Protein AF-A0A2N1U7A6-F1 (afdb_monomer)

Radius of gyration: 35.82 Å; Cα contacts (8 Å, |Δi|>4): 322; chains: 1; bounding box: 100×93×96 Å

Sequence (434 aa):
MNIDETNITQDQNVDPIEEQPAEAVQSPAQEAKTARRKSPPEPDPKDIFFKWIRDNNPLYLLSVALMLAGLYLAGSELEAGQVQSIYTIAGFFAVQNIYEIVMIGMALYLLRNRIQSDHGRLLLILVLVFLGDLTGYQVHISGKDPSVGCIASAIYMTLAALKLFVVLKVLNLKLHSSRAFYIFSAFSLIWIGPKIADYMVNSVGQASIGFFDGSYSYYSLWLAAGLIHLPLIIQNWRKNTLDLHEENEYLGNATSFWRWLIVFPFIVMPIYLYFFAMRDQFRFMDSSISLPAIIASWAVCAAFFAQTIWRRACEEWIGLNIYDSVVMMLFLVATMSFTSSVSAPVVINHILLVAGLAATWQTRDNRINGIGLSGVVLWYTGAQLKYAGNAAVDYGTKLSKTAWAAILMGGSFVLLGLGFLLSLIRNGASKKEN

Solvent-accessible surface area (backbone atoms only — not comparable to full-atom values): 24673 Å² total; per-residue (Å²): 136,81,89,87,89,82,90,86,82,89,84,86,87,79,82,80,89,77,89,80,82,92,78,90,83,86,87,77,93,74,83,74,75,78,75,76,75,74,73,78,80,79,77,54,71,64,58,54,50,54,47,48,44,68,76,66,43,63,62,62,58,50,52,52,51,52,51,51,52,51,51,38,55,54,39,52,39,44,72,72,59,75,58,77,53,67,66,59,55,51,48,55,52,50,53,52,54,52,52,49,50,51,42,50,52,52,18,52,51,21,21,74,69,63,48,60,41,67,60,16,52,48,37,55,56,55,46,48,55,60,75,61,43,81,68,44,51,67,56,59,48,27,73,76,38,61,68,60,24,50,53,51,47,53,51,49,52,52,51,51,51,49,53,50,50,49,52,34,62,76,60,69,51,86,86,50,70,51,60,50,50,35,40,54,52,44,50,47,44,53,72,44,43,33,57,51,40,53,48,50,39,57,60,46,34,70,73,36,81,89,76,59,53,51,46,67,56,52,27,50,52,28,38,50,62,15,57,52,38,45,63,48,33,59,49,31,71,78,52,58,67,75,78,47,85,37,80,33,97,48,68,50,47,45,36,59,55,54,47,48,58,48,51,49,47,65,60,44,36,60,53,48,45,43,63,68,44,36,53,70,54,62,73,76,36,83,52,92,55,49,69,64,60,37,44,42,51,21,51,52,35,48,54,51,36,49,43,54,76,42,38,70,60,45,41,74,74,66,28,61,63,54,51,52,40,51,52,52,49,54,46,48,49,48,57,62,76,69,49,97,60,96,43,70,68,53,54,52,46,52,50,51,49,54,48,50,27,52,49,44,21,72,76,66,68,24,60,68,27,46,51,50,48,53,51,54,54,50,48,54,51,50,52,51,50,51,50,53,49,51,51,51,48,55,53,54,74,71,49,52,75,69,55,51,51,51,50,53,55,52,49,50,53,52,52,51,51,51,53,49,52,52,52,5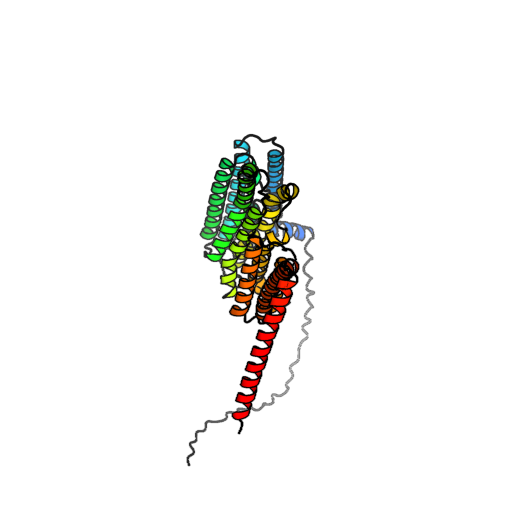3,55,56,56,57,57,66,67,73,79,116

pLDDT: mean 80.88, std 13.97, range [36.06, 96.75]

Foldseek 3Di:
DDDDDDDDDDDDDDDDDDDDDDDDDDDDDDPPDPPPPDDPPDDDPVCVVVCVCVLVVCVLVVVLVVLLVVLLVVLVCLVVVVDPDPVVLVVNVVVLLVVLVVLLVVLLVCLLVVPSNVSSVVSLLSSLVVLLVLSCSLLSQCVNPVVRSVVSLVVSLVSVVVSVVCVCVSQVNDDDPLLVQLLSQLSNLLSCVQSQLVCCCVVVVVVDPPDDQSLVSLLVSLLSLLVSLVSVLVVLLVPLPLPDFDQTSRNRGVSVVSLSSNVSSLVSRVVSCCPRRPPVSVVPGDDPADPLLSNLSNQLSSLSSVCSNCVVVCCVPQRDLRSLLVSLVVLVCSLPVRDPDPDPSSVVSLVVSLVSLVCCCVSVVNVSSVVVNVVSVVVVVVVVVVVVVVVVVVVVVPDDPVVVVVVVVVVVVVVVVVVVVVVVVVVVVVVVVD

Mean predicted aligned error: 12.86 Å

Secondary structure (DSSP, 8-state):
-------------------------------------PPPPPPPHHHHHHHHHHHH-HHHHHHHHHHHHHHHHHHHHHHTT----HHHHHHHHHHHHHHHHHHHHHHHHHHHTTSSHHHHHHHHHHHHHHHTTTT-HHHHHHHH-HHHHHHHHHHHHHHHHHHHHHHHHHTTPPP-HHHHHHHHHHHHHHHHHHHHHHHHHHHHHHHSTTT--SHHHHHHHHHHHHHHHHHHHHHHHHS-TTSS--EETTTEEHHHHHHHHHHHHHHHHHHHIIIIIIHHHHTTS--SS-HHHHHHHHHHHHHHHHHHHSHHHHHHHT-HHHHHHHHHHHHHHHHHHS--S--HHHHHHHHHHHHHHHHHHHHH--HHHHHHHHHHHHHHHHHHHHHHHHHHHHHHHHS-HHHHHHHHHHHHHHHHHHHHHHHHHHHHHHTT--

Structure (mmCIF, N/CA/C/O backbone):
data_AF-A0A2N1U7A6-F1
#
_entry.id   AF-A0A2N1U7A6-F1
#
loop_
_atom_site.group_PDB
_atom_site.id
_atom_site.type_symbol
_atom_site.label_atom_id
_atom_site.label_alt_id
_atom_site.label_comp_id
_atom_site.label_asym_id
_atom_site.label_entity_id
_atom_site.label_seq_id
_atom_site.pdbx_PDB_ins_code
_atom_site.Cartn_x
_atom_site.Cartn_y
_atom_site.Cartn_z
_atom_site.occupancy
_atom_site.B_iso_or_equiv
_atom_site.auth_seq_id
_atom_site.auth_comp_id
_atom_site.auth_asym_id
_atom_site.auth_atom_id
_atom_site.pdbx_PDB_model_num
ATOM 1 N N . MET A 1 1 ? 26.212 -61.935 36.858 1.00 36.06 1 MET A N 1
ATOM 2 C CA . MET A 1 1 ? 26.727 -61.409 38.137 1.00 36.06 1 MET A CA 1
ATOM 3 C C . MET A 1 1 ? 25.842 -60.219 38.491 1.00 36.06 1 MET A C 1
ATOM 5 O O . MET A 1 1 ? 25.852 -59.286 37.704 1.00 36.06 1 MET A O 1
ATOM 9 N N . ASN A 1 2 ? 25.033 -60.380 39.555 1.00 36.91 2 ASN A N 1
ATOM 10 C CA . ASN A 1 2 ? 24.103 -59.463 40.267 1.00 36.91 2 ASN A CA 1
ATOM 11 C C . ASN A 1 2 ? 23.143 -58.615 39.406 1.00 36.91 2 ASN A C 1
ATOM 13 O O . ASN A 1 2 ? 23.596 -57.774 38.643 1.00 36.91 2 ASN A O 1
ATOM 17 N N . ILE A 1 3 ? 21.821 -58.846 39.351 1.00 47.16 3 ILE A N 1
ATOM 18 C CA . ILE A 1 3 ? 20.768 -58.865 40.401 1.00 47.16 3 ILE A CA 1
ATOM 19 C C . ILE A 1 3 ? 20.845 -57.654 41.334 1.00 47.16 3 ILE A C 1
ATOM 21 O O . ILE A 1 3 ? 21.747 -57.599 42.159 1.00 47.16 3 ILE A O 1
ATOM 25 N N . ASP A 1 4 ? 19.859 -56.758 41.220 1.00 50.66 4 ASP A N 1
ATOM 26 C CA . ASP A 1 4 ? 19.209 -56.161 42.388 1.00 50.66 4 ASP A CA 1
ATOM 27 C C . ASP A 1 4 ? 17.722 -55.888 42.113 1.00 50.66 4 ASP A C 1
ATOM 29 O O . ASP A 1 4 ? 17.317 -55.457 41.030 1.00 50.66 4 ASP A O 1
ATOM 33 N N . GLU A 1 5 ? 16.937 -56.248 43.123 1.00 53.91 5 GLU A N 1
ATOM 34 C CA . GLU A 1 5 ? 15.482 -56.288 43.226 1.00 53.91 5 GLU A CA 1
ATOM 35 C C . GLU A 1 5 ? 14.916 -54.980 43.804 1.00 53.91 5 GLU A C 1
ATOM 37 O O . GLU A 1 5 ? 15.617 -54.256 44.504 1.00 53.91 5 GLU A O 1
ATOM 42 N N . THR A 1 6 ? 13.627 -54.717 43.547 1.00 50.12 6 THR A N 1
ATOM 43 C CA . THR A 1 6 ? 12.594 -54.091 44.425 1.00 50.12 6 THR A CA 1
ATOM 44 C C . THR A 1 6 ? 11.423 -53.687 43.507 1.00 50.12 6 THR A C 1
ATOM 46 O O . THR A 1 6 ? 11.565 -52.810 42.667 1.00 50.12 6 THR A O 1
ATOM 49 N N . ASN A 1 7 ? 10.328 -54.442 43.367 1.00 45.00 7 ASN A N 1
ATOM 50 C CA . ASN A 1 7 ? 9.257 -54.785 44.314 1.00 45.00 7 ASN A CA 1
ATOM 51 C C . ASN A 1 7 ? 8.496 -53.544 44.826 1.00 45.00 7 ASN A C 1
ATOM 53 O O . ASN A 1 7 ? 9.104 -52.747 45.528 1.00 45.00 7 ASN A O 1
ATOM 57 N N . ILE A 1 8 ? 7.208 -53.406 44.452 1.00 47.78 8 ILE A N 1
ATOM 58 C CA . ILE A 1 8 ? 6.077 -52.789 45.193 1.00 47.78 8 ILE A CA 1
ATOM 59 C C . ILE A 1 8 ? 4.780 -52.939 44.350 1.00 47.78 8 ILE A C 1
ATOM 61 O O . ILE A 1 8 ? 4.530 -52.228 43.380 1.00 47.78 8 ILE A O 1
ATOM 65 N N . THR A 1 9 ? 4.054 -54.004 44.702 1.00 43.53 9 THR A N 1
ATOM 66 C CA . THR A 1 9 ? 2.604 -54.143 44.971 1.00 43.53 9 THR A CA 1
ATOM 67 C C . THR A 1 9 ? 1.509 -53.640 44.010 1.00 43.53 9 THR A C 1
ATOM 69 O O . THR A 1 9 ? 1.245 -52.452 43.855 1.00 43.53 9 THR A O 1
ATOM 72 N N . GLN A 1 10 ? 0.771 -54.641 43.506 1.00 48.62 10 GLN A N 1
ATOM 73 C CA . GLN A 1 10 ? -0.647 -54.649 43.128 1.00 48.62 10 GLN A CA 1
ATOM 74 C C . GLN A 1 10 ? -1.567 -54.159 44.254 1.00 48.62 10 GLN A C 1
ATOM 76 O O . GLN A 1 10 ? -1.403 -54.582 45.395 1.00 48.62 10 GLN A O 1
ATOM 81 N N . ASP A 1 11 ? -2.611 -53.418 43.881 1.00 46.56 11 ASP A N 1
ATOM 82 C CA . ASP A 1 11 ? -3.851 -53.319 44.655 1.00 46.56 11 ASP A CA 1
ATOM 83 C C . ASP A 1 11 ? -5.043 -53.380 43.679 1.00 46.56 11 ASP A C 1
ATOM 85 O O . ASP A 1 11 ? -5.328 -52.440 42.935 1.00 46.56 11 ASP A O 1
ATOM 89 N N . GLN A 1 12 ? -5.677 -54.553 43.605 1.00 47.59 12 GLN A N 1
ATOM 90 C CA . GLN A 1 12 ? -6.965 -54.783 42.952 1.00 47.59 12 GLN A CA 1
ATOM 91 C C . GLN A 1 12 ? -7.984 -54.981 44.068 1.00 47.59 12 GLN A C 1
ATOM 93 O O . GLN A 1 12 ? -8.023 -56.050 44.672 1.00 47.59 12 GLN A O 1
ATOM 98 N N . ASN A 1 13 ? -8.809 -53.967 44.320 1.00 46.66 13 ASN A N 1
ATOM 99 C CA . ASN A 1 13 ? -9.947 -54.090 45.220 1.00 46.66 13 ASN A CA 1
ATOM 100 C C . ASN A 1 13 ? -11.224 -54.190 44.377 1.00 46.66 13 ASN A C 1
ATOM 102 O O . ASN A 1 13 ? -11.635 -53.234 43.719 1.00 46.66 13 ASN A O 1
ATOM 106 N N . VAL A 1 14 ? -11.777 -55.401 44.337 1.00 48.50 14 VAL A N 1
ATOM 107 C CA . VAL A 1 14 ? -13.079 -55.738 43.760 1.00 48.50 14 VAL A CA 1
ATOM 108 C C . VAL A 1 14 ? -14.025 -55.891 44.942 1.00 48.50 14 VAL A C 1
ATOM 110 O O . VAL A 1 14 ? -13.921 -56.869 45.679 1.00 48.50 14 VAL A O 1
ATOM 113 N N . ASP A 1 15 ? -14.929 -54.932 45.124 1.00 54.78 15 ASP A N 1
ATOM 114 C CA . ASP A 1 15 ? -16.003 -55.060 46.107 1.00 54.78 15 ASP A CA 1
ATOM 115 C C . ASP A 1 15 ? -17.125 -55.970 45.568 1.00 54.78 15 ASP A C 1
ATOM 117 O O . ASP A 1 15 ? -17.464 -55.903 44.378 1.00 54.78 15 ASP A O 1
ATOM 121 N N . PRO A 1 16 ? -17.714 -56.831 46.418 1.00 57.91 16 PRO A N 1
ATOM 122 C CA . PRO A 1 16 ? -18.785 -57.732 46.030 1.00 57.91 16 PRO A CA 1
ATOM 123 C C . PRO A 1 16 ? -20.139 -57.011 45.991 1.00 57.91 16 PRO A C 1
ATOM 125 O O . PRO A 1 16 ? -20.486 -56.222 46.867 1.00 57.91 16 PRO A O 1
ATOM 128 N N . ILE A 1 17 ? -20.917 -57.325 44.956 1.00 50.00 17 ILE A N 1
ATOM 129 C CA . ILE A 1 17 ? -22.308 -56.901 44.778 1.00 50.00 17 ILE A CA 1
ATOM 130 C C . ILE A 1 17 ? -23.160 -57.632 45.820 1.00 50.00 17 ILE A C 1
ATOM 132 O O . ILE A 1 17 ? -23.365 -58.840 45.720 1.00 50.00 17 ILE A O 1
ATOM 136 N N . GLU A 1 18 ? -23.637 -56.891 46.815 1.00 50.56 18 GLU A N 1
ATOM 137 C CA . GLU A 1 18 ? -24.589 -57.362 47.818 1.00 50.56 18 GLU A CA 1
ATOM 138 C C . GLU A 1 18 ? -26.024 -57.164 47.296 1.00 50.56 18 GLU A C 1
ATOM 140 O O . GLU A 1 18 ? -26.418 -56.074 46.874 1.00 50.56 18 GLU A O 1
ATOM 145 N N . GLU A 1 19 ? -26.787 -58.257 47.276 1.00 52.00 19 GLU A N 1
ATOM 146 C CA . GLU A 1 19 ? -28.199 -58.313 46.905 1.00 52.00 19 GLU A CA 1
ATOM 147 C C . GLU A 1 19 ? -29.056 -57.496 47.885 1.00 52.00 19 GLU A C 1
ATOM 149 O O . GLU A 1 19 ? -29.025 -57.726 49.093 1.00 52.00 19 GLU A O 1
ATOM 154 N N . GLN A 1 20 ? -29.885 -56.587 47.363 1.00 50.69 20 GLN A N 1
ATOM 155 C CA . GLN A 1 20 ? -30.970 -55.965 48.125 1.00 50.69 20 GLN A CA 1
ATOM 156 C C . GLN A 1 20 ? -32.332 -56.522 47.677 1.00 50.69 20 GLN A C 1
ATOM 158 O O . GLN A 1 20 ? -32.586 -56.597 46.470 1.00 50.69 20 GLN A O 1
ATOM 163 N N . PRO A 1 21 ? -33.218 -56.914 48.615 1.00 54.75 21 PRO A N 1
ATOM 164 C CA . PRO A 1 21 ? -34.458 -57.598 48.294 1.00 54.75 21 PRO A CA 1
ATOM 165 C C . PRO A 1 21 ? -35.582 -56.641 47.895 1.00 54.75 21 PRO A C 1
ATOM 167 O O . PRO A 1 21 ? -35.679 -55.501 48.347 1.00 54.75 21 PRO A O 1
ATOM 170 N N . ALA A 1 22 ? -36.465 -57.176 47.058 1.00 50.38 22 ALA A N 1
ATOM 171 C CA . ALA A 1 22 ? -37.733 -56.587 46.681 1.00 50.38 22 ALA A CA 1
ATOM 172 C C . ALA A 1 22 ? -38.661 -56.443 47.895 1.00 50.38 22 ALA A C 1
ATOM 174 O O . ALA A 1 22 ? -39.039 -57.441 48.506 1.00 50.38 22 ALA A O 1
ATOM 175 N N . GLU A 1 23 ? -39.120 -55.223 48.170 1.00 48.03 23 GLU A N 1
ATOM 176 C CA . GLU A 1 23 ? -40.332 -55.015 48.954 1.00 48.03 23 GLU A CA 1
ATOM 177 C C . GLU A 1 23 ? -41.157 -53.862 48.376 1.00 48.03 23 GLU A C 1
ATOM 179 O O . GLU A 1 23 ? -40.675 -52.768 48.080 1.00 48.03 23 GLU A O 1
ATOM 184 N N . ALA A 1 24 ? -42.420 -54.183 48.128 1.00 52.47 24 ALA A N 1
ATOM 185 C CA . ALA A 1 24 ? -43.410 -53.361 47.469 1.00 52.47 24 ALA A CA 1
ATOM 186 C C . ALA A 1 24 ? -44.017 -52.335 48.431 1.00 52.47 24 ALA A C 1
ATOM 188 O O . ALA A 1 24 ? -44.484 -52.702 49.505 1.00 52.47 24 ALA A O 1
ATOM 189 N N . VAL A 1 25 ? -44.154 -51.082 47.985 1.00 50.78 25 VAL A N 1
ATOM 190 C CA . VAL A 1 25 ? -45.150 -50.145 48.526 1.00 50.78 25 VAL A CA 1
ATOM 191 C C . VAL A 1 25 ? -45.804 -49.386 47.374 1.00 50.78 25 VAL A C 1
ATOM 193 O O . VAL A 1 25 ? -45.149 -48.750 46.552 1.00 50.78 25 VAL A O 1
ATOM 196 N N . GLN A 1 26 ? -47.125 -49.515 47.310 1.00 46.72 26 GLN A N 1
ATOM 197 C CA . GLN A 1 26 ? -48.023 -48.875 46.358 1.00 46.72 26 GLN A CA 1
ATOM 198 C C . GLN A 1 26 ? -48.341 -47.416 46.733 1.00 46.72 26 GLN A C 1
ATOM 200 O O . GLN A 1 26 ? -48.430 -47.081 47.911 1.00 46.72 26 GLN A O 1
ATOM 205 N N . SER A 1 27 ? -48.730 -46.666 45.691 1.00 45.44 27 SER A N 1
ATOM 206 C CA . SER A 1 27 ? -49.676 -45.526 45.650 1.00 45.44 27 SER A CA 1
ATOM 207 C C . SER A 1 27 ? -49.107 -44.097 45.633 1.00 45.44 27 SER A C 1
ATOM 209 O O . SER A 1 27 ? -48.109 -43.829 46.291 1.00 45.44 27 SER A O 1
ATOM 211 N N . PRO A 1 28 ? -49.814 -43.118 45.018 1.00 47.69 28 PRO A N 1
ATOM 212 C CA . PRO A 1 28 ? -50.850 -43.207 43.982 1.00 47.69 28 PRO A CA 1
ATOM 213 C C . PRO A 1 28 ? -50.559 -42.311 42.762 1.00 47.69 28 PRO A C 1
ATOM 215 O O . PRO A 1 28 ? -49.690 -41.443 42.760 1.00 47.69 28 PRO A O 1
ATOM 218 N N . ALA A 1 29 ? -51.360 -42.523 41.720 1.00 52.12 29 ALA A N 1
ATOM 219 C CA . ALA A 1 29 ? -51.500 -41.659 40.562 1.00 52.12 29 ALA A CA 1
ATOM 220 C C . ALA A 1 29 ? -51.552 -40.165 40.941 1.00 52.12 29 ALA A C 1
ATOM 222 O O . ALA A 1 29 ? -52.555 -39.676 41.459 1.00 52.12 29 ALA A O 1
ATOM 223 N N . GLN A 1 30 ? -50.486 -39.430 40.624 1.00 46.03 30 GLN A N 1
ATOM 224 C CA . GLN A 1 30 ? -50.561 -37.992 40.407 1.00 46.03 30 GLN A CA 1
ATOM 225 C C . GLN A 1 30 ? -50.579 -37.742 38.907 1.00 46.03 30 GLN A C 1
ATOM 227 O O . GLN A 1 30 ? -49.575 -37.785 38.200 1.00 46.03 30 GLN A O 1
ATOM 232 N N . GLU A 1 31 ? -51.799 -37.504 38.454 1.00 47.50 31 GLU A N 1
ATOM 233 C CA . GLU A 1 31 ? -52.199 -36.906 37.197 1.00 47.50 31 GLU A CA 1
ATOM 234 C C . GLU A 1 31 ? -51.489 -35.546 37.027 1.00 47.50 31 GLU A C 1
ATOM 236 O O . GLU A 1 31 ? -52.020 -34.474 37.322 1.00 47.50 31 GLU A O 1
ATOM 241 N N . ALA A 1 32 ? -50.231 -35.577 36.587 1.00 48.50 32 ALA A N 1
ATOM 242 C CA . ALA A 1 32 ? -49.508 -34.387 36.177 1.00 48.50 32 ALA A CA 1
ATOM 243 C C . ALA A 1 32 ? -50.100 -33.916 34.846 1.00 48.50 32 ALA A C 1
ATOM 245 O O . ALA A 1 32 ? -49.666 -34.323 33.768 1.00 48.50 32 ALA A O 1
ATOM 246 N N . LYS A 1 33 ? -51.119 -33.052 34.939 1.00 47.03 33 LYS A N 1
ATOM 247 C CA . LYS A 1 33 ? -51.564 -32.165 33.860 1.00 47.03 33 LYS A CA 1
ATOM 248 C C . LYS A 1 33 ? -50.336 -31.669 33.104 1.00 47.03 33 LYS A C 1
ATOM 250 O O . LYS A 1 33 ? -49.571 -30.851 33.615 1.00 47.03 33 LYS A O 1
ATOM 255 N N . THR A 1 34 ? -50.175 -32.146 31.876 1.00 50.28 34 THR A N 1
ATOM 256 C CA . THR A 1 34 ? -49.225 -31.633 30.899 1.00 50.28 34 THR A CA 1
ATOM 257 C C . THR A 1 34 ? -49.575 -30.168 30.675 1.00 50.28 34 THR A C 1
ATOM 259 O O . THR A 1 34 ? -50.463 -29.822 29.895 1.00 50.28 34 THR A O 1
ATOM 262 N N . ALA A 1 35 ? -48.920 -29.283 31.426 1.00 53.91 35 ALA A N 1
ATOM 263 C CA . ALA A 1 35 ? -48.951 -27.857 31.186 1.00 53.91 35 ALA A CA 1
ATOM 264 C C . ALA A 1 35 ? -48.378 -27.645 29.784 1.00 53.91 35 ALA A C 1
ATOM 266 O O . ALA A 1 35 ? -47.167 -27.657 29.571 1.00 53.91 35 ALA A O 1
ATOM 267 N N . ARG A 1 36 ? -49.283 -27.528 28.809 1.00 53.47 36 ARG A N 1
ATOM 268 C CA . ARG A 1 36 ? -49.017 -27.140 27.428 1.00 53.47 36 ARG A CA 1
ATOM 269 C C . ARG A 1 36 ? -48.228 -25.832 27.488 1.00 53.47 36 ARG A C 1
ATOM 271 O O . ARG A 1 36 ? -48.819 -24.769 27.672 1.00 53.47 36 ARG A O 1
ATOM 278 N N . ARG A 1 37 ? -46.893 -25.916 27.409 1.00 52.06 37 ARG A N 1
ATOM 279 C CA . ARG A 1 37 ? -46.007 -24.759 27.238 1.00 52.06 37 ARG A CA 1
ATOM 280 C C . ARG A 1 37 ? -46.527 -24.017 26.012 1.00 52.06 37 ARG A C 1
ATOM 282 O O . ARG A 1 37 ? -46.373 -24.500 24.894 1.00 52.06 37 ARG A O 1
ATOM 289 N N . LYS A 1 38 ? -47.210 -22.888 26.228 1.00 55.31 38 LYS A N 1
ATOM 290 C CA . LYS A 1 38 ? -47.505 -21.935 25.158 1.00 55.31 38 LYS A CA 1
ATOM 291 C C . LYS A 1 38 ? -46.157 -21.584 24.535 1.00 55.31 38 LYS A C 1
ATOM 293 O O . LYS A 1 38 ? -45.278 -21.085 25.236 1.00 55.31 38 LYS A O 1
ATOM 298 N N . SER A 1 39 ? -45.984 -21.915 23.260 1.00 61.66 39 SER A N 1
ATOM 299 C CA . SER A 1 39 ? -44.884 -21.401 22.452 1.00 61.66 39 SER A CA 1
ATOM 300 C C . SER A 1 39 ? -44.846 -19.876 22.611 1.00 61.66 39 SER A C 1
ATOM 302 O O . SER A 1 39 ? -45.920 -19.261 22.630 1.00 61.66 39 SER A O 1
ATOM 304 N N . PRO A 1 40 ? -43.662 -19.265 22.799 1.00 68.38 40 PRO A N 1
ATOM 305 C CA . PRO A 1 40 ? -43.572 -17.816 22.908 1.00 68.38 40 PRO A CA 1
ATOM 306 C C . PRO A 1 40 ? -44.222 -17.176 21.670 1.00 68.38 40 PRO A C 1
ATOM 308 O O . PRO A 1 40 ? -44.091 -17.734 20.577 1.00 68.38 40 PRO A O 1
ATOM 311 N N . PRO A 1 41 ? -44.969 -16.070 21.831 1.00 71.81 41 PRO A N 1
ATOM 312 C CA . PRO A 1 41 ? -45.581 -15.384 20.699 1.00 71.81 41 PRO A CA 1
ATOM 313 C C . PRO A 1 41 ? -44.489 -14.989 19.699 1.00 71.81 41 PRO A C 1
ATOM 315 O O . PRO A 1 41 ? -43.441 -14.480 20.105 1.00 71.81 41 PRO A O 1
ATOM 318 N N . GLU A 1 42 ? -44.714 -15.258 18.409 1.00 70.12 42 GLU A N 1
ATOM 319 C CA . GLU A 1 42 ? -43.819 -14.780 17.355 1.00 70.12 42 GLU A CA 1
ATOM 320 C C . GLU A 1 42 ? -43.719 -13.249 17.446 1.00 70.12 42 GLU A C 1
ATOM 322 O O . GLU A 1 42 ? -44.749 -12.583 17.597 1.00 70.12 42 GLU A O 1
ATOM 327 N N . PRO A 1 43 ? -42.500 -12.680 17.420 1.00 70.25 43 PRO A N 1
ATOM 328 C CA . PRO A 1 43 ? -42.320 -11.239 17.529 1.00 70.25 43 PRO A CA 1
ATOM 329 C C . PRO A 1 43 ? -43.011 -10.526 16.361 1.00 70.25 43 PRO A C 1
ATOM 331 O O . PRO A 1 43 ? -42.869 -10.939 15.210 1.00 70.25 43 PRO A O 1
ATOM 334 N N . ASP A 1 44 ? -43.746 -9.451 16.663 1.00 75.94 44 ASP A N 1
ATOM 335 C CA . ASP A 1 44 ? -44.435 -8.632 15.662 1.00 75.94 44 ASP A CA 1
ATOM 336 C C . ASP A 1 44 ? -43.412 -8.142 14.609 1.00 75.94 44 ASP A C 1
ATOM 338 O O . ASP A 1 44 ? -42.345 -7.639 14.982 1.00 75.94 44 ASP A O 1
ATOM 342 N N . PRO A 1 45 ? -43.690 -8.259 13.296 1.00 75.25 45 PRO A N 1
ATOM 343 C CA . PRO A 1 45 ? -42.811 -7.760 12.237 1.00 75.25 45 PRO A CA 1
ATOM 344 C C . PRO A 1 45 ? -42.336 -6.314 12.442 1.00 75.25 45 PRO A C 1
ATOM 346 O O . PRO A 1 45 ? -41.214 -5.967 12.059 1.00 75.25 45 PRO A O 1
ATOM 349 N N . LYS A 1 46 ? -43.157 -5.465 13.075 1.00 72.69 46 LYS A N 1
ATOM 350 C CA . LYS A 1 46 ? -42.782 -4.082 13.408 1.00 72.69 46 LYS A CA 1
ATOM 351 C C . LYS A 1 46 ? -41.683 -4.026 14.467 1.00 72.69 46 LYS A C 1
ATOM 353 O O . LYS A 1 46 ? -40.741 -3.250 14.311 1.00 72.69 46 LYS A O 1
ATOM 358 N N . ASP A 1 47 ? -41.744 -4.884 15.479 1.00 80.06 47 ASP A N 1
ATOM 359 C CA . ASP A 1 47 ? -40.713 -4.975 16.515 1.00 80.06 47 ASP A CA 1
ATOM 360 C C . ASP A 1 47 ? -39.391 -5.492 15.944 1.00 80.06 47 ASP A C 1
ATOM 362 O O . ASP A 1 47 ? -38.327 -5.032 16.356 1.00 80.06 47 ASP A O 1
ATOM 366 N N . ILE A 1 48 ? -39.435 -6.378 14.942 1.00 81.94 48 ILE A N 1
ATOM 367 C CA . ILE A 1 48 ? -38.238 -6.854 14.231 1.00 81.94 48 ILE A CA 1
ATOM 368 C C . ILE A 1 48 ? -37.577 -5.704 13.462 1.00 81.94 48 ILE A C 1
ATOM 370 O O . ILE A 1 48 ? -36.362 -5.523 13.555 1.00 81.94 48 ILE A O 1
ATOM 374 N N . PHE A 1 49 ? -38.359 -4.897 12.740 1.00 79.25 49 PHE A N 1
ATOM 375 C CA . PHE A 1 49 ? -37.835 -3.773 11.962 1.00 79.25 49 PHE A CA 1
ATOM 376 C C . PHE A 1 49 ? -37.274 -2.651 12.846 1.00 79.25 49 PHE A C 1
ATOM 378 O O . PHE A 1 49 ? -36.157 -2.189 12.614 1.00 79.25 49 PHE A O 1
ATOM 385 N N . PHE A 1 50 ? -37.996 -2.239 13.894 1.00 80.19 50 PHE A N 1
ATOM 386 C CA . PHE A 1 50 ? -37.509 -1.215 14.825 1.00 80.19 50 PHE A CA 1
ATOM 387 C C . PHE A 1 50 ? -36.290 -1.685 15.615 1.00 80.19 50 PHE A C 1
ATOM 389 O O . PHE A 1 50 ? -35.353 -0.909 15.814 1.00 80.19 50 PHE A O 1
ATOM 396 N N . LYS A 1 51 ? -36.263 -2.959 16.020 1.00 78.31 51 LYS A N 1
ATOM 397 C CA . LYS A 1 51 ? -35.080 -3.567 16.628 1.00 78.31 51 LYS A CA 1
ATOM 398 C C . LYS A 1 51 ? -33.909 -3.569 15.649 1.00 78.31 51 LYS A C 1
ATOM 400 O O . LYS A 1 51 ? -32.833 -3.123 16.019 1.00 78.31 51 LYS A O 1
ATOM 405 N N . TRP A 1 52 ? -34.124 -3.948 14.389 1.00 80.75 52 TRP A N 1
ATOM 406 C CA . TRP A 1 52 ? -33.081 -3.907 13.364 1.00 80.75 52 TRP A CA 1
ATOM 407 C C . TRP A 1 52 ? -32.540 -2.490 13.126 1.00 80.75 52 TRP A C 1
ATOM 409 O O . TRP A 1 52 ? -31.322 -2.315 13.114 1.00 80.75 52 TRP A O 1
ATOM 419 N N . ILE A 1 53 ? -33.409 -1.478 12.994 1.00 79.19 53 ILE A N 1
ATOM 420 C CA . ILE A 1 53 ? -32.994 -0.071 12.844 1.00 79.19 53 ILE A CA 1
ATOM 421 C C . ILE A 1 53 ? -32.200 0.383 14.060 1.00 79.19 53 ILE A C 1
ATOM 423 O O . ILE A 1 53 ? -31.169 1.025 13.901 1.00 79.19 53 ILE A O 1
ATOM 427 N N . ARG A 1 54 ? -32.668 0.086 15.273 1.00 74.38 54 ARG A N 1
ATOM 428 C CA . ARG A 1 54 ? -31.984 0.507 16.498 1.00 74.38 54 ARG A CA 1
ATOM 429 C C . ARG A 1 54 ? -30.627 -0.172 16.643 1.00 74.38 54 ARG A C 1
ATOM 431 O O . ARG A 1 54 ? -29.663 0.479 17.035 1.00 74.38 54 ARG A O 1
ATOM 438 N N . ASP A 1 55 ? -30.558 -1.457 16.320 1.00 76.31 55 ASP A N 1
ATOM 439 C CA . ASP A 1 55 ? -29.359 -2.261 16.514 1.00 76.31 55 ASP A CA 1
ATOM 440 C C . ASP A 1 55 ? -28.301 -1.935 15.436 1.00 76.31 55 ASP A C 1
ATOM 442 O O . ASP A 1 55 ? -27.120 -1.840 15.764 1.00 76.31 55 ASP A O 1
ATOM 446 N N . ASN A 1 56 ? -28.702 -1.642 14.189 1.00 73.38 56 ASN A N 1
ATOM 447 C CA . ASN A 1 56 ? -27.780 -1.337 13.077 1.00 73.38 56 ASN A CA 1
ATOM 448 C C . ASN A 1 56 ? -27.590 0.164 12.783 1.00 73.38 56 ASN A C 1
ATOM 450 O O . ASN A 1 56 ? -26.636 0.531 12.105 1.00 73.38 56 ASN A O 1
ATOM 454 N N . ASN A 1 57 ? -28.501 1.017 13.259 1.00 78.19 57 ASN A N 1
ATOM 455 C CA . ASN A 1 57 ? -28.557 2.472 13.085 1.00 78.19 57 ASN A CA 1
ATOM 456 C C . ASN A 1 57 ? -28.063 2.980 11.709 1.00 78.19 57 ASN A C 1
ATOM 458 O O . ASN A 1 57 ? -26.975 3.560 11.605 1.00 78.19 57 ASN A O 1
ATOM 462 N N . PRO A 1 58 ? -28.871 2.824 10.638 1.00 83.62 58 PRO A N 1
ATOM 463 C CA . PRO A 1 58 ? -28.471 3.189 9.276 1.00 83.62 58 PRO A CA 1
ATOM 464 C C . PRO A 1 58 ? -28.211 4.693 9.093 1.00 83.62 58 PRO A C 1
ATOM 466 O O . PRO A 1 58 ? -27.630 5.097 8.085 1.00 83.62 58 PRO A O 1
ATOM 469 N N . LEU A 1 59 ? -28.612 5.533 10.056 1.00 88.25 59 LEU A N 1
ATOM 470 C CA . LEU A 1 59 ? -28.454 6.984 9.985 1.00 88.25 59 LEU A CA 1
ATOM 471 C C . LEU A 1 59 ? -26.986 7.411 9.982 1.00 88.25 59 LEU A C 1
ATOM 473 O O . LEU A 1 59 ? -26.652 8.392 9.324 1.00 88.25 59 LEU A O 1
ATOM 477 N N . TYR A 1 60 ? -26.097 6.667 10.650 1.00 86.75 60 TYR A N 1
ATOM 478 C CA . TYR A 1 60 ? -24.662 6.957 10.592 1.00 86.75 60 TYR A CA 1
ATOM 479 C C . TYR A 1 60 ? -24.110 6.766 9.179 1.00 86.75 60 TYR A C 1
ATOM 481 O O . TYR A 1 60 ? -23.408 7.637 8.668 1.00 86.75 60 TYR A O 1
ATOM 489 N N . LEU A 1 61 ? -24.477 5.665 8.519 1.00 85.38 61 LEU A N 1
ATOM 490 C CA . LEU A 1 61 ? -24.064 5.404 7.142 1.00 85.38 61 LEU A CA 1
ATOM 491 C C . LEU A 1 61 ? -24.669 6.428 6.175 1.00 85.38 61 LEU A C 1
ATOM 493 O O . LEU A 1 61 ? -23.963 6.939 5.311 1.00 85.38 61 LEU A O 1
ATOM 497 N N . LEU A 1 62 ? -25.950 6.771 6.350 1.00 88.31 62 LEU A N 1
ATOM 498 C CA . LEU A 1 62 ? -26.615 7.796 5.546 1.00 88.31 62 LEU A CA 1
ATOM 499 C C . LEU A 1 62 ? -25.950 9.170 5.716 1.00 88.31 62 LEU A C 1
ATOM 501 O O . LEU A 1 62 ? -25.715 9.851 4.726 1.00 88.31 62 LEU A O 1
ATOM 505 N N . SER A 1 63 ? -25.591 9.555 6.944 1.00 91.75 63 SER A N 1
ATOM 506 C CA . SER A 1 63 ? -24.859 10.797 7.225 1.00 91.75 63 SER A CA 1
ATOM 507 C C . SER A 1 63 ? -23.524 10.845 6.480 1.00 91.75 63 SER A C 1
ATOM 509 O O . SER A 1 63 ? -23.196 11.847 5.848 1.00 91.75 63 SER A O 1
ATOM 511 N N . VAL A 1 64 ? -22.773 9.739 6.493 1.00 89.62 64 VAL A N 1
ATOM 512 C CA . VAL A 1 64 ? -21.517 9.620 5.739 1.00 89.62 64 VAL A CA 1
ATOM 513 C C . VAL A 1 64 ? -21.756 9.701 4.235 1.00 89.62 64 VAL A C 1
ATOM 515 O O . VAL A 1 64 ? -21.042 10.431 3.554 1.00 89.62 64 VAL A O 1
ATOM 518 N N . ALA A 1 65 ? -22.771 9.008 3.718 1.00 88.81 65 ALA A N 1
ATOM 519 C CA . ALA A 1 65 ? -23.117 9.041 2.300 1.00 88.81 65 ALA A CA 1
ATOM 520 C C . ALA A 1 65 ? -23.502 10.454 1.835 1.00 88.81 65 ALA A C 1
ATOM 522 O O . ALA A 1 65 ? -23.040 10.896 0.787 1.00 88.81 65 ALA A O 1
ATOM 523 N N . LEU A 1 66 ? -24.286 11.188 2.632 1.00 93.06 66 LEU A N 1
ATOM 524 C CA . LEU A 1 66 ? -24.656 12.576 2.348 1.00 93.06 66 LEU A CA 1
ATOM 525 C C . LEU A 1 66 ? -23.441 13.509 2.375 1.00 93.06 66 LEU A C 1
ATOM 527 O O . LEU A 1 66 ? -23.309 14.353 1.491 1.00 93.06 66 LEU A O 1
ATOM 531 N N . MET A 1 67 ? -22.531 13.337 3.340 1.00 91.06 67 MET A N 1
ATOM 532 C CA . MET A 1 67 ? -21.287 14.111 3.388 1.00 91.06 67 MET A CA 1
ATOM 533 C C . MET A 1 67 ? -20.405 13.835 2.161 1.00 91.06 67 MET A C 1
ATOM 535 O O . MET A 1 67 ? -19.938 14.774 1.524 1.00 91.06 67 MET A O 1
ATOM 539 N N . LEU A 1 68 ? -20.215 12.565 1.786 1.00 88.69 68 LEU A N 1
ATOM 540 C CA . LEU A 1 68 ? -19.448 12.190 0.592 1.00 88.69 68 LEU A CA 1
ATOM 541 C C . LEU A 1 68 ? -20.092 12.717 -0.694 1.00 88.69 68 LEU A C 1
ATOM 543 O O . LEU A 1 68 ? -19.382 13.225 -1.555 1.00 88.69 68 LEU A O 1
ATOM 547 N N . ALA A 1 69 ? -21.420 12.645 -0.813 1.00 86.81 69 ALA A N 1
ATOM 548 C CA . ALA A 1 69 ? -22.145 13.214 -1.946 1.00 86.81 69 ALA A CA 1
ATOM 549 C C . ALA A 1 69 ? -21.961 14.739 -2.024 1.00 86.81 69 ALA A C 1
ATOM 551 O O . ALA A 1 69 ? -21.709 15.270 -3.102 1.00 86.81 69 ALA A O 1
ATOM 552 N N . GLY A 1 70 ? -22.017 15.441 -0.887 1.00 88.31 70 GLY A N 1
ATOM 553 C CA . GLY A 1 70 ? -21.749 16.878 -0.817 1.00 88.31 70 GLY A CA 1
ATOM 554 C C . GLY A 1 70 ? -20.318 17.239 -1.229 1.00 88.31 70 GLY A C 1
ATOM 555 O O . GLY A 1 70 ? -20.125 18.157 -2.024 1.00 88.31 70 GLY A O 1
ATOM 556 N N . LEU A 1 71 ? -19.321 16.490 -0.745 1.00 86.19 71 LEU A N 1
ATOM 557 C CA . LEU A 1 71 ? -17.914 16.674 -1.124 1.00 86.19 71 LEU A CA 1
ATOM 558 C C . LEU A 1 71 ? -17.664 16.358 -2.601 1.00 86.19 71 LEU A C 1
ATOM 560 O O . LEU A 1 71 ? -16.907 17.072 -3.251 1.00 86.19 71 LEU A O 1
ATOM 564 N N . TYR A 1 72 ? -18.322 15.333 -3.145 1.00 84.94 72 TYR A N 1
ATOM 565 C CA . TYR A 1 72 ? -18.250 14.997 -4.565 1.00 84.94 72 TYR A CA 1
ATOM 566 C C . TYR A 1 72 ? -18.795 16.131 -5.442 1.00 84.94 72 TYR A C 1
ATOM 568 O O . TYR A 1 72 ? -18.110 16.559 -6.367 1.00 84.94 72 TYR A O 1
ATOM 576 N N . LEU A 1 73 ? -19.976 16.670 -5.112 1.00 85.19 73 LEU A N 1
ATOM 577 C CA . LEU A 1 73 ? -20.556 17.814 -5.826 1.00 85.19 73 LEU A CA 1
ATOM 578 C C . LEU A 1 73 ? -19.652 19.055 -5.737 1.00 85.19 73 LEU A C 1
ATOM 580 O O . LEU A 1 73 ? -19.419 19.730 -6.738 1.00 85.19 73 LEU A O 1
ATOM 584 N N . ALA A 1 74 ? -19.089 19.336 -4.558 1.00 81.75 74 ALA A N 1
ATOM 585 C CA . ALA A 1 74 ? -18.132 20.429 -4.392 1.00 81.75 74 ALA A CA 1
ATOM 586 C C . ALA A 1 74 ? -16.848 20.209 -5.217 1.00 81.75 74 ALA A C 1
ATOM 588 O O . ALA A 1 74 ? -16.317 21.158 -5.796 1.00 81.75 74 ALA A O 1
ATOM 589 N N . GLY A 1 75 ? -16.366 18.965 -5.300 1.00 78.31 75 GLY A N 1
ATOM 590 C CA . GLY A 1 75 ? -15.226 18.570 -6.126 1.00 78.31 75 GLY A CA 1
ATOM 591 C C . GLY A 1 75 ? -15.481 18.765 -7.622 1.00 78.31 75 GLY A C 1
ATOM 592 O O . GLY A 1 75 ? -14.650 19.367 -8.300 1.00 78.31 75 GLY A O 1
ATOM 593 N N . SER A 1 76 ? -16.650 18.360 -8.130 1.00 78.81 76 SER A N 1
ATOM 594 C CA . SER A 1 76 ? -16.994 18.532 -9.550 1.00 78.81 76 SER A CA 1
ATOM 595 C C . SER A 1 76 ? -17.104 20.001 -9.964 1.00 78.81 76 SER A C 1
ATOM 597 O O . SER A 1 76 ? -16.667 20.375 -11.049 1.00 78.81 76 SER A O 1
ATOM 599 N N . GLU A 1 77 ? -17.627 20.864 -9.090 1.00 80.88 77 GLU A N 1
ATOM 600 C CA . GLU A 1 77 ? -17.694 22.312 -9.346 1.00 80.88 77 GLU A CA 1
ATOM 601 C C . GLU A 1 77 ? -16.308 22.977 -9.328 1.00 80.88 77 GLU A C 1
ATOM 603 O O . GLU A 1 77 ? -16.048 23.965 -10.028 1.00 80.88 77 GLU A O 1
ATOM 608 N N . LEU A 1 78 ? -15.389 22.425 -8.529 1.00 75.81 78 LEU A N 1
ATOM 609 C CA . LEU A 1 78 ? -14.001 22.865 -8.483 1.00 75.81 78 LEU A CA 1
ATOM 610 C C . LEU A 1 78 ? -13.263 22.518 -9.784 1.00 75.81 78 LEU A C 1
ATOM 612 O O . LEU A 1 78 ? -12.536 23.371 -10.304 1.00 75.81 78 LEU A O 1
ATOM 616 N N . GLU A 1 79 ? -13.489 21.308 -10.303 1.00 72.88 79 GLU A N 1
ATOM 617 C CA . GLU A 1 79 ? -12.961 20.806 -11.578 1.00 72.88 79 GLU A CA 1
ATOM 618 C C . GLU A 1 79 ? -13.522 21.586 -12.776 1.00 72.88 79 GLU A C 1
ATOM 620 O O . GLU A 1 79 ? -12.767 21.999 -13.654 1.00 72.88 79 GLU A O 1
ATOM 625 N N . ALA A 1 80 ? -14.820 21.904 -12.763 1.00 77.00 80 ALA A N 1
ATOM 626 C CA . ALA A 1 80 ? -15.467 22.736 -13.780 1.00 77.00 80 ALA A CA 1
ATOM 627 C C . ALA A 1 80 ? -15.018 24.215 -13.758 1.00 77.00 80 ALA A C 1
ATOM 629 O O . ALA A 1 80 ? -15.461 25.014 -14.583 1.00 77.00 80 ALA A O 1
ATOM 630 N N . GLY A 1 81 ? -14.164 24.609 -12.806 1.00 72.25 81 GLY A N 1
ATOM 631 C CA . GLY A 1 81 ? -13.630 25.967 -12.698 1.00 72.25 81 GLY A CA 1
ATOM 632 C C . GLY A 1 81 ? -14.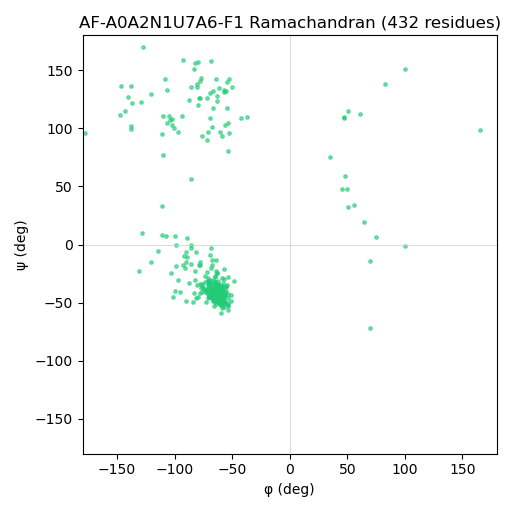616 27.004 -12.151 1.00 72.25 81 GLY A C 1
ATOM 633 O O . GLY A 1 81 ? -14.267 28.185 -12.096 1.00 72.25 81 GLY A O 1
ATOM 634 N N . GLN A 1 82 ? -15.806 26.587 -11.703 1.00 73.38 82 GLN A N 1
ATOM 635 C CA . GLN A 1 82 ? -16.859 27.486 -11.216 1.00 73.38 82 GLN A CA 1
ATOM 636 C C . GLN A 1 82 ? -16.536 28.063 -9.828 1.00 73.38 82 GLN A C 1
ATOM 638 O O . GLN A 1 82 ? -16.849 29.217 -9.536 1.00 73.38 82 GLN A O 1
ATOM 643 N N . VAL A 1 83 ? -15.838 27.301 -8.979 1.00 69.88 83 VAL A N 1
ATOM 644 C CA . VAL A 1 83 ? -15.404 27.760 -7.648 1.00 69.88 83 VAL A CA 1
ATOM 645 C C . VAL A 1 83 ? -13.959 28.245 -7.699 1.00 69.88 83 VAL A C 1
ATOM 647 O O . VAL A 1 83 ? -13.031 27.447 -7.609 1.00 69.88 83 VAL A O 1
ATOM 650 N N . GLN A 1 84 ? -13.729 29.553 -7.827 1.00 68.06 84 GLN A N 1
ATOM 651 C CA . GLN A 1 84 ? -12.365 30.115 -7.889 1.00 68.06 84 GLN A CA 1
ATOM 652 C C . GLN A 1 84 ? -11.792 30.546 -6.532 1.00 68.06 84 GLN A C 1
ATOM 654 O O . GLN A 1 84 ? -10.581 30.695 -6.393 1.00 68.06 84 GLN A O 1
ATOM 659 N N . SER A 1 85 ? -12.639 30.727 -5.517 1.00 79.31 85 SER A N 1
ATOM 660 C CA . SER A 1 85 ? -12.198 31.234 -4.217 1.00 79.31 85 SER A CA 1
ATOM 661 C C . SER A 1 85 ? -11.544 30.148 -3.363 1.00 79.31 85 SER A C 1
ATOM 663 O O . SER A 1 85 ? -12.187 29.181 -2.948 1.00 79.31 85 SER A O 1
ATOM 665 N N . ILE A 1 86 ? -10.277 30.368 -3.012 1.00 74.88 86 ILE A N 1
ATOM 666 C CA . ILE A 1 86 ? -9.517 29.544 -2.065 1.00 74.88 86 ILE A CA 1
ATOM 667 C C . ILE A 1 86 ? -10.185 29.455 -0.684 1.00 74.88 86 ILE A C 1
ATOM 669 O O . ILE A 1 86 ? -10.092 28.433 -0.007 1.00 74.88 86 ILE A O 1
ATOM 673 N N . TYR A 1 87 ? -10.919 30.499 -0.284 1.00 78.69 87 TYR A N 1
ATOM 674 C CA . TYR A 1 87 ? -11.639 30.536 0.987 1.00 78.69 87 TYR A CA 1
ATOM 675 C C . TYR A 1 87 ? -12.815 29.559 1.006 1.00 78.69 87 TYR A C 1
ATOM 677 O O . TYR A 1 87 ? -13.052 28.907 2.019 1.00 78.69 87 TYR A O 1
ATOM 685 N N . THR A 1 88 ? -13.521 29.408 -0.117 1.00 81.81 88 THR A N 1
ATOM 686 C CA . THR A 1 88 ? -14.617 28.438 -0.248 1.00 81.81 88 THR A CA 1
ATOM 687 C C . THR A 1 88 ? -14.084 27.010 -0.145 1.00 81.81 88 THR A C 1
ATOM 689 O O . THR A 1 88 ? -14.637 26.185 0.579 1.00 81.81 88 THR A O 1
ATOM 692 N N . ILE A 1 89 ? -12.949 26.750 -0.796 1.00 77.12 89 ILE A N 1
ATOM 693 C CA . ILE A 1 89 ? -12.256 25.460 -0.763 1.00 77.12 89 ILE A CA 1
ATOM 694 C C . ILE A 1 89 ? -11.815 25.100 0.663 1.00 77.12 89 ILE A C 1
ATOM 696 O O . ILE A 1 89 ? -12.069 23.989 1.141 1.00 77.12 89 ILE A O 1
ATOM 700 N N . ALA A 1 90 ? -11.179 26.052 1.352 1.00 79.50 90 ALA A N 1
ATOM 701 C CA . ALA A 1 90 ? -10.775 25.908 2.746 1.00 79.50 90 ALA A CA 1
ATOM 702 C C . ALA A 1 90 ? -11.988 25.725 3.677 1.00 79.50 90 ALA A C 1
ATOM 704 O O . ALA A 1 90 ? -11.906 24.970 4.644 1.00 79.50 90 ALA A O 1
ATOM 705 N N . GLY A 1 91 ? -13.122 26.358 3.362 1.00 84.38 91 GLY A N 1
ATOM 706 C CA . GLY A 1 91 ? -14.388 26.195 4.075 1.00 84.38 91 GLY A CA 1
ATOM 707 C C . GLY A 1 91 ? -14.907 24.757 4.038 1.00 84.38 91 GLY A C 1
ATOM 708 O O . GLY A 1 91 ? -15.160 24.181 5.095 1.00 84.38 91 GLY A O 1
ATOM 709 N N . PHE A 1 92 ? -14.994 24.137 2.857 1.00 84.31 92 PHE A N 1
ATOM 710 C CA . PHE A 1 92 ? -15.394 22.726 2.742 1.00 84.31 92 PHE A CA 1
ATOM 711 C C . PHE A 1 92 ? -14.427 21.790 3.470 1.00 84.31 92 PHE A C 1
ATOM 713 O O . PHE A 1 92 ? -14.858 20.895 4.199 1.00 84.31 92 PHE A O 1
ATOM 720 N N . PHE A 1 93 ? -13.121 22.043 3.350 1.00 83.56 93 PHE A N 1
ATOM 721 C CA . PHE A 1 93 ? -12.102 21.289 4.076 1.00 83.56 93 PHE A CA 1
ATOM 722 C C . PHE A 1 93 ? -12.268 21.400 5.601 1.00 83.56 93 PHE A C 1
ATOM 724 O O . PHE A 1 93 ? -12.158 20.403 6.320 1.00 83.56 93 PHE A O 1
ATOM 731 N N . ALA A 1 94 ? -12.561 22.599 6.107 1.00 86.19 94 ALA A N 1
ATOM 732 C CA . ALA A 1 94 ? -12.823 22.824 7.523 1.00 86.19 94 ALA A CA 1
ATOM 733 C C . ALA A 1 94 ? -14.091 22.089 7.983 1.00 86.19 94 ALA A C 1
ATOM 735 O O . ALA A 1 94 ? -14.053 21.406 9.005 1.00 86.19 94 ALA A O 1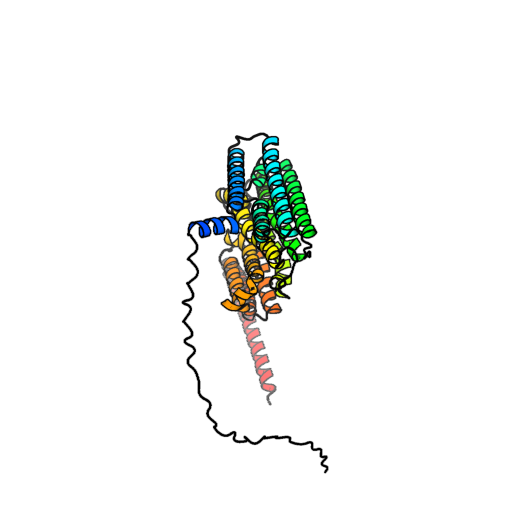
ATOM 736 N N . VAL A 1 95 ? -15.183 22.159 7.212 1.00 90.38 95 VAL A N 1
ATOM 737 C CA . VAL A 1 95 ? -16.441 21.452 7.510 1.00 90.38 95 VAL A CA 1
ATOM 738 C C . VAL A 1 95 ? -16.226 19.940 7.569 1.00 90.38 95 VAL A C 1
ATOM 740 O O . VAL A 1 95 ? -16.659 19.309 8.534 1.00 90.38 95 VAL A O 1
ATOM 743 N N . GLN A 1 96 ? -15.503 19.364 6.605 1.00 90.44 96 GLN A N 1
ATOM 744 C CA . GLN A 1 96 ? -15.158 17.941 6.617 1.00 90.44 96 GLN A CA 1
ATOM 745 C C . GLN A 1 96 ? -14.373 17.567 7.883 1.00 90.44 96 GLN A C 1
ATOM 747 O O . GLN A 1 96 ? -14.716 16.603 8.566 1.00 90.44 96 GLN A O 1
ATOM 752 N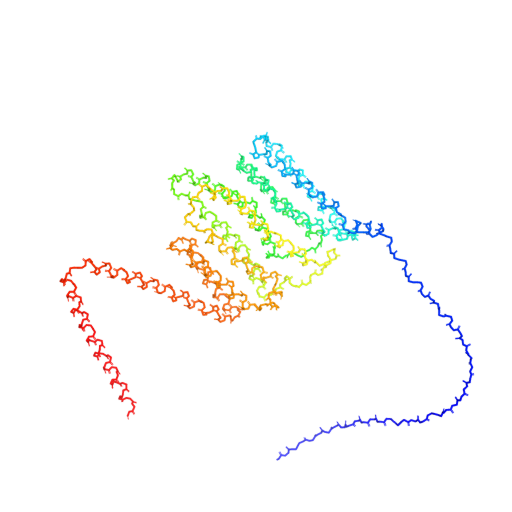 N . ASN A 1 97 ? -13.348 18.344 8.247 1.00 91.00 97 ASN A N 1
ATOM 753 C CA . ASN A 1 97 ? -12.552 18.055 9.441 1.00 91.00 97 ASN A CA 1
ATOM 754 C C . ASN A 1 97 ? -13.360 18.201 10.739 1.00 91.00 97 ASN A C 1
ATOM 756 O O . ASN A 1 97 ? -13.186 17.390 11.647 1.00 91.00 97 ASN A O 1
ATOM 760 N N . ILE A 1 98 ? -14.254 19.190 10.830 1.00 92.56 98 ILE A N 1
ATOM 761 C CA . ILE A 1 98 ? -15.176 19.337 11.965 1.00 92.56 98 ILE A CA 1
ATOM 762 C C . ILE A 1 98 ? -16.085 18.109 12.057 1.00 92.56 98 ILE A C 1
ATOM 764 O O . ILE A 1 98 ? -16.227 17.539 13.138 1.00 92.56 98 ILE A O 1
ATOM 768 N N . TYR A 1 99 ? -16.648 17.663 10.933 1.00 94.06 99 TYR A N 1
ATOM 769 C CA . TYR A 1 99 ? -17.482 16.465 10.874 1.00 94.06 99 TYR A CA 1
ATOM 770 C C . TYR A 1 99 ? -16.726 15.215 11.348 1.00 94.06 99 TYR A C 1
ATOM 772 O O . TYR A 1 99 ? -17.220 14.482 12.205 1.00 94.06 99 TYR A O 1
ATOM 780 N N . GLU A 1 100 ? -15.494 15.007 10.875 1.00 93.62 100 GLU A N 1
ATOM 781 C CA . GLU A 1 100 ? -14.631 13.912 11.332 1.00 93.62 100 GLU A CA 1
ATOM 782 C C . GLU A 1 100 ? -14.346 13.987 12.844 1.00 93.62 100 GLU A C 1
ATOM 784 O O . GLU A 1 100 ? -14.427 12.972 13.535 1.00 93.62 100 GLU A O 1
ATOM 789 N N . ILE A 1 101 ? -14.052 15.178 13.382 1.00 94.75 101 ILE A N 1
ATOM 790 C CA . ILE A 1 101 ? -13.808 15.381 14.821 1.00 94.75 101 ILE A CA 1
ATOM 791 C C . ILE A 1 101 ? -15.058 15.048 15.639 1.00 94.75 101 ILE A C 1
ATOM 793 O O . ILE A 1 101 ? -14.948 14.372 16.662 1.00 94.75 101 ILE A O 1
ATOM 797 N N . VAL A 1 102 ? -16.239 15.481 15.193 1.00 95.19 102 VAL A N 1
ATOM 798 C CA . VAL A 1 102 ? -17.514 15.175 15.857 1.00 95.19 102 VAL A CA 1
ATOM 799 C C . VAL A 1 102 ? -17.778 13.668 15.840 1.00 95.19 102 VAL A C 1
ATOM 801 O O . VAL A 1 102 ? -18.105 13.102 16.883 1.00 95.19 102 VAL A O 1
ATOM 804 N N . MET A 1 103 ? -17.563 12.989 14.707 1.00 94.88 103 MET A N 1
ATOM 805 C CA . MET A 1 103 ? -17.689 11.528 14.622 1.00 94.88 103 MET A CA 1
ATOM 806 C C . MET A 1 103 ? -16.724 10.798 15.558 1.00 94.88 103 MET A C 1
ATOM 808 O O . MET A 1 103 ? -17.149 9.889 16.269 1.00 94.88 103 MET A O 1
ATOM 812 N N . ILE A 1 104 ? -15.450 11.205 15.605 1.00 96.25 104 ILE A N 1
ATOM 813 C CA . ILE A 1 104 ? -14.467 10.634 16.537 1.00 96.25 104 ILE A CA 1
ATOM 814 C C . ILE A 1 104 ? -14.900 10.892 17.981 1.00 96.25 104 ILE A C 1
ATOM 816 O O . ILE A 1 104 ? -14.877 9.973 18.795 1.00 96.25 104 ILE A O 1
ATOM 820 N N . GLY A 1 105 ? -15.328 12.112 18.307 1.00 96.00 105 GLY A N 1
ATOM 821 C CA . GLY A 1 105 ? -15.807 12.470 19.641 1.00 96.00 105 GLY A CA 1
ATOM 822 C C . GLY A 1 105 ? -16.973 11.590 20.090 1.00 96.00 105 GLY A C 1
ATOM 823 O O . GLY A 1 105 ? -16.928 11.028 21.184 1.00 96.00 105 GLY A O 1
ATOM 824 N N . MET A 1 106 ? -17.972 11.397 19.223 1.00 95.19 106 MET A N 1
ATOM 825 C CA . MET A 1 106 ? -19.097 10.492 19.477 1.00 95.19 106 MET A CA 1
ATOM 826 C C . MET A 1 106 ? -18.639 9.039 19.623 1.00 95.19 106 MET A C 1
ATOM 828 O O . MET A 1 106 ? -19.040 8.369 20.572 1.00 95.19 106 MET A O 1
ATOM 832 N N . ALA A 1 107 ? -17.765 8.556 18.737 1.00 95.06 107 ALA A N 1
ATOM 833 C CA . ALA A 1 107 ? -17.244 7.195 18.797 1.00 95.06 107 ALA A CA 1
ATOM 834 C C . ALA A 1 107 ? -16.522 6.922 20.122 1.00 95.06 107 ALA A C 1
ATOM 836 O O . ALA A 1 107 ? -16.787 5.925 20.792 1.00 95.06 107 ALA A O 1
ATOM 837 N N . LEU A 1 108 ? -15.643 7.841 20.530 1.00 96.62 108 LEU A N 1
ATOM 838 C CA . LEU A 1 108 ? -14.903 7.752 21.783 1.00 96.62 108 LEU A CA 1
ATOM 839 C C . LEU A 1 108 ? -15.825 7.857 22.997 1.00 96.62 108 LEU A C 1
ATOM 841 O O . LEU A 1 108 ? -15.621 7.127 23.963 1.00 96.62 108 LEU A O 1
ATOM 845 N N . TYR A 1 109 ? -16.846 8.715 22.952 1.00 95.81 109 TYR A N 1
ATOM 846 C CA . TYR A 1 109 ? -17.843 8.822 24.016 1.00 95.81 109 TYR A CA 1
ATOM 847 C C . TYR A 1 109 ? -18.616 7.507 24.205 1.00 95.81 109 TYR A C 1
ATOM 849 O O . TYR A 1 109 ? -18.715 7.015 25.329 1.00 95.81 109 TYR A O 1
ATOM 857 N N . LEU A 1 110 ? -19.112 6.910 23.116 1.00 93.69 110 LEU A N 1
ATOM 858 C CA . LEU A 1 110 ? -19.845 5.640 23.143 1.00 93.69 110 LEU A CA 1
ATOM 859 C C . LEU A 1 110 ? -18.969 4.491 23.661 1.00 93.69 110 LEU A C 1
ATOM 861 O O . LEU A 1 110 ? -19.372 3.762 24.566 1.00 93.69 110 LEU A O 1
ATOM 865 N N . LEU A 1 111 ? -17.740 4.373 23.149 1.00 94.94 111 LEU A N 1
ATOM 866 C CA . LEU A 1 111 ? -16.804 3.320 23.551 1.00 94.94 111 LEU A CA 1
ATOM 867 C C . LEU A 1 111 ? -16.350 3.464 25.005 1.00 94.94 111 LEU A C 1
ATOM 869 O O . LEU A 1 111 ? -16.340 2.481 25.745 1.00 94.94 111 LEU A O 1
ATOM 873 N N . ARG A 1 112 ? -16.005 4.682 25.438 1.00 94.25 112 ARG A N 1
ATOM 874 C CA . ARG A 1 112 ? -15.498 4.931 26.793 1.00 94.25 112 ARG A CA 1
ATOM 875 C C . ARG A 1 112 ? -16.567 4.723 27.859 1.00 94.25 112 ARG A C 1
ATOM 877 O O . ARG A 1 112 ? -16.272 4.154 28.904 1.00 94.25 112 ARG A O 1
ATOM 884 N N . ASN A 1 113 ? -17.800 5.143 27.581 1.00 92.69 113 ASN A N 1
ATOM 885 C CA . ASN A 1 113 ? -18.927 4.958 28.497 1.00 92.69 113 ASN A CA 1
ATOM 886 C C . ASN A 1 113 ? -19.616 3.594 28.332 1.00 92.69 113 ASN A C 1
ATOM 888 O O . ASN A 1 113 ? -20.569 3.309 29.052 1.00 92.69 113 ASN A O 1
ATOM 892 N N . ARG A 1 114 ? -19.146 2.755 27.396 1.00 89.00 114 ARG A N 1
ATOM 893 C CA . ARG A 1 114 ? -19.712 1.436 27.065 1.00 89.00 114 ARG A CA 1
ATOM 894 C C . ARG A 1 114 ? -21.201 1.498 26.692 1.00 89.00 114 ARG A C 1
ATOM 896 O O . ARG A 1 114 ? -21.968 0.576 26.961 1.00 89.00 114 ARG A O 1
ATOM 903 N N . ILE A 1 115 ? -21.600 2.594 26.049 1.00 87.06 115 ILE A N 1
ATOM 904 C CA . ILE A 1 115 ? -22.947 2.808 25.522 1.00 87.06 115 ILE A CA 1
ATOM 905 C C . ILE A 1 115 ? -22.916 2.361 24.063 1.00 87.06 115 ILE A C 1
ATOM 907 O O . ILE A 1 115 ? -22.272 3.011 23.249 1.00 87.06 115 ILE A O 1
ATOM 911 N N . GLN A 1 116 ? -23.581 1.250 23.732 1.00 85.44 116 GLN A N 1
ATOM 912 C CA . GLN A 1 116 ? -23.664 0.731 22.355 1.00 85.44 116 GLN A CA 1
ATOM 913 C C . GLN A 1 116 ? -22.296 0.681 21.643 1.00 85.44 116 GLN A C 1
ATOM 915 O O . GLN A 1 116 ? -22.092 1.296 20.596 1.00 85.44 116 GLN A O 1
ATOM 920 N N . SER A 1 117 ? -21.339 -0.063 22.209 1.00 88.00 117 SER A N 1
ATOM 921 C CA . SER A 1 117 ? -19.954 -0.120 21.712 1.00 88.00 117 SER A CA 1
ATOM 922 C C . SER A 1 117 ? -19.834 -0.468 20.223 1.00 88.00 117 SER A C 1
ATOM 924 O O . SER A 1 117 ? -18.889 -0.029 19.570 1.00 88.00 117 SER A O 1
ATOM 926 N N . ASP A 1 118 ? -20.794 -1.203 19.658 1.00 87.50 118 ASP A N 1
ATOM 927 C CA . ASP A 1 118 ? -20.824 -1.526 18.229 1.00 87.50 118 ASP A CA 1
ATOM 928 C C . ASP A 1 118 ? -21.021 -0.291 17.342 1.00 87.50 118 ASP A C 1
ATOM 930 O O . ASP A 1 118 ? -20.358 -0.170 16.312 1.00 87.50 118 ASP A O 1
ATOM 934 N N . HIS A 1 119 ? -21.836 0.680 17.767 1.00 88.94 119 HIS A N 1
ATOM 935 C CA . HIS A 1 119 ? -22.003 1.951 17.050 1.00 88.94 119 HIS A CA 1
ATOM 936 C C . HIS A 1 119 ? -20.734 2.798 17.137 1.00 88.94 119 HIS A C 1
ATOM 938 O O . HIS A 1 119 ? -20.322 3.404 16.151 1.00 88.94 119 HIS A O 1
ATOM 944 N N . GLY A 1 120 ? -20.057 2.778 18.289 1.00 90.75 120 GLY A N 1
ATOM 945 C CA . GLY A 1 120 ? -18.752 3.416 18.447 1.00 90.75 120 GLY A CA 1
ATOM 946 C C . GLY A 1 120 ? -17.685 2.819 17.519 1.00 90.75 120 GLY A C 1
ATOM 947 O O . GLY A 1 120 ? -16.958 3.559 16.857 1.00 90.75 120 GLY A O 1
ATOM 948 N N . ARG A 1 121 ? -17.626 1.484 17.399 1.00 92.06 121 ARG A N 1
ATOM 949 C CA . ARG A 1 121 ? -16.737 0.788 16.447 1.00 92.06 121 ARG A CA 1
ATOM 950 C C . ARG A 1 121 ? -17.077 1.139 14.997 1.00 92.06 121 ARG A C 1
ATOM 952 O O . ARG A 1 121 ? -16.168 1.427 14.222 1.00 92.06 121 ARG A O 1
ATOM 959 N N . LEU A 1 122 ? -18.365 1.148 14.645 1.00 90.81 122 LEU A N 1
ATOM 960 C CA . LEU A 1 122 ? -18.837 1.529 13.312 1.00 90.81 122 LEU A CA 1
ATOM 961 C C . LEU A 1 122 ? -18.408 2.957 12.959 1.00 90.81 122 LEU A C 1
ATOM 963 O O . LEU A 1 122 ? -17.861 3.173 11.882 1.00 90.81 122 LEU A O 1
ATOM 967 N N . LEU A 1 123 ? -18.589 3.916 13.870 1.00 93.00 123 LEU A N 1
ATOM 968 C CA . LEU A 1 123 ? -18.167 5.302 13.661 1.00 93.00 123 LEU A CA 1
ATOM 969 C C . LEU A 1 123 ? -16.656 5.422 13.424 1.00 93.00 123 LEU A C 1
ATOM 971 O O . LEU A 1 123 ? -16.246 6.165 12.536 1.00 93.00 123 LEU A O 1
ATOM 975 N N . LEU A 1 124 ? -15.822 4.670 14.154 1.00 93.56 124 LEU A N 1
ATOM 976 C CA . LEU A 1 124 ? -14.376 4.651 13.896 1.00 93.56 124 LEU A CA 1
ATOM 977 C C . LEU A 1 124 ? -14.043 4.113 12.497 1.00 93.56 124 LEU A C 1
ATOM 979 O O . LEU A 1 124 ? -13.154 4.654 11.846 1.00 93.56 124 LEU A O 1
ATOM 983 N N . ILE A 1 125 ? -14.755 3.087 12.021 1.00 91.94 125 ILE A N 1
ATOM 984 C CA . ILE A 1 125 ? -14.587 2.563 10.655 1.00 91.94 125 ILE A CA 1
ATOM 985 C C . ILE A 1 125 ? -15.022 3.612 9.625 1.00 91.94 125 ILE A C 1
ATOM 987 O O . ILE A 1 125 ? -14.316 3.849 8.650 1.00 91.94 125 ILE A O 1
ATOM 991 N N . LEU A 1 126 ? -16.153 4.279 9.856 1.00 91.75 126 LEU A N 1
ATOM 992 C CA . LEU A 1 126 ? -16.670 5.330 8.981 1.00 91.75 126 LEU A CA 1
ATOM 993 C C . LEU A 1 126 ? -15.716 6.527 8.872 1.00 91.75 126 LEU A C 1
ATOM 995 O O . LEU A 1 126 ? -15.563 7.091 7.794 1.00 91.75 126 LEU A O 1
ATOM 999 N N . VAL A 1 127 ? -15.025 6.885 9.956 1.00 93.12 127 VAL A N 1
ATOM 1000 C CA . VAL A 1 127 ? -13.978 7.918 9.939 1.00 93.12 127 VAL A CA 1
ATOM 1001 C C . VAL A 1 127 ? -12.839 7.548 8.978 1.00 93.12 127 VAL A C 1
ATOM 1003 O O . VAL A 1 127 ? -12.329 8.434 8.293 1.00 93.12 127 VAL A O 1
ATOM 1006 N N . LEU A 1 128 ? -12.471 6.263 8.851 1.00 91.75 128 LEU A N 1
ATOM 1007 C CA . LEU A 1 128 ? -11.422 5.829 7.913 1.00 91.75 128 LEU A CA 1
ATOM 1008 C C . LEU A 1 128 ? -11.751 6.193 6.467 1.00 91.75 128 LEU A C 1
ATOM 1010 O O . LEU A 1 128 ? -10.852 6.583 5.726 1.00 91.75 128 LEU A O 1
ATOM 1014 N N . VAL A 1 129 ? -13.033 6.133 6.092 1.00 90.94 129 VAL A N 1
ATOM 1015 C CA . VAL A 1 129 ? -13.510 6.492 4.748 1.00 90.94 129 VAL A CA 1
ATOM 1016 C C . VAL A 1 129 ? -13.078 7.909 4.368 1.00 90.94 129 VAL A C 1
ATOM 1018 O O . VAL A 1 129 ? -12.633 8.130 3.243 1.00 90.94 129 VAL A O 1
ATOM 1021 N N . PHE A 1 130 ? -13.130 8.845 5.318 1.00 89.75 130 PHE A N 1
ATOM 1022 C CA . PHE A 1 130 ? -12.699 10.224 5.094 1.00 89.75 130 PHE A CA 1
ATOM 1023 C C . PHE A 1 130 ? -11.180 10.379 5.094 1.00 89.75 130 PHE A C 1
ATOM 1025 O O . PHE A 1 130 ? -10.663 11.106 4.251 1.00 89.75 130 PHE A O 1
ATOM 1032 N N . LEU A 1 131 ? -10.453 9.643 5.947 1.00 89.75 131 LEU A N 1
ATOM 1033 C CA . LEU A 1 131 ? -8.983 9.636 5.906 1.00 89.75 131 LEU A CA 1
ATOM 1034 C C . LEU A 1 131 ? -8.456 9.183 4.536 1.00 89.75 131 LEU A C 1
ATOM 1036 O O . LEU A 1 131 ? -7.417 9.663 4.091 1.00 89.75 131 LEU A O 1
ATOM 1040 N N . GLY A 1 132 ? -9.163 8.270 3.865 1.00 87.38 132 GLY A N 1
ATOM 1041 C CA . GLY A 1 132 ? -8.813 7.806 2.523 1.00 87.38 132 GLY A CA 1
ATOM 1042 C C . GLY A 1 132 ? -8.992 8.838 1.406 1.00 87.38 132 GLY A C 1
ATOM 1043 O O . GLY A 1 132 ? -8.575 8.547 0.293 1.00 87.38 132 GLY A O 1
ATOM 1044 N N . ASP A 1 133 ? -9.610 9.995 1.681 1.00 86.88 133 ASP A N 1
ATOM 1045 C CA . ASP A 1 133 ? -9.957 11.036 0.699 1.00 86.88 133 ASP A CA 1
ATOM 1046 C C . ASP A 1 133 ? -10.596 10.468 -0.582 1.00 86.88 133 ASP A C 1
ATOM 1048 O O . ASP A 1 133 ? -10.197 10.805 -1.686 1.00 86.88 133 ASP A O 1
ATOM 1052 N N . LEU A 1 134 ? -11.593 9.581 -0.475 1.00 81.69 134 LEU A N 1
ATOM 1053 C CA . LEU A 1 134 ? -12.146 8.878 -1.649 1.00 81.69 134 LEU A CA 1
ATOM 1054 C C . LEU A 1 134 ? -12.685 9.798 -2.760 1.00 81.69 134 LEU A C 1
ATOM 1056 O O . LEU A 1 134 ? -12.802 9.368 -3.905 1.00 81.69 134 LEU A O 1
ATOM 1060 N N . THR A 1 135 ? -13.017 11.046 -2.435 1.00 80.62 135 THR A N 1
ATOM 1061 C CA . THR A 1 135 ? -13.490 12.050 -3.393 1.00 80.62 135 THR A CA 1
ATOM 1062 C C . THR A 1 135 ? -12.361 12.740 -4.160 1.00 80.62 135 THR A C 1
ATOM 1064 O O . THR A 1 135 ? -12.653 13.540 -5.039 1.00 80.62 135 THR A O 1
ATOM 1067 N N . GLY A 1 136 ? -11.089 12.483 -3.827 1.00 78.62 136 GLY A N 1
ATOM 1068 C CA . GLY A 1 136 ? -9.936 13.132 -4.463 1.00 78.62 136 GLY A CA 1
ATOM 1069 C C . GLY A 1 136 ? -9.871 14.634 -4.219 1.00 78.62 136 GLY A C 1
ATOM 1070 O O . GLY A 1 136 ? -9.216 15.367 -4.963 1.00 78.62 136 GLY A O 1
ATOM 1071 N N . TYR A 1 137 ? -10.562 15.121 -3.188 1.00 78.62 137 TYR A N 1
ATOM 1072 C CA . TYR A 1 137 ? -10.761 16.551 -2.995 1.00 78.62 137 TYR A CA 1
ATOM 1073 C C . TYR A 1 137 ? -9.416 17.256 -2.773 1.00 78.62 137 TYR A C 1
ATOM 1075 O O . TYR A 1 137 ? -9.187 18.341 -3.305 1.00 78.62 137 TYR A O 1
ATOM 1083 N N . GLN A 1 138 ? -8.468 16.606 -2.085 1.00 78.56 138 GLN A N 1
ATOM 1084 C CA . GLN A 1 138 ? -7.121 17.146 -1.875 1.00 78.56 138 GLN A CA 1
ATOM 1085 C C . GLN A 1 138 ? -6.309 17.307 -3.160 1.00 78.56 138 GLN A C 1
ATOM 1087 O O . GLN A 1 138 ? -5.472 18.212 -3.240 1.00 78.56 138 GLN A O 1
ATOM 1092 N N . VAL A 1 139 ? -6.521 16.430 -4.140 1.00 78.50 139 VAL A N 1
ATOM 1093 C CA . VAL A 1 139 ? -5.835 16.487 -5.435 1.00 78.50 139 VAL A CA 1
ATOM 1094 C C . VAL A 1 139 ? -6.348 17.681 -6.227 1.00 78.50 139 VAL A C 1
ATOM 1096 O O . VAL A 1 139 ? -5.547 18.479 -6.709 1.00 78.50 139 VAL A O 1
ATOM 1099 N N . HIS A 1 140 ? -7.663 17.902 -6.243 1.00 78.06 140 HIS A N 1
ATOM 1100 C CA . HIS A 1 140 ? -8.254 19.052 -6.929 1.00 78.06 140 HIS A CA 1
ATOM 1101 C C . HIS A 1 140 ? -7.810 20.404 -6.343 1.00 78.06 140 HIS A C 1
ATOM 1103 O O . HIS A 1 140 ? -7.605 21.359 -7.092 1.00 78.06 140 HIS A O 1
ATOM 1109 N N . ILE A 1 141 ? -7.587 20.495 -5.023 1.00 76.06 141 ILE A N 1
ATOM 1110 C CA . ILE A 1 141 ? -7.000 21.698 -4.397 1.00 76.06 141 ILE A CA 1
ATOM 1111 C C . ILE A 1 141 ? -5.589 21.949 -4.931 1.00 76.06 141 ILE A C 1
ATOM 1113 O O . ILE A 1 141 ? -5.248 23.072 -5.304 1.00 76.06 141 ILE A O 1
ATOM 1117 N N . SER A 1 142 ? -4.773 20.896 -4.975 1.00 74.69 142 SER A N 1
ATOM 1118 C CA . SER A 1 142 ? -3.397 20.961 -5.468 1.00 74.69 142 SER A CA 1
ATOM 1119 C C . SER A 1 142 ? -3.294 21.309 -6.947 1.00 74.69 142 SER A C 1
ATOM 1121 O O . SER A 1 142 ? -2.340 21.983 -7.325 1.00 74.69 142 SER A O 1
ATOM 1123 N N . GLY A 1 143 ? -4.269 20.898 -7.759 1.00 74.06 143 GLY A N 1
ATOM 1124 C CA . GLY A 1 143 ? -4.326 21.254 -9.175 1.00 74.06 143 GLY A CA 1
ATOM 1125 C C . GLY A 1 143 ? -4.490 22.758 -9.426 1.00 74.06 143 GLY A C 1
ATOM 1126 O O . GLY A 1 143 ? -4.077 23.237 -10.477 1.00 74.06 143 GLY A O 1
ATOM 1127 N N . LYS A 1 144 ? -5.050 23.522 -8.472 1.00 75.56 144 LYS A N 1
ATOM 1128 C CA . LYS A 1 144 ? -5.204 24.983 -8.606 1.00 75.56 144 LYS A CA 1
ATOM 1129 C C . LYS A 1 144 ? -3.959 25.768 -8.218 1.00 75.56 144 LYS A C 1
ATOM 1131 O O . LYS A 1 144 ? -3.553 26.662 -8.951 1.00 75.56 144 LYS A O 1
ATOM 1136 N N . ASP A 1 145 ? -3.392 25.465 -7.055 1.00 78.00 145 ASP A N 1
ATOM 1137 C CA . ASP A 1 145 ? -2.159 26.082 -6.567 1.00 78.00 145 ASP A CA 1
ATOM 1138 C C . ASP A 1 145 ? -1.326 25.016 -5.830 1.00 78.00 145 ASP A C 1
ATOM 1140 O O . ASP A 1 145 ? -1.749 24.519 -4.774 1.00 78.00 145 ASP A O 1
ATOM 1144 N N . PRO A 1 146 ? -0.134 24.664 -6.348 1.00 79.56 146 PRO A N 1
ATOM 1145 C CA . PRO A 1 146 ? 0.718 23.645 -5.743 1.00 79.56 146 PRO A CA 1
ATOM 1146 C C . PRO A 1 146 ? 1.138 23.964 -4.303 1.00 79.56 146 PRO A C 1
ATOM 1148 O O . PRO A 1 146 ? 1.220 23.059 -3.468 1.00 79.56 146 PRO A O 1
ATOM 1151 N N . SER A 1 147 ? 1.385 25.240 -3.988 1.00 82.75 147 SER A N 1
ATOM 1152 C CA . SER A 1 147 ? 1.848 25.677 -2.665 1.00 82.75 147 SER A CA 1
ATOM 1153 C C . SER A 1 147 ? 0.731 25.548 -1.638 1.00 82.75 147 SER A C 1
ATOM 1155 O O . SER A 1 147 ? 0.925 24.980 -0.562 1.00 82.75 147 SER A O 1
ATOM 1157 N N . VAL A 1 148 ? -0.467 26.008 -2.002 1.00 81.69 148 VAL A N 1
ATOM 1158 C CA . VAL A 1 148 ? -1.673 25.881 -1.173 1.00 81.69 148 VAL A CA 1
ATOM 1159 C C . VAL A 1 148 ? -2.004 24.414 -0.949 1.00 81.69 148 VAL A C 1
ATOM 1161 O O . VAL A 1 148 ? -2.256 24.002 0.182 1.00 81.69 148 VAL A O 1
ATOM 1164 N N . GLY A 1 149 ? -1.962 23.608 -2.009 1.00 81.06 149 GLY A N 1
ATOM 1165 C CA . GLY A 1 149 ? -2.217 22.179 -1.924 1.00 81.06 149 GLY A CA 1
ATOM 1166 C C . GLY A 1 149 ? -1.212 21.432 -1.042 1.00 81.06 149 GLY A C 1
ATOM 1167 O O . GLY A 1 149 ? -1.600 20.507 -0.327 1.00 81.06 149 GLY A O 1
ATOM 1168 N N . CYS A 1 150 ? 0.058 21.847 -1.044 1.00 83.88 150 CYS A N 1
ATOM 1169 C CA . CYS A 1 150 ? 1.089 21.303 -0.158 1.00 83.88 150 CYS A CA 1
ATOM 1170 C C . CYS A 1 150 ? 0.812 21.651 1.314 1.00 83.88 150 CYS A C 1
ATOM 1172 O O . CYS A 1 150 ? 0.801 20.764 2.171 1.00 83.88 150 CYS A O 1
ATOM 1174 N N . ILE A 1 151 ? 0.496 22.919 1.603 1.00 86.62 151 ILE A N 1
ATOM 1175 C CA . ILE A 1 151 ? 0.134 23.375 2.955 1.00 86.62 151 ILE A CA 1
ATOM 1176 C C . ILE A 1 151 ? -1.123 22.648 3.454 1.00 86.62 151 ILE A C 1
ATOM 1178 O O . ILE A 1 151 ? -1.137 22.144 4.578 1.00 86.62 151 ILE A O 1
ATOM 1182 N N . ALA A 1 152 ? -2.157 22.535 2.615 1.00 84.62 152 ALA A N 1
ATOM 1183 C CA . ALA A 1 152 ? -3.395 21.835 2.949 1.00 84.62 152 ALA A CA 1
ATOM 1184 C C . ALA A 1 152 ? -3.141 20.355 3.283 1.00 84.62 152 ALA A C 1
ATOM 1186 O O . ALA A 1 152 ? -3.635 19.867 4.301 1.00 84.62 152 ALA A O 1
ATOM 1187 N N . SER A 1 153 ? -2.299 19.667 2.501 1.00 87.12 153 SER A N 1
ATOM 1188 C CA . SER A 1 153 ? -1.870 18.296 2.804 1.00 87.12 153 SER A CA 1
ATOM 1189 C C . SER A 1 153 ? -1.130 18.189 4.129 1.00 87.12 153 SER A C 1
ATOM 1191 O O . SER A 1 153 ? -1.436 17.296 4.914 1.00 87.12 153 SER A O 1
ATOM 1193 N N . ALA A 1 154 ? -0.184 19.089 4.407 1.00 89.69 154 ALA A N 1
ATOM 1194 C CA . ALA A 1 154 ? 0.571 19.072 5.658 1.00 89.69 154 ALA A CA 1
ATOM 1195 C C . ALA A 1 154 ? -0.349 19.260 6.877 1.00 89.69 154 ALA A C 1
ATOM 1197 O O . ALA A 1 154 ? -0.227 18.541 7.876 1.00 89.69 154 ALA A O 1
ATOM 1198 N N . ILE A 1 155 ? -1.320 20.175 6.776 1.00 89.56 155 ILE A N 1
ATOM 1199 C CA . ILE A 1 155 ? -2.350 20.376 7.802 1.00 89.56 155 ILE A CA 1
ATOM 1200 C C . ILE A 1 155 ? -3.200 19.110 7.948 1.00 89.56 155 ILE A C 1
ATOM 1202 O O . ILE A 1 155 ? -3.396 18.644 9.070 1.00 89.56 155 ILE A O 1
ATOM 1206 N N . TYR A 1 156 ? -3.664 18.516 6.845 1.00 88.12 156 TYR A N 1
ATOM 1207 C CA . TYR A 1 156 ? -4.504 17.317 6.892 1.00 88.12 156 TYR A CA 1
ATOM 1208 C C . TYR A 1 156 ? -3.779 16.124 7.517 1.00 88.12 156 TYR A C 1
ATOM 1210 O O . TYR A 1 156 ? -4.323 15.469 8.402 1.00 88.12 156 TYR A O 1
ATOM 1218 N N . MET A 1 157 ? -2.521 15.899 7.138 1.00 91.12 157 MET A N 1
ATOM 1219 C CA . MET A 1 157 ? -1.660 14.870 7.722 1.00 91.12 157 MET A CA 1
ATOM 1220 C C . MET A 1 157 ? -1.479 15.062 9.223 1.00 91.12 157 MET A C 1
ATOM 1222 O O . MET A 1 157 ? -1.614 14.112 9.993 1.00 91.12 157 MET A O 1
ATOM 1226 N N . THR A 1 158 ? -1.215 16.300 9.645 1.00 93.44 158 THR A N 1
ATOM 1227 C CA . THR A 1 158 ? -1.056 16.639 11.062 1.00 93.44 158 THR A CA 1
ATOM 1228 C C . THR A 1 158 ? -2.351 16.387 11.830 1.00 93.44 158 THR A C 1
ATOM 1230 O O . THR A 1 158 ? -2.332 15.768 12.895 1.00 93.44 158 THR A O 1
ATOM 1233 N N . LEU A 1 159 ? -3.495 16.799 11.275 1.00 92.69 159 LEU A N 1
ATOM 1234 C CA . LEU A 1 159 ? -4.808 16.560 11.870 1.00 92.69 159 LEU A CA 1
ATOM 1235 C C . LEU A 1 159 ? -5.149 15.069 11.924 1.00 92.69 159 LEU A C 1
ATOM 1237 O O . LEU A 1 159 ? -5.660 14.610 12.940 1.00 92.69 159 LEU A O 1
ATOM 1241 N N . ALA A 1 160 ? -4.853 14.294 10.882 1.00 92.44 160 ALA A N 1
ATOM 1242 C CA . ALA A 1 160 ? -5.071 12.851 10.870 1.00 92.44 160 ALA A CA 1
ATOM 1243 C C . ALA A 1 160 ? -4.192 12.132 11.908 1.00 92.44 160 ALA A C 1
ATOM 1245 O O . ALA A 1 160 ? -4.687 11.283 12.652 1.00 92.44 160 ALA A O 1
ATOM 1246 N N . ALA A 1 161 ? -2.919 12.524 12.027 1.00 94.06 161 ALA A N 1
ATOM 1247 C CA . ALA A 1 161 ? -2.016 12.014 13.055 1.00 94.06 161 ALA A CA 1
ATOM 1248 C C . ALA A 1 161 ? -2.522 12.338 14.467 1.00 94.06 161 ALA A C 1
ATOM 1250 O O . ALA A 1 161 ? -2.545 11.460 15.330 1.00 94.06 161 ALA A O 1
ATOM 1251 N N . LEU A 1 162 ? -2.986 13.572 14.690 1.00 95.62 162 LEU A N 1
ATOM 1252 C CA . LEU A 1 162 ? -3.560 14.000 15.962 1.00 95.62 162 LEU A CA 1
ATOM 1253 C C . LEU A 1 162 ? -4.843 13.225 16.295 1.00 95.62 162 LEU A C 1
ATOM 1255 O O . LEU A 1 162 ? -4.985 12.742 17.415 1.00 95.62 162 LEU A O 1
ATOM 1259 N N . LYS A 1 163 ? -5.752 13.057 15.327 1.00 94.69 163 LYS A N 1
ATOM 1260 C CA . LYS A 1 163 ? -6.984 12.263 15.468 1.00 94.69 163 LYS A CA 1
ATOM 1261 C C . LYS A 1 163 ? -6.666 10.824 15.873 1.00 94.69 163 LYS A C 1
ATOM 1263 O O . LYS A 1 163 ? -7.211 10.334 16.861 1.00 94.69 163 LYS A O 1
ATOM 1268 N N . LEU A 1 164 ? -5.741 10.171 15.164 1.00 94.06 164 LEU A N 1
ATOM 1269 C CA . LEU A 1 164 ? -5.310 8.815 15.496 1.00 94.06 164 LEU A CA 1
ATOM 1270 C C . LEU A 1 164 ? -4.675 8.764 16.891 1.00 94.06 164 LEU A C 1
ATOM 1272 O O . LEU A 1 164 ? -5.029 7.900 17.687 1.00 94.06 164 LEU A O 1
ATOM 1276 N N . PHE A 1 165 ? -3.798 9.711 17.225 1.00 95.56 165 PHE A N 1
ATOM 1277 C CA . PHE A 1 165 ? -3.184 9.798 18.550 1.00 95.56 165 PHE A CA 1
ATOM 1278 C C . PHE A 1 165 ? -4.226 9.933 19.668 1.00 95.56 165 PHE A C 1
ATOM 1280 O O . PHE A 1 165 ? -4.126 9.244 20.684 1.00 95.56 165 PHE A O 1
ATOM 1287 N N . VAL A 1 166 ? -5.251 10.769 19.478 1.00 96.75 166 VAL A N 1
ATOM 1288 C CA . VAL A 1 166 ? -6.361 10.917 20.430 1.00 96.75 166 VAL A CA 1
ATOM 1289 C C . VAL A 1 166 ? -7.107 9.595 20.597 1.00 96.75 166 VAL A C 1
ATOM 1291 O O . VAL A 1 166 ? -7.339 9.186 21.733 1.00 96.75 166 VAL A O 1
ATOM 1294 N N . VAL A 1 167 ? -7.421 8.886 19.508 1.00 96.31 167 VAL A N 1
ATOM 1295 C CA . VAL A 1 167 ? -8.076 7.567 19.575 1.00 96.31 167 VAL A CA 1
ATOM 1296 C C . VAL A 1 167 ? -7.217 6.561 20.343 1.00 96.31 167 VAL A C 1
ATOM 1298 O O . VAL A 1 167 ? -7.714 5.910 21.262 1.00 96.31 167 VAL A O 1
ATOM 1301 N N . LEU A 1 168 ? -5.921 6.474 20.029 1.00 95.62 168 LEU A N 1
ATOM 1302 C CA . LEU A 1 168 ? -4.992 5.569 20.709 1.00 95.62 168 LEU A CA 1
ATOM 1303 C C . LEU A 1 168 ? -4.890 5.880 22.207 1.00 95.62 168 LEU A C 1
ATOM 1305 O O . LEU A 1 168 ? -4.944 4.969 23.030 1.00 95.62 168 LEU A O 1
ATOM 1309 N N . LYS A 1 169 ? -4.787 7.163 22.568 1.00 96.62 169 LYS A N 1
ATOM 1310 C CA . LYS A 1 169 ? -4.656 7.604 23.959 1.00 96.62 169 LYS A CA 1
ATOM 1311 C C . LYS A 1 169 ? -5.942 7.395 24.757 1.00 96.62 169 LYS A C 1
ATOM 1313 O O . LYS A 1 169 ? -5.880 6.907 25.880 1.00 96.62 169 LYS A O 1
ATOM 1318 N N . VAL A 1 170 ? -7.099 7.759 24.201 1.00 96.56 170 VAL A N 1
ATOM 1319 C CA . VAL A 1 170 ? -8.392 7.671 24.902 1.00 96.56 170 VAL A CA 1
ATOM 1320 C C . VAL A 1 170 ? -8.830 6.221 25.093 1.00 96.56 170 VAL A C 1
ATOM 1322 O O . VAL A 1 170 ? -9.357 5.892 26.150 1.00 96.56 170 VAL A O 1
ATOM 1325 N N . LEU A 1 171 ? -8.577 5.352 24.111 1.00 95.25 171 LEU A N 1
ATOM 1326 C CA . LEU A 1 171 ? -8.914 3.927 24.191 1.00 95.25 171 LEU A CA 1
ATOM 1327 C C . LEU A 1 171 ? -7.790 3.071 24.803 1.00 95.25 171 LEU A C 1
ATOM 1329 O O . LEU A 1 171 ? -7.907 1.847 24.835 1.00 95.25 171 LEU A O 1
ATOM 1333 N N . ASN A 1 172 ? -6.709 3.697 25.285 1.00 95.06 172 ASN A N 1
ATOM 1334 C CA . ASN A 1 172 ? -5.540 3.037 25.874 1.00 95.06 172 ASN A CA 1
ATOM 1335 C C . ASN A 1 172 ? -4.982 1.896 24.996 1.00 95.06 172 ASN A C 1
ATOM 1337 O O . ASN A 1 172 ? -4.771 0.768 25.447 1.00 95.06 172 ASN A O 1
ATOM 1341 N N . LEU A 1 173 ? -4.804 2.176 23.704 1.00 94.25 173 LEU A N 1
ATOM 1342 C CA . LEU A 1 173 ? -4.315 1.205 22.729 1.00 94.25 173 LEU A CA 1
ATOM 1343 C C . LEU A 1 173 ? -2.790 1.180 22.713 1.00 94.25 173 LEU A C 1
ATOM 1345 O O . LEU A 1 173 ? -2.134 2.223 22.664 1.00 94.25 173 LEU A O 1
ATOM 1349 N N . LYS A 1 174 ? -2.215 -0.025 22.695 1.00 92.88 174 LYS A N 1
ATOM 1350 C CA . LYS A 1 174 ? -0.767 -0.197 22.572 1.00 92.88 174 LYS A CA 1
ATOM 1351 C C . LYS A 1 174 ? -0.318 0.200 21.173 1.00 92.88 174 LYS A C 1
ATOM 1353 O O . LYS A 1 174 ? -0.878 -0.255 20.176 1.00 92.88 174 LYS A O 1
ATOM 1358 N N . LEU A 1 175 ? 0.709 1.040 21.103 1.00 92.25 175 LEU A N 1
ATOM 1359 C CA . LEU A 1 175 ? 1.311 1.441 19.839 1.00 92.25 175 LEU A CA 1
ATOM 1360 C C . LEU A 1 175 ? 2.231 0.328 19.329 1.00 92.25 175 LEU A C 1
ATOM 1362 O O . LEU A 1 175 ? 3.155 -0.098 20.019 1.00 92.25 175 LEU A O 1
ATOM 1366 N N . HIS A 1 176 ? 2.005 -0.102 18.092 1.00 91.19 176 HIS A N 1
ATOM 1367 C CA . HIS A 1 176 ? 2.852 -1.073 17.403 1.00 91.19 176 HIS A CA 1
ATOM 1368 C C . HIS A 1 176 ? 3.603 -0.359 16.278 1.00 91.19 176 HIS A C 1
ATOM 1370 O O . HIS A 1 176 ? 2.984 0.042 15.293 1.00 91.19 176 HIS A O 1
ATOM 1376 N N . SER A 1 177 ? 4.922 -0.191 16.405 1.00 90.75 177 SER A N 1
ATOM 1377 C CA . SER A 1 177 ? 5.713 0.686 15.523 1.00 90.75 177 SER A CA 1
ATOM 1378 C C . SER A 1 177 ? 5.618 0.334 14.038 1.00 90.75 177 SER A C 1
ATOM 1380 O O . SER A 1 177 ? 5.517 1.224 13.205 1.00 90.75 177 SER A O 1
ATOM 1382 N N . SER A 1 178 ? 5.605 -0.951 13.692 1.00 91.06 178 SER A N 1
ATOM 1383 C CA . SER A 1 178 ? 5.471 -1.434 12.310 1.00 91.06 178 SER A CA 1
ATOM 1384 C C . SER A 1 178 ? 4.090 -1.168 11.709 1.00 91.06 178 SER A C 1
ATOM 1386 O O . SER A 1 178 ? 3.990 -0.769 10.551 1.00 91.06 178 SER A O 1
ATOM 1388 N N . ARG A 1 179 ? 3.026 -1.359 12.502 1.00 93.62 179 ARG A N 1
ATOM 1389 C CA . ARG A 1 179 ? 1.644 -1.057 12.108 1.00 93.62 179 ARG A CA 1
ATOM 1390 C C . ARG A 1 179 ? 1.508 0.444 11.894 1.00 93.62 179 ARG A C 1
ATOM 1392 O O . ARG A 1 179 ? 1.047 0.866 10.843 1.00 93.62 179 ARG A O 1
ATOM 1399 N N . ALA A 1 180 ? 1.981 1.235 12.858 1.00 93.12 180 ALA A N 1
ATOM 1400 C CA . ALA A 1 180 ? 1.982 2.688 12.781 1.00 93.12 180 ALA A CA 1
ATOM 1401 C C . ALA A 1 180 ? 2.757 3.184 11.554 1.00 93.12 180 ALA A C 1
ATOM 1403 O O . ALA A 1 180 ? 2.207 3.966 10.789 1.00 93.12 180 ALA A O 1
ATOM 1404 N N . PHE A 1 181 ? 3.977 2.685 11.324 1.00 94.06 181 PHE A N 1
ATOM 1405 C CA . PHE A 1 181 ? 4.770 3.015 10.137 1.00 94.06 181 PHE A CA 1
ATOM 1406 C C . PHE A 1 181 ? 3.978 2.764 8.854 1.00 94.06 181 PHE A C 1
ATOM 1408 O O . PHE A 1 181 ? 3.818 3.682 8.058 1.00 94.06 181 PHE A O 1
ATOM 1415 N N . TYR A 1 182 ? 3.420 1.559 8.690 1.00 95.56 182 TYR A N 1
ATOM 1416 C CA . TYR A 1 182 ? 2.623 1.227 7.513 1.00 95.56 182 TYR A CA 1
ATOM 1417 C C . TYR A 1 182 ? 1.450 2.197 7.322 1.00 95.56 182 TYR A C 1
ATOM 1419 O O . TYR A 1 182 ? 1.288 2.757 6.244 1.00 95.56 182 TYR A O 1
ATOM 1427 N N . ILE A 1 183 ? 0.666 2.429 8.378 1.00 95.06 183 ILE A N 1
ATOM 1428 C CA . ILE A 1 183 ? -0.514 3.300 8.346 1.00 95.06 183 ILE A CA 1
ATOM 1429 C C . ILE A 1 183 ? -0.118 4.723 7.945 1.00 95.06 183 ILE A C 1
ATOM 1431 O O . ILE A 1 183 ? -0.675 5.274 6.997 1.00 95.06 183 ILE A O 1
ATOM 1435 N N . PHE A 1 184 ? 0.868 5.307 8.630 1.00 94.25 184 PHE A N 1
ATOM 1436 C CA . PHE A 1 184 ? 1.324 6.663 8.346 1.00 94.25 184 PHE A CA 1
ATOM 1437 C C . PHE A 1 184 ? 1.884 6.781 6.933 1.00 94.25 184 PHE A C 1
ATOM 1439 O O . PHE A 1 184 ? 1.515 7.710 6.218 1.00 94.25 184 PHE A O 1
ATOM 1446 N N . SER A 1 185 ? 2.730 5.848 6.501 1.00 95.19 185 SER A N 1
ATOM 1447 C CA . SER A 1 185 ? 3.318 5.880 5.164 1.00 95.19 185 SER A CA 1
ATOM 1448 C C . SER A 1 185 ? 2.278 5.665 4.063 1.00 95.19 185 SER A C 1
ATOM 1450 O O . SER A 1 185 ? 2.317 6.378 3.065 1.00 95.19 185 SER A O 1
ATOM 1452 N N . ALA A 1 186 ? 1.325 4.747 4.244 1.00 95.06 186 ALA A N 1
ATOM 1453 C CA . ALA A 1 186 ? 0.286 4.476 3.254 1.00 95.06 186 ALA A CA 1
ATOM 1454 C C . ALA A 1 186 ? -0.668 5.668 3.091 1.00 95.06 186 ALA A C 1
ATOM 1456 O O . ALA A 1 186 ? -0.904 6.106 1.968 1.00 95.06 186 ALA A O 1
ATOM 1457 N N . PHE A 1 187 ? -1.146 6.262 4.191 1.00 93.56 187 PHE A N 1
ATOM 1458 C CA . PHE A 1 187 ? -1.958 7.482 4.116 1.00 93.56 187 PHE A CA 1
ATOM 1459 C C . PHE A 1 187 ? -1.165 8.681 3.580 1.00 93.56 187 PHE A C 1
ATOM 1461 O O . PHE A 1 187 ? -1.685 9.439 2.766 1.00 93.56 187 PHE A O 1
ATOM 1468 N N . SER A 1 188 ? 0.114 8.820 3.946 1.00 92.44 188 SER A N 1
ATOM 1469 C CA . SER A 1 188 ? 0.984 9.851 3.358 1.00 92.44 188 SER A CA 1
ATOM 1470 C C . SER A 1 188 ? 1.086 9.691 1.844 1.00 92.44 188 SER A C 1
ATOM 1472 O O . SER A 1 188 ? 1.004 10.680 1.121 1.00 92.44 188 SER A O 1
ATOM 1474 N N . LEU A 1 189 ? 1.228 8.456 1.351 1.00 92.62 189 LEU A N 1
ATOM 1475 C CA . LEU A 1 189 ? 1.301 8.190 -0.081 1.00 92.62 189 LEU A CA 1
ATOM 1476 C C . LEU A 1 189 ? -0.040 8.427 -0.786 1.00 92.62 189 LEU A C 1
ATOM 1478 O O . LEU A 1 189 ? -0.028 8.922 -1.907 1.00 92.62 189 LEU A O 1
ATOM 1482 N N . ILE A 1 190 ? -1.174 8.148 -0.134 1.00 91.19 190 ILE A N 1
ATOM 1483 C CA . ILE A 1 190 ? -2.501 8.535 -0.638 1.00 91.19 190 ILE A CA 1
ATOM 1484 C C . ILE A 1 190 ? -2.541 10.053 -0.849 1.00 91.19 190 ILE A C 1
ATOM 1486 O O . ILE A 1 190 ? -2.790 10.505 -1.957 1.00 91.19 190 ILE A O 1
ATOM 1490 N N . TRP A 1 191 ? -2.210 10.858 0.161 1.00 88.88 191 TRP A N 1
ATOM 1491 C CA . TRP A 1 191 ? -2.373 12.314 0.058 1.00 88.88 191 TRP A CA 1
ATOM 1492 C C . TRP A 1 191 ? -1.307 13.023 -0.782 1.00 88.88 191 TRP A C 1
ATOM 1494 O O . TRP A 1 191 ? -1.601 14.040 -1.407 1.00 88.88 191 TRP A O 1
ATOM 1504 N N . ILE A 1 192 ? -0.065 12.536 -0.771 1.00 88.88 192 ILE A N 1
ATOM 1505 C CA . ILE A 1 192 ? 1.071 13.190 -1.437 1.00 88.88 192 ILE A CA 1
ATOM 1506 C C . ILE A 1 192 ? 1.334 12.582 -2.824 1.00 88.88 192 ILE A C 1
ATOM 1508 O O . ILE A 1 192 ? 1.795 13.286 -3.720 1.00 88.88 192 ILE A O 1
ATOM 1512 N N . GLY A 1 193 ? 1.037 11.296 -3.027 1.00 88.31 193 GLY A N 1
ATOM 1513 C CA . GLY A 1 193 ? 1.407 10.539 -4.226 1.00 88.31 193 GLY A CA 1
ATOM 1514 C C . GLY A 1 193 ? 0.960 11.190 -5.536 1.00 88.31 193 GLY A C 1
ATOM 1515 O O . GLY A 1 193 ? 1.826 11.488 -6.361 1.00 88.31 193 GLY A O 1
ATOM 1516 N N . PRO A 1 194 ? -0.340 11.485 -5.732 1.00 83.81 194 PRO A N 1
ATOM 1517 C CA . PRO A 1 194 ? -0.800 12.146 -6.954 1.00 83.81 194 PRO A CA 1
ATOM 1518 C C . PRO A 1 194 ? -0.193 13.536 -7.151 1.00 83.81 194 PRO A C 1
ATOM 1520 O O . PRO A 1 194 ? 0.160 13.897 -8.262 1.00 83.81 194 PRO A O 1
ATOM 1523 N N . LYS A 1 195 ? 0.046 14.282 -6.066 1.00 83.56 195 LYS A N 1
ATOM 1524 C CA . LYS A 1 195 ? 0.662 15.618 -6.125 1.00 83.56 195 LYS A CA 1
ATOM 1525 C C . LYS A 1 195 ? 2.103 15.549 -6.621 1.00 83.56 195 LYS A C 1
ATOM 1527 O O . LYS A 1 195 ? 2.524 16.388 -7.412 1.00 83.56 195 LYS A O 1
ATOM 1532 N N . ILE A 1 196 ? 2.859 14.546 -6.165 1.00 82.88 196 ILE A N 1
ATOM 1533 C CA . ILE A 1 196 ? 4.205 14.272 -6.679 1.00 82.88 196 ILE A CA 1
ATOM 1534 C C . ILE A 1 196 ? 4.131 13.866 -8.150 1.00 82.88 196 ILE A C 1
ATOM 1536 O O . ILE A 1 196 ? 4.955 14.344 -8.925 1.00 82.88 196 ILE A O 1
ATOM 1540 N N . ALA A 1 197 ? 3.167 13.025 -8.541 1.00 80.56 197 ALA A N 1
ATOM 1541 C CA . ALA A 1 197 ? 2.988 12.634 -9.939 1.00 80.56 197 ALA A CA 1
ATOM 1542 C C . ALA A 1 197 ? 2.748 13.857 -10.834 1.00 80.56 197 ALA A C 1
ATOM 1544 O O . ALA A 1 197 ? 3.493 14.071 -11.789 1.00 80.56 197 ALA A O 1
ATOM 1545 N N . ASP A 1 198 ? 1.780 14.698 -10.468 1.00 77.25 198 ASP A N 1
ATOM 1546 C CA . ASP A 1 198 ? 1.432 15.915 -11.202 1.00 77.25 198 ASP A CA 1
ATOM 1547 C C . ASP A 1 198 ? 2.594 16.901 -11.242 1.00 77.25 198 ASP A C 1
ATOM 1549 O O . ASP A 1 198 ? 2.908 17.448 -12.298 1.00 77.25 198 ASP A O 1
ATOM 1553 N N . TYR A 1 199 ? 3.271 17.116 -10.110 1.00 78.00 199 TYR A N 1
ATOM 1554 C CA . TYR A 1 199 ? 4.443 17.981 -10.063 1.00 78.00 199 TYR A CA 1
ATOM 1555 C C . TYR A 1 199 ? 5.550 17.454 -10.972 1.00 78.00 199 TYR A C 1
ATOM 1557 O O . TYR A 1 199 ? 6.095 18.223 -11.759 1.00 78.00 199 TYR A O 1
ATOM 1565 N N . MET A 1 200 ? 5.880 16.162 -10.898 1.00 75.50 200 MET A N 1
ATOM 1566 C CA . MET A 1 200 ? 6.925 15.562 -11.728 1.00 75.50 200 MET A CA 1
ATOM 1567 C C . MET A 1 200 ? 6.578 15.657 -13.209 1.00 75.50 200 MET A C 1
ATOM 1569 O O . MET A 1 200 ? 7.435 16.042 -13.997 1.00 75.50 200 MET A O 1
ATOM 1573 N N . VAL A 1 201 ? 5.335 15.382 -13.598 1.00 72.06 201 VAL A N 1
ATOM 1574 C CA . VAL A 1 201 ? 4.954 15.449 -15.012 1.00 72.06 201 VAL A CA 1
ATOM 1575 C C . VAL A 1 201 ? 4.930 16.879 -15.522 1.00 72.06 201 VAL A C 1
ATOM 1577 O O . VAL A 1 201 ? 5.496 17.148 -16.579 1.00 72.06 201 VAL A O 1
ATOM 1580 N N . ASN A 1 202 ? 4.368 17.818 -14.766 1.00 71.62 202 ASN A N 1
ATOM 1581 C CA . ASN A 1 202 ? 4.295 19.206 -15.209 1.00 71.62 202 ASN A CA 1
ATOM 1582 C C . ASN A 1 202 ? 5.668 19.895 -15.199 1.00 71.62 202 ASN A C 1
ATOM 1584 O O . ASN A 1 202 ? 6.001 20.598 -16.149 1.00 71.62 202 ASN A O 1
ATOM 1588 N N . SER A 1 203 ? 6.488 19.684 -14.164 1.00 66.50 203 SER A N 1
ATOM 1589 C CA . SER A 1 203 ? 7.804 20.335 -14.051 1.00 66.50 203 SER A CA 1
ATOM 1590 C C . SER A 1 203 ? 8.862 19.717 -14.968 1.00 66.50 203 SER A C 1
ATOM 1592 O O . SER A 1 203 ? 9.634 20.450 -15.585 1.00 66.50 203 SER A O 1
ATOM 1594 N N . VAL A 1 204 ? 8.895 18.386 -15.096 1.00 59.88 204 VAL A N 1
ATOM 1595 C CA . VAL A 1 204 ? 9.881 17.692 -15.936 1.00 59.88 204 VAL A CA 1
ATOM 1596 C C . VAL A 1 204 ? 9.420 17.665 -17.391 1.00 59.88 204 VAL A C 1
ATOM 1598 O O . VAL A 1 204 ? 10.214 17.968 -18.277 1.00 59.88 204 VAL A O 1
ATOM 1601 N N . GLY A 1 205 ? 8.133 17.411 -17.651 1.00 57.28 205 GLY A N 1
ATOM 1602 C CA . GLY A 1 205 ? 7.567 17.375 -19.003 1.00 57.28 205 GLY A CA 1
ATOM 1603 C C . GLY A 1 205 ? 7.658 18.708 -19.751 1.00 57.28 205 GLY A C 1
ATOM 1604 O O . GLY A 1 205 ? 7.922 18.707 -20.951 1.00 57.28 205 GLY A O 1
ATOM 1605 N N . GLN A 1 206 ? 7.533 19.848 -19.058 1.00 52.66 206 GLN A N 1
ATOM 1606 C CA . GLN A 1 206 ? 7.753 21.167 -19.672 1.00 52.66 206 GLN A CA 1
ATOM 1607 C C . GLN A 1 206 ? 9.231 21.447 -19.984 1.00 52.66 206 GLN A C 1
ATOM 1609 O O . GLN A 1 206 ? 9.529 22.141 -20.955 1.00 52.66 206 GLN A O 1
ATOM 1614 N N . ALA A 1 207 ? 10.162 20.910 -19.187 1.00 53.25 207 ALA A N 1
ATOM 1615 C CA . ALA A 1 207 ? 11.598 21.116 -19.375 1.00 53.25 207 ALA A CA 1
ATOM 1616 C C . ALA A 1 207 ? 12.208 20.176 -20.432 1.00 53.25 207 ALA A C 1
ATOM 1618 O O . ALA A 1 207 ? 13.164 20.545 -21.114 1.00 53.25 207 ALA A O 1
ATOM 1619 N N . SER A 1 208 ? 11.659 18.970 -20.594 1.00 54.06 208 SER A N 1
ATOM 1620 C CA . SER A 1 208 ? 12.122 17.975 -21.562 1.00 54.06 208 SER A CA 1
ATOM 1621 C C . SER A 1 208 ? 11.106 17.799 -22.689 1.00 54.06 208 SER A C 1
ATOM 1623 O O . SER A 1 208 ? 10.363 16.814 -22.729 1.00 54.06 208 SER A O 1
ATOM 1625 N N . ILE A 1 209 ? 11.078 18.755 -23.617 1.00 48.97 209 ILE A N 1
ATOM 1626 C CA . ILE A 1 209 ? 10.255 18.683 -24.830 1.00 48.97 209 ILE A CA 1
ATOM 1627 C C . ILE A 1 209 ? 10.617 17.389 -25.589 1.00 48.97 209 ILE A C 1
ATOM 1629 O O . ILE A 1 209 ? 11.668 17.303 -26.221 1.00 48.97 209 ILE A O 1
ATOM 1633 N N . GLY A 1 210 ? 9.758 16.368 -25.488 1.00 52.47 210 GLY A N 1
ATOM 1634 C CA . GLY A 1 210 ? 9.809 15.136 -26.286 1.00 52.47 210 GLY A CA 1
ATOM 1635 C C . GLY A 1 210 ? 10.420 13.876 -25.650 1.00 52.47 210 GLY A C 1
ATOM 1636 O O . GLY A 1 210 ? 10.414 12.849 -26.321 1.00 52.47 210 GLY A O 1
ATOM 1637 N N . PHE A 1 211 ? 10.922 13.899 -24.404 1.00 53.12 211 PHE A N 1
ATOM 1638 C CA . PHE A 1 211 ? 11.590 12.722 -23.794 1.00 53.12 211 PHE A CA 1
ATOM 1639 C C . PHE A 1 211 ? 10.971 12.181 -22.498 1.00 53.12 211 PHE A C 1
ATOM 1641 O O . PHE A 1 211 ? 11.307 11.067 -22.097 1.00 53.12 211 PHE A O 1
ATOM 1648 N N . PHE A 1 212 ? 10.097 12.934 -21.829 1.00 65.75 212 PHE A N 1
ATOM 1649 C CA . PHE A 1 212 ? 9.529 12.510 -20.551 1.00 65.75 212 PHE A CA 1
ATOM 1650 C C . PHE A 1 212 ? 8.086 12.044 -20.715 1.00 65.75 212 PHE A C 1
ATOM 1652 O O . PHE A 1 212 ? 7.191 12.843 -20.974 1.00 65.75 212 PHE A O 1
ATOM 1659 N N . ASP A 1 213 ? 7.876 10.740 -20.543 1.00 69.31 213 ASP A N 1
ATOM 1660 C CA . ASP A 1 213 ? 6.577 10.082 -20.676 1.00 69.31 213 ASP A CA 1
ATOM 1661 C C . ASP A 1 213 ? 5.881 9.811 -19.317 1.00 69.31 213 ASP A C 1
ATOM 1663 O O . ASP A 1 213 ? 4.870 9.113 -19.261 1.00 69.31 213 ASP A O 1
ATOM 1667 N N . GLY A 1 214 ? 6.430 10.313 -18.201 1.00 75.88 214 GLY A N 1
ATOM 1668 C CA . GLY A 1 214 ? 5.879 10.139 -16.847 1.00 75.88 214 GLY A CA 1
ATOM 1669 C C . GLY A 1 214 ? 5.961 8.716 -16.274 1.00 75.88 214 GLY A C 1
ATOM 1670 O O . GLY A 1 214 ? 5.834 8.528 -15.061 1.00 75.88 214 GLY A O 1
ATOM 1671 N N . SER A 1 215 ? 6.244 7.704 -17.098 1.00 79.81 215 SER A N 1
ATOM 1672 C CA . SER A 1 215 ? 6.218 6.282 -16.724 1.00 79.81 215 SER A CA 1
ATOM 1673 C C . SER A 1 215 ? 7.143 5.940 -15.548 1.00 79.81 215 SER A C 1
ATOM 1675 O O . SER A 1 215 ? 6.777 5.150 -14.676 1.00 79.81 215 SER A O 1
ATOM 1677 N N . TYR A 1 216 ? 8.310 6.585 -15.462 1.00 81.50 216 TYR A N 1
ATOM 1678 C CA . TYR A 1 216 ? 9.273 6.408 -14.369 1.00 81.50 216 TYR A CA 1
ATOM 1679 C C . TYR A 1 216 ? 8.784 6.988 -13.036 1.00 81.50 216 TYR A C 1
ATOM 1681 O O . TYR A 1 216 ? 9.019 6.390 -11.981 1.00 81.50 216 TYR A O 1
ATOM 1689 N N . SER A 1 217 ? 8.082 8.122 -13.063 1.00 83.50 217 SER A N 1
ATOM 1690 C CA . SER A 1 217 ? 7.465 8.716 -11.870 1.00 83.50 217 SER A CA 1
ATOM 1691 C C . SER A 1 217 ? 6.351 7.823 -11.346 1.00 83.50 217 SER A C 1
ATOM 1693 O O . SER A 1 217 ? 6.302 7.533 -10.150 1.00 83.50 217 SER A O 1
ATOM 1695 N N . TYR A 1 218 ? 5.527 7.287 -12.249 1.00 85.94 218 TYR A N 1
ATOM 1696 C CA . TYR A 1 218 ? 4.512 6.306 -11.889 1.00 85.94 218 TYR A CA 1
ATOM 1697 C C . TYR A 1 218 ? 5.121 5.046 -11.300 1.00 85.94 218 TYR A C 1
ATOM 1699 O O . TYR A 1 218 ? 4.746 4.656 -10.197 1.00 85.94 218 TYR A O 1
ATOM 1707 N N . TYR A 1 219 ? 6.113 4.454 -11.965 1.00 87.69 219 TYR A N 1
ATOM 1708 C CA . TYR A 1 219 ? 6.820 3.298 -11.424 1.00 87.69 219 TYR A CA 1
ATOM 1709 C C . TYR A 1 219 ? 7.373 3.564 -10.021 1.00 87.69 219 TYR A C 1
ATOM 1711 O O . TYR A 1 219 ? 7.224 2.727 -9.138 1.00 87.69 219 TYR A O 1
ATOM 1719 N N . SER A 1 220 ? 7.953 4.742 -9.789 1.00 89.00 220 SER A N 1
ATOM 1720 C CA . SER A 1 220 ? 8.507 5.112 -8.483 1.00 89.00 220 SER A CA 1
ATOM 1721 C C . SER A 1 220 ? 7.435 5.190 -7.391 1.00 89.00 220 SER A C 1
ATOM 1723 O O . SER A 1 220 ? 7.676 4.731 -6.276 1.00 89.00 220 SER A O 1
ATOM 1725 N N . LEU A 1 221 ? 6.238 5.701 -7.702 1.00 91.19 221 LEU A N 1
ATOM 1726 C CA . LEU A 1 221 ? 5.111 5.727 -6.761 1.00 91.19 221 LEU A CA 1
ATOM 1727 C C . LEU A 1 221 ? 4.606 4.319 -6.428 1.00 91.19 221 LEU A C 1
ATOM 1729 O O . LEU A 1 221 ? 4.378 4.016 -5.257 1.00 91.19 221 LEU A O 1
ATOM 1733 N N . TRP A 1 222 ? 4.482 3.438 -7.423 1.00 92.44 222 TRP A N 1
ATOM 1734 C CA . TRP A 1 222 ? 4.074 2.046 -7.196 1.00 92.44 222 TRP A CA 1
ATOM 1735 C C . TRP A 1 222 ? 5.152 1.235 -6.479 1.00 92.44 222 TRP A C 1
ATOM 1737 O O . TRP A 1 222 ? 4.845 0.451 -5.582 1.00 92.44 222 TRP A O 1
ATOM 1747 N N . LEU A 1 223 ? 6.424 1.482 -6.785 1.00 93.19 223 LEU A N 1
ATOM 1748 C CA . LEU A 1 223 ? 7.537 0.913 -6.042 1.00 93.19 223 LEU A CA 1
ATOM 1749 C C . LEU A 1 223 ? 7.495 1.369 -4.579 1.00 93.19 223 LEU A C 1
ATOM 1751 O O . LEU A 1 223 ? 7.572 0.527 -3.688 1.00 93.19 223 LEU A O 1
ATOM 1755 N N . ALA A 1 224 ? 7.304 2.665 -4.314 1.00 93.88 224 ALA A N 1
ATOM 1756 C CA . ALA A 1 224 ? 7.157 3.186 -2.956 1.00 93.88 224 ALA A CA 1
ATOM 1757 C C . ALA A 1 224 ? 5.968 2.536 -2.228 1.00 93.88 224 ALA A C 1
ATOM 1759 O O . ALA A 1 224 ? 6.128 2.067 -1.100 1.00 93.88 224 ALA A O 1
ATOM 1760 N N . ALA A 1 225 ? 4.813 2.416 -2.893 1.00 94.44 225 ALA A N 1
ATOM 1761 C CA . ALA A 1 225 ? 3.642 1.714 -2.369 1.00 94.44 225 ALA A CA 1
ATOM 1762 C C . ALA A 1 225 ? 3.957 0.253 -2.000 1.00 94.44 225 ALA A C 1
ATOM 1764 O O . ALA A 1 225 ? 3.523 -0.234 -0.958 1.00 94.44 225 ALA A O 1
ATOM 1765 N N . GLY A 1 226 ? 4.738 -0.448 -2.827 1.00 93.94 226 GLY A N 1
ATOM 1766 C CA . GLY A 1 226 ? 5.213 -1.804 -2.547 1.00 93.94 226 GLY A CA 1
ATOM 1767 C C . GLY A 1 226 ? 6.160 -1.866 -1.345 1.00 93.94 226 GLY A C 1
ATOM 1768 O O . GLY A 1 226 ? 5.962 -2.681 -0.442 1.00 93.94 226 GLY A O 1
ATOM 1769 N N . LEU A 1 227 ? 7.155 -0.976 -1.293 1.00 93.12 227 LEU A N 1
ATOM 1770 C CA . LEU A 1 227 ? 8.172 -0.936 -0.236 1.00 93.12 227 LEU A CA 1
ATOM 1771 C C . LEU A 1 227 ? 7.581 -0.633 1.148 1.00 93.12 227 LEU A C 1
ATOM 1773 O O . LEU A 1 227 ? 8.047 -1.193 2.141 1.00 93.12 227 LEU A O 1
ATOM 1777 N N . ILE A 1 228 ? 6.526 0.185 1.221 1.00 95.56 22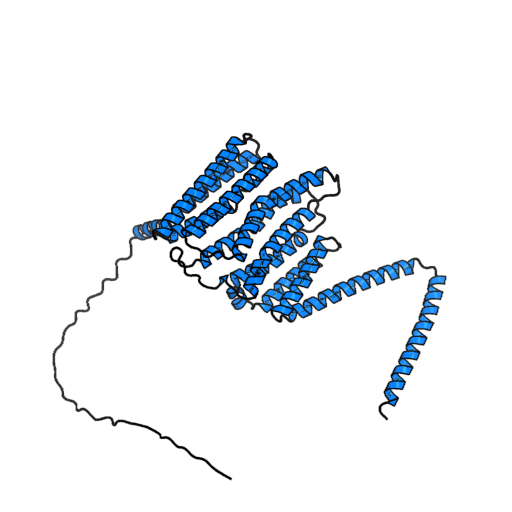8 ILE A N 1
ATOM 1778 C CA . ILE A 1 228 ? 5.814 0.498 2.473 1.00 95.56 228 ILE A CA 1
ATOM 1779 C C . ILE A 1 228 ? 5.248 -0.769 3.143 1.00 95.56 228 ILE A C 1
ATOM 1781 O O . ILE A 1 228 ? 5.168 -0.829 4.371 1.00 95.56 228 ILE A O 1
ATOM 1785 N N . HIS A 1 229 ? 4.920 -1.815 2.376 1.00 94.06 229 HIS A N 1
ATOM 1786 C CA . HIS A 1 229 ? 4.449 -3.091 2.923 1.00 94.06 229 HIS A CA 1
ATOM 1787 C C . HIS A 1 229 ? 5.549 -3.897 3.636 1.00 94.06 229 HIS A C 1
ATOM 1789 O O . HIS A 1 229 ? 5.245 -4.671 4.549 1.00 94.06 229 HIS A O 1
ATOM 1795 N N . LEU A 1 230 ? 6.820 -3.744 3.238 1.00 90.62 230 LEU A N 1
ATOM 1796 C CA . LEU A 1 230 ? 7.902 -4.657 3.629 1.00 90.62 230 LEU A CA 1
ATOM 1797 C C . LEU A 1 230 ? 8.106 -4.785 5.145 1.00 90.62 230 LEU A C 1
ATOM 1799 O O . LEU A 1 230 ? 8.207 -5.921 5.611 1.00 90.62 230 LEU A O 1
ATOM 1803 N N . PRO A 1 231 ? 8.127 -3.705 5.954 1.00 91.12 231 PRO A N 1
ATOM 1804 C CA . PRO A 1 231 ? 8.333 -3.846 7.395 1.00 91.12 231 PRO A CA 1
ATOM 1805 C C . PRO A 1 231 ? 7.254 -4.697 8.074 1.00 91.12 231 PRO A C 1
ATOM 1807 O O . PRO A 1 231 ? 7.566 -5.507 8.951 1.00 91.12 231 PRO A O 1
ATOM 1810 N N . LEU A 1 232 ? 5.993 -4.558 7.644 1.00 91.81 232 LEU A N 1
ATOM 1811 C CA . LEU A 1 232 ? 4.884 -5.344 8.184 1.00 91.81 232 LEU A CA 1
ATOM 1812 C C . LEU A 1 232 ? 4.944 -6.802 7.706 1.00 91.81 232 LEU A C 1
ATOM 1814 O O . LEU A 1 232 ? 4.698 -7.712 8.503 1.00 91.81 232 LEU A O 1
ATOM 1818 N N . ILE A 1 233 ? 5.322 -7.028 6.442 1.00 90.81 233 ILE A N 1
ATOM 1819 C CA . ILE A 1 233 ? 5.538 -8.371 5.885 1.00 90.81 233 ILE A CA 1
ATOM 1820 C C . ILE A 1 233 ? 6.618 -9.107 6.687 1.00 90.81 233 ILE A C 1
ATOM 1822 O O . ILE A 1 233 ? 6.369 -10.188 7.219 1.00 90.81 233 ILE A O 1
ATOM 1826 N N . ILE A 1 234 ? 7.799 -8.496 6.827 1.00 87.81 234 ILE A N 1
ATOM 1827 C CA . ILE A 1 234 ? 8.969 -9.096 7.482 1.00 87.81 234 ILE A CA 1
ATOM 1828 C C . ILE A 1 234 ? 8.661 -9.449 8.940 1.00 87.81 234 ILE A C 1
ATOM 1830 O O . ILE A 1 234 ? 9.014 -10.537 9.405 1.00 87.81 234 ILE A O 1
ATOM 1834 N N . GLN A 1 235 ? 7.982 -8.558 9.666 1.00 87.88 235 GLN A N 1
ATOM 1835 C CA . GLN A 1 235 ? 7.605 -8.826 11.051 1.00 87.88 235 GLN A CA 1
ATOM 1836 C C . GLN A 1 235 ? 6.644 -10.021 11.156 1.00 87.88 235 GLN A C 1
ATOM 1838 O O . GLN A 1 235 ? 6.877 -10.924 11.965 1.00 87.88 235 GLN A O 1
ATOM 1843 N N . ASN A 1 236 ? 5.583 -10.047 10.342 1.00 88.31 236 ASN A N 1
ATOM 1844 C CA . ASN A 1 236 ? 4.544 -11.076 10.439 1.00 88.31 236 ASN A CA 1
ATOM 1845 C C . ASN A 1 236 ? 4.939 -12.415 9.801 1.00 88.31 236 ASN A C 1
ATOM 1847 O O . ASN A 1 236 ? 4.347 -13.442 10.138 1.00 88.31 236 ASN A O 1
ATOM 1851 N N . TRP A 1 237 ? 5.965 -12.444 8.945 1.00 84.50 237 TRP A N 1
ATOM 1852 C CA . TRP A 1 237 ? 6.590 -13.691 8.501 1.00 84.50 237 TRP A CA 1
ATOM 1853 C C . TRP A 1 237 ? 7.206 -14.458 9.671 1.00 84.50 237 TRP A C 1
ATOM 1855 O O . TRP A 1 237 ? 6.949 -15.655 9.798 1.00 84.50 237 TRP A O 1
ATOM 1865 N N . ARG A 1 238 ? 7.934 -13.768 10.563 1.00 78.06 238 ARG A N 1
ATOM 1866 C CA . ARG A 1 238 ? 8.578 -14.387 11.736 1.00 78.06 238 ARG A CA 1
ATOM 1867 C C . ARG A 1 238 ? 7.575 -14.783 12.818 1.00 78.06 238 ARG A C 1
ATOM 1869 O O . ARG A 1 238 ? 7.615 -15.901 13.315 1.00 78.06 238 ARG A O 1
ATOM 1876 N N . LYS A 1 239 ? 6.681 -13.866 13.194 1.00 81.62 239 LYS A N 1
ATOM 1877 C CA . LYS A 1 239 ? 5.628 -14.107 14.189 1.00 81.62 239 LYS A CA 1
ATOM 1878 C C . LYS A 1 239 ? 4.410 -13.281 13.812 1.00 81.62 239 LYS A C 1
ATOM 1880 O O . LYS A 1 239 ? 4.466 -12.056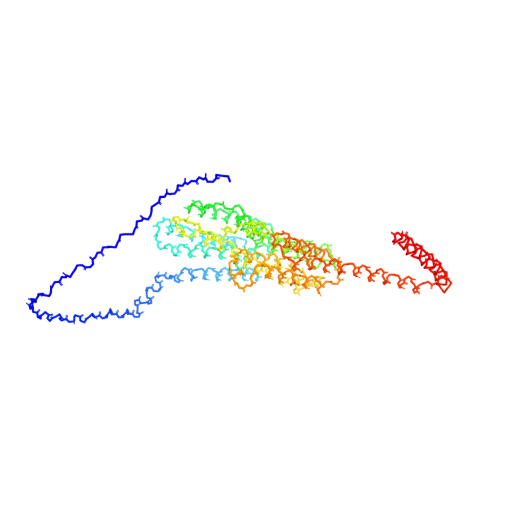 13.898 1.00 81.62 239 LYS A O 1
ATOM 1885 N N . ASN A 1 240 ? 3.320 -13.935 13.404 1.00 81.62 240 ASN A N 1
ATOM 1886 C CA . ASN A 1 240 ? 2.119 -13.211 13.002 1.00 81.62 240 ASN A CA 1
ATOM 1887 C C . ASN A 1 240 ? 1.434 -12.591 14.226 1.00 81.62 240 ASN A C 1
ATOM 1889 O O . ASN A 1 240 ? 0.680 -13.245 14.943 1.00 81.62 240 ASN A O 1
ATOM 1893 N N . THR A 1 241 ? 1.714 -11.314 14.479 1.00 83.25 241 THR A N 1
ATOM 1894 C CA . THR A 1 241 ? 1.116 -10.588 15.608 1.00 83.25 241 THR A CA 1
ATOM 1895 C C . THR A 1 241 ? -0.316 -10.154 15.321 1.00 83.25 241 THR A C 1
ATOM 1897 O O . THR A 1 241 ? -1.025 -9.779 16.250 1.00 83.25 241 THR A O 1
ATOM 1900 N N . LEU A 1 242 ? -0.741 -10.186 14.052 1.00 85.38 242 LEU A N 1
ATOM 1901 C CA . LEU A 1 242 ? -2.086 -9.791 13.647 1.00 85.38 242 LEU A CA 1
ATOM 1902 C C . LEU A 1 242 ? -3.124 -10.874 13.939 1.00 85.38 242 LEU A C 1
ATOM 1904 O O . LEU A 1 242 ? -4.303 -10.545 13.958 1.00 85.38 242 LEU A O 1
ATOM 1908 N N . ASP A 1 243 ? -2.730 -12.128 14.173 1.00 82.38 243 ASP A N 1
ATOM 1909 C CA . ASP A 1 243 ? -3.642 -13.223 14.555 1.00 82.38 243 ASP A CA 1
ATOM 1910 C C . ASP A 1 243 ? -3.905 -13.303 16.061 1.00 82.38 243 ASP A C 1
ATOM 1912 O O . ASP A 1 243 ? -4.872 -13.926 16.493 1.00 82.38 243 ASP A O 1
ATOM 1916 N N . LEU A 1 244 ? -3.072 -12.649 16.870 1.00 86.56 244 LEU A N 1
ATOM 1917 C CA . LEU A 1 244 ? -3.208 -12.682 18.318 1.00 86.56 244 LEU A CA 1
ATOM 1918 C C . LEU A 1 244 ? -4.324 -11.733 18.756 1.00 86.56 244 LEU A C 1
ATOM 1920 O O . LEU A 1 244 ? -4.315 -10.548 18.415 1.00 86.56 244 LEU A O 1
ATOM 1924 N N . HIS A 1 245 ? -5.282 -12.257 19.517 1.00 90.12 245 HIS A N 1
ATOM 1925 C CA . HIS A 1 245 ? -6.329 -11.453 20.132 1.00 90.12 245 HIS A CA 1
ATOM 1926 C C . HIS A 1 245 ? -5.714 -10.531 21.192 1.00 90.12 245 HIS A C 1
ATOM 1928 O O . HIS A 1 245 ? -5.126 -10.997 22.166 1.00 90.12 245 HIS A O 1
ATOM 1934 N N . GLU A 1 246 ? -5.830 -9.222 20.979 1.00 92.31 246 GLU A N 1
ATOM 1935 C CA . GLU A 1 246 ? -5.408 -8.202 21.932 1.00 92.31 246 GLU A CA 1
ATOM 1936 C C . GLU A 1 246 ? -6.651 -7.663 22.641 1.00 92.31 246 GLU A C 1
ATOM 1938 O O . GLU A 1 246 ? -7.427 -6.894 22.063 1.00 92.31 246 GLU A O 1
ATOM 1943 N N . GLU A 1 247 ? -6.848 -8.109 23.881 1.00 93.00 247 GLU A N 1
ATOM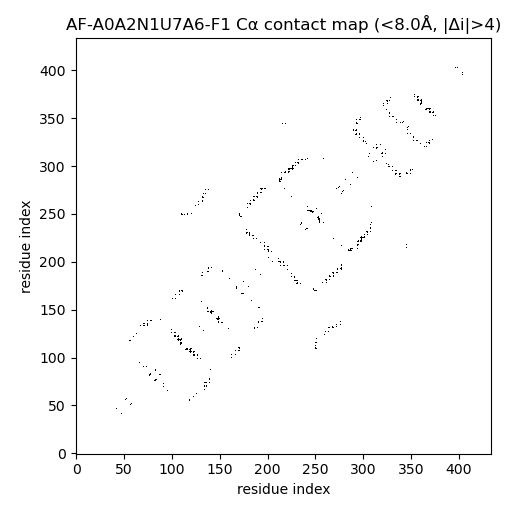 1944 C CA . GLU A 1 247 ? -7.966 -7.675 24.710 1.00 93.00 247 GLU A CA 1
ATOM 1945 C C . GLU A 1 247 ? -7.817 -6.190 25.066 1.00 93.00 247 GLU A C 1
ATOM 1947 O O . GLU A 1 247 ? -6.749 -5.723 25.473 1.00 93.00 247 GLU A O 1
ATOM 1952 N N . ASN A 1 248 ? -8.895 -5.431 24.889 1.00 95.06 248 ASN A N 1
ATOM 1953 C CA . ASN A 1 248 ? -8.957 -4.022 25.250 1.00 95.06 248 ASN A CA 1
ATOM 1954 C C . ASN A 1 248 ? -10.292 -3.709 25.915 1.00 95.06 248 ASN A C 1
ATOM 1956 O O . ASN A 1 248 ? -11.348 -4.098 25.423 1.00 95.06 248 ASN A O 1
ATOM 1960 N N . GLU A 1 249 ? -10.229 -2.938 26.995 1.00 92.31 249 GLU A N 1
ATOM 1961 C CA . GLU A 1 249 ? -11.377 -2.614 27.839 1.00 92.31 249 GLU A CA 1
ATOM 1962 C C . GLU A 1 249 ? -12.558 -1.993 27.070 1.00 92.31 249 GLU A C 1
ATOM 1964 O O . GLU A 1 249 ? -13.717 -2.276 27.371 1.00 92.31 249 GLU A O 1
ATOM 1969 N N . TYR A 1 250 ? -12.274 -1.160 26.067 1.00 92.44 250 TYR A N 1
ATOM 1970 C CA . TYR A 1 250 ? -13.287 -0.390 25.344 1.00 92.44 250 TYR A CA 1
ATOM 1971 C C . TYR A 1 250 ? -13.670 -1.040 24.013 1.00 92.44 250 TYR A C 1
ATOM 1973 O O . TYR A 1 250 ? -14.840 -1.069 23.630 1.00 92.44 250 TYR A O 1
ATOM 1981 N N . LEU A 1 251 ? -12.683 -1.576 23.290 1.00 90.75 251 LEU A N 1
ATOM 1982 C CA . LEU A 1 251 ? -12.886 -2.181 21.974 1.00 90.75 251 LEU A CA 1
ATOM 1983 C C . LEU A 1 251 ? -13.202 -3.674 22.029 1.00 90.75 251 LEU A C 1
ATOM 1985 O O . LEU A 1 251 ? -13.661 -4.213 21.022 1.00 90.75 251 LEU A O 1
ATOM 1989 N N . GLY A 1 252 ? -12.984 -4.360 23.148 1.00 91.25 252 GLY A N 1
ATOM 1990 C CA . GLY A 1 252 ? -12.998 -5.821 23.234 1.00 91.25 252 GLY A CA 1
ATOM 1991 C C . GLY A 1 252 ? -11.792 -6.424 22.511 1.00 91.25 252 GLY A C 1
ATOM 1992 O O . GLY A 1 252 ? -10.853 -6.871 23.152 1.00 91.25 252 GLY A O 1
ATOM 1993 N N . ASN A 1 253 ? -11.785 -6.375 21.174 1.00 92.50 253 ASN A N 1
ATOM 1994 C CA . ASN A 1 253 ? -10.691 -6.863 20.332 1.00 92.50 253 ASN A CA 1
ATOM 1995 C C . ASN A 1 253 ? -9.958 -5.703 19.632 1.00 92.50 253 ASN A C 1
ATOM 1997 O O . ASN A 1 253 ? -10.355 -5.278 18.541 1.00 92.50 253 ASN A O 1
ATOM 2001 N N . ALA A 1 254 ? -8.859 -5.220 20.216 1.00 93.44 254 ALA A N 1
ATOM 2002 C CA . ALA A 1 254 ? -8.037 -4.166 19.611 1.00 93.44 254 ALA A CA 1
ATOM 2003 C C . ALA A 1 254 ? -7.369 -4.612 18.301 1.00 93.44 254 ALA A C 1
ATOM 2005 O O . ALA A 1 254 ? -7.128 -3.789 17.415 1.00 93.44 254 ALA A O 1
ATOM 2006 N N . THR A 1 255 ? -7.119 -5.911 18.128 1.00 92.25 255 THR A N 1
ATOM 2007 C CA . THR A 1 255 ? -6.544 -6.453 16.891 1.00 92.25 255 THR A CA 1
ATOM 2008 C C . THR A 1 255 ? -7.458 -6.214 15.692 1.00 92.25 255 THR A C 1
ATOM 2010 O O . THR A 1 255 ? -6.964 -5.925 14.605 1.00 92.25 255 THR A O 1
ATOM 2013 N N . SER A 1 256 ? -8.783 -6.258 15.877 1.00 91.50 256 SER A N 1
ATOM 2014 C CA . SER A 1 256 ? -9.747 -5.947 14.810 1.00 91.50 256 SER A CA 1
ATOM 2015 C C . SER A 1 256 ? -9.616 -4.498 14.331 1.00 91.50 256 SER A C 1
ATOM 2017 O O . SER A 1 256 ? -9.546 -4.242 13.130 1.00 91.50 256 SER A O 1
ATOM 2019 N N . PHE A 1 257 ? -9.484 -3.553 15.266 1.00 93.19 257 PHE A N 1
ATOM 2020 C CA . PHE A 1 257 ? -9.261 -2.142 14.946 1.00 93.19 257 PHE A CA 1
ATOM 2021 C C . PHE A 1 257 ? -7.957 -1.933 14.166 1.00 93.19 257 PHE A C 1
ATOM 2023 O O . PHE A 1 257 ? -7.967 -1.309 13.106 1.00 93.19 257 PHE A O 1
ATOM 2030 N N . TRP A 1 258 ? -6.847 -2.521 14.631 1.00 94.12 258 TRP A N 1
ATOM 2031 C CA . TRP A 1 258 ? -5.570 -2.456 13.914 1.00 94.12 258 TRP A CA 1
ATOM 2032 C C . TRP A 1 258 ? -5.649 -3.079 12.519 1.00 94.12 258 TRP A C 1
ATOM 2034 O O . TRP A 1 258 ? -5.109 -2.509 11.576 1.00 94.12 258 TRP A O 1
ATOM 2044 N N . ARG A 1 259 ? -6.333 -4.220 12.366 1.00 93.12 259 ARG A N 1
ATOM 2045 C CA . ARG A 1 259 ? -6.539 -4.860 11.060 1.00 93.12 259 ARG A CA 1
ATOM 2046 C C . ARG A 1 259 ? -7.284 -3.937 10.104 1.00 93.12 259 ARG A C 1
ATOM 2048 O O . ARG A 1 259 ? -6.820 -3.770 8.986 1.00 93.12 259 ARG A O 1
ATOM 2055 N N . TRP A 1 260 ? -8.372 -3.297 10.531 1.00 93.00 260 TRP A N 1
ATOM 2056 C CA . TRP A 1 260 ? -9.102 -2.347 9.684 1.00 93.00 260 TRP A CA 1
ATOM 2057 C C . TRP A 1 260 ? -8.259 -1.133 9.299 1.00 93.00 260 TRP A C 1
ATOM 2059 O O . TRP A 1 260 ? -8.248 -0.747 8.133 1.00 93.00 260 TRP A O 1
ATOM 2069 N N . LEU A 1 261 ? -7.490 -0.589 10.242 1.00 94.50 261 LEU A N 1
ATOM 2070 C CA . LEU A 1 261 ? -6.603 0.548 9.998 1.00 94.50 261 LEU A CA 1
ATOM 2071 C C . LEU A 1 261 ? -5.472 0.219 9.001 1.00 94.50 261 LEU A C 1
ATOM 2073 O O . LEU A 1 261 ? -4.943 1.120 8.361 1.00 94.50 261 LEU A O 1
ATOM 2077 N N . ILE A 1 262 ? -5.125 -1.063 8.852 1.00 95.50 262 ILE A N 1
ATOM 2078 C CA . ILE A 1 262 ? -4.138 -1.580 7.892 1.00 95.50 262 ILE A CA 1
ATOM 2079 C C . ILE A 1 262 ? -4.804 -1.953 6.552 1.00 95.50 262 ILE A C 1
ATOM 2081 O O . ILE A 1 262 ? -4.340 -1.558 5.488 1.00 95.50 262 ILE A O 1
ATOM 2085 N N . VAL A 1 263 ? -5.906 -2.704 6.581 1.00 95.25 263 VAL A N 1
ATOM 2086 C CA . VAL A 1 263 ? -6.617 -3.181 5.381 1.00 95.25 263 VAL A CA 1
ATOM 2087 C C . VAL A 1 263 ? -7.215 -2.022 4.590 1.00 95.25 263 VAL A C 1
ATOM 2089 O O . VAL A 1 263 ? -7.211 -2.048 3.363 1.00 95.25 263 VAL A O 1
ATOM 2092 N N . PHE A 1 264 ? -7.719 -0.997 5.273 1.00 95.00 264 PHE A N 1
ATOM 2093 C CA . PHE A 1 264 ? -8.351 0.134 4.611 1.00 95.00 264 PHE A CA 1
ATOM 2094 C C . PHE A 1 264 ? -7.398 0.869 3.646 1.00 95.00 264 PHE A C 1
ATOM 2096 O O . PHE A 1 264 ? -7.694 0.893 2.450 1.00 95.00 264 PHE A O 1
ATOM 2103 N N . PRO A 1 265 ? -6.237 1.407 4.078 1.00 94.81 265 PRO A N 1
ATOM 2104 C CA . PRO A 1 265 ? -5.313 2.052 3.150 1.00 94.81 265 PRO A CA 1
ATOM 2105 C C . PRO A 1 265 ? -4.724 1.070 2.126 1.00 94.81 265 PRO A C 1
ATOM 2107 O O . PRO A 1 265 ? -4.451 1.486 1.006 1.00 94.81 265 PRO A O 1
ATOM 2110 N N . PHE A 1 266 ? -4.602 -0.226 2.440 1.00 95.31 266 PHE A N 1
ATOM 2111 C CA . PHE A 1 266 ? -4.200 -1.245 1.461 1.00 95.31 266 PHE A CA 1
ATOM 2112 C C . PHE A 1 266 ? -5.150 -1.327 0.258 1.00 95.31 266 PHE A C 1
ATOM 2114 O O . PHE A 1 266 ? -4.695 -1.487 -0.873 1.00 95.31 266 PHE A O 1
ATOM 2121 N N . ILE A 1 267 ? -6.459 -1.192 0.495 1.00 93.81 267 ILE A N 1
ATOM 2122 C CA . ILE A 1 267 ? -7.486 -1.190 -0.555 1.00 93.81 267 ILE A CA 1
ATOM 2123 C C . ILE A 1 267 ? -7.558 0.175 -1.242 1.00 93.81 267 ILE A C 1
ATOM 2125 O O . ILE A 1 267 ? -7.617 0.251 -2.467 1.00 93.81 267 ILE A O 1
ATOM 2129 N N . VAL A 1 268 ? -7.556 1.259 -0.465 1.00 92.69 268 VAL A N 1
ATOM 2130 C CA . VAL A 1 268 ? -7.783 2.609 -0.995 1.00 92.69 268 VAL A CA 1
ATOM 2131 C C . VAL A 1 268 ? -6.593 3.123 -1.795 1.00 92.69 268 VAL A C 1
ATOM 2133 O O . VAL A 1 268 ? -6.791 3.701 -2.857 1.00 92.69 268 VAL A O 1
ATOM 2136 N N . MET A 1 269 ? -5.364 2.885 -1.342 1.00 93.06 269 MET A N 1
ATOM 2137 C CA . MET A 1 269 ? -4.151 3.382 -1.994 1.00 93.06 269 MET A CA 1
ATOM 2138 C C . MET A 1 269 ? -4.043 3.022 -3.487 1.00 93.06 269 MET A C 1
ATOM 2140 O O . MET A 1 269 ? -3.847 3.943 -4.278 1.00 93.06 269 MET A O 1
ATOM 2144 N N . PRO A 1 270 ? -4.178 1.755 -3.929 1.00 91.62 270 PRO A N 1
ATOM 2145 C CA . PRO A 1 270 ? -4.088 1.430 -5.353 1.00 91.62 270 PRO A CA 1
ATOM 2146 C C . PRO A 1 270 ? -5.228 2.037 -6.177 1.00 91.62 270 PRO A C 1
ATOM 2148 O O . PRO A 1 270 ? -4.989 2.479 -7.298 1.00 91.62 270 PRO A O 1
ATOM 2151 N N . ILE A 1 271 ? -6.446 2.102 -5.623 1.00 90.12 271 ILE A N 1
ATOM 2152 C CA . ILE A 1 271 ? -7.589 2.770 -6.263 1.00 90.12 271 ILE A CA 1
ATOM 2153 C C . ILE A 1 271 ? -7.246 4.247 -6.468 1.00 90.12 271 ILE A C 1
ATOM 2155 O O . ILE A 1 271 ? -7.357 4.770 -7.574 1.00 90.12 271 ILE A O 1
ATOM 2159 N N . TYR A 1 272 ? -6.758 4.898 -5.416 1.00 88.06 272 TYR A N 1
ATOM 2160 C CA . TYR A 1 272 ? -6.444 6.316 -5.421 1.00 88.06 272 TYR A CA 1
ATOM 2161 C C . TYR A 1 272 ? -5.303 6.657 -6.387 1.00 88.06 272 TYR A C 1
ATOM 2163 O O . TYR A 1 272 ? -5.452 7.537 -7.231 1.00 88.06 272 TYR A O 1
ATOM 2171 N N . LEU A 1 273 ? -4.190 5.915 -6.336 1.00 87.56 273 LEU A N 1
ATOM 2172 C CA . LEU A 1 273 ? -3.068 6.088 -7.266 1.00 87.56 273 LEU A CA 1
ATOM 2173 C C . LEU A 1 273 ? -3.496 5.852 -8.719 1.00 87.56 273 LEU A C 1
ATOM 2175 O O . LEU A 1 273 ? -3.074 6.583 -9.612 1.00 87.56 273 LEU A O 1
ATOM 2179 N N . TYR A 1 274 ? -4.349 4.861 -8.975 1.00 87.06 274 TYR A N 1
ATOM 2180 C CA . TYR A 1 274 ? -4.838 4.603 -10.325 1.00 87.06 274 TYR A CA 1
ATOM 2181 C C . TYR A 1 274 ? -5.718 5.747 -10.847 1.00 87.06 274 TYR A C 1
ATOM 2183 O O . TYR A 1 274 ? -5.444 6.286 -11.919 1.00 87.06 274 TYR A O 1
ATOM 2191 N N . PHE A 1 275 ? -6.749 6.140 -10.093 1.00 84.62 275 PHE A N 1
ATOM 2192 C CA . PHE A 1 275 ? -7.721 7.134 -10.552 1.00 84.62 275 PHE A CA 1
ATOM 2193 C C . PHE A 1 275 ? -7.168 8.557 -10.581 1.00 84.62 275 PHE A C 1
ATOM 2195 O O . PHE A 1 275 ? -7.446 9.266 -11.543 1.00 84.62 275 PHE A O 1
ATOM 2202 N N . PHE A 1 276 ? -6.391 8.954 -9.572 1.00 80.75 276 PHE A N 1
ATOM 2203 C CA . PHE A 1 276 ? -5.979 10.349 -9.400 1.00 80.75 276 PHE A CA 1
ATOM 2204 C C . PHE A 1 276 ? -4.539 10.631 -9.816 1.00 80.75 276 PHE A C 1
ATOM 2206 O O . PHE A 1 276 ? -4.243 11.769 -10.148 1.00 80.75 276 PHE A O 1
ATOM 2213 N N . ALA A 1 277 ? -3.640 9.639 -9.821 1.00 76.50 277 ALA A N 1
ATOM 2214 C CA . ALA A 1 277 ? -2.280 9.860 -10.321 1.00 76.50 277 ALA A CA 1
ATOM 2215 C C . ALA A 1 277 ? -2.133 9.445 -11.793 1.00 76.50 277 ALA A C 1
ATOM 2217 O O . ALA A 1 277 ? -1.462 10.132 -12.556 1.00 76.50 277 ALA A O 1
ATOM 2218 N N . MET A 1 278 ? -2.732 8.320 -12.201 1.00 76.38 278 MET A N 1
ATOM 2219 C CA . MET A 1 278 ? -2.440 7.694 -13.499 1.00 76.38 278 MET A CA 1
ATOM 2220 C C . MET A 1 278 ? -3.474 7.942 -14.602 1.00 76.38 278 MET A C 1
ATOM 2222 O O . MET A 1 278 ? -3.076 8.160 -15.746 1.00 76.38 278 MET A O 1
ATOM 2226 N N . ARG A 1 279 ? -4.778 7.821 -14.305 1.00 70.44 279 ARG A N 1
ATOM 2227 C CA . ARG A 1 279 ? -5.828 7.631 -15.328 1.00 70.44 279 ARG A CA 1
ATOM 2228 C C . ARG A 1 279 ? -5.800 8.684 -16.427 1.00 70.44 279 ARG A C 1
ATOM 2230 O O . ARG A 1 279 ? -5.915 8.340 -17.603 1.00 70.44 279 ARG A O 1
ATOM 2237 N N . ASP A 1 280 ? -5.674 9.944 -16.041 1.00 61.16 280 ASP A N 1
ATOM 2238 C CA . ASP A 1 280 ? -5.772 11.033 -17.001 1.00 61.16 280 ASP A CA 1
ATOM 2239 C C . ASP A 1 280 ? -4.472 11.170 -17.799 1.00 61.16 280 ASP A C 1
ATOM 2241 O O . ASP A 1 280 ? -4.528 11.379 -19.001 1.00 61.16 280 ASP A O 1
ATOM 2245 N N . GLN A 1 281 ? -3.306 10.898 -17.217 1.00 62.19 281 GLN A N 1
ATOM 2246 C CA . GLN A 1 281 ? -2.035 11.038 -17.933 1.00 62.19 281 GLN A CA 1
ATOM 2247 C C . GLN A 1 281 ? -1.700 9.858 -18.854 1.00 62.19 281 GLN A C 1
ATOM 2249 O O . GLN A 1 281 ? -1.203 10.071 -19.957 1.00 62.19 281 GLN A O 1
ATOM 2254 N N . PHE A 1 282 ? -2.068 8.625 -18.485 1.00 62.38 282 PHE A N 1
ATOM 2255 C CA . PHE A 1 282 ? -1.954 7.463 -19.384 1.00 62.38 282 PHE A CA 1
ATOM 2256 C C . PHE A 1 282 ? -2.830 7.579 -20.632 1.00 62.38 282 PHE A C 1
ATOM 2258 O O . PHE A 1 282 ? -2.540 6.954 -21.647 1.00 62.38 282 PHE A O 1
ATOM 2265 N N . ARG A 1 283 ? -3.911 8.366 -20.573 1.00 57.62 283 ARG A N 1
ATOM 2266 C CA . ARG A 1 283 ? -4.744 8.650 -21.749 1.00 57.62 283 ARG A CA 1
ATOM 2267 C C . ARG A 1 283 ? -4.066 9.579 -22.752 1.00 57.62 283 ARG A C 1
ATOM 2269 O O . ARG A 1 283 ? -4.454 9.557 -23.915 1.00 57.62 283 ARG A O 1
ATOM 2276 N N . PHE A 1 284 ? -3.099 10.385 -22.316 1.00 54.19 284 PHE A N 1
ATOM 2277 C CA . PHE A 1 284 ? -2.488 11.430 -23.140 1.00 54.19 284 PHE A CA 1
ATOM 2278 C C . PHE A 1 284 ? -1.006 11.185 -23.455 1.00 54.19 284 PHE A C 1
ATOM 2280 O O . PHE A 1 284 ? -0.430 11.943 -24.232 1.00 54.19 284 PHE A O 1
ATOM 2287 N N . MET A 1 285 ? -0.386 10.147 -22.885 1.00 59.16 285 MET A N 1
ATOM 2288 C CA . MET A 1 285 ? 1.046 9.871 -23.021 1.00 59.16 285 MET A CA 1
ATOM 2289 C C . MET A 1 285 ? 1.290 8.419 -23.451 1.00 59.16 285 MET A C 1
ATOM 2291 O O . MET A 1 285 ? 0.894 7.487 -22.753 1.00 59.16 285 MET A O 1
ATOM 2295 N N . ASP A 1 286 ? 1.977 8.223 -24.582 1.00 64.31 286 ASP A N 1
ATOM 2296 C CA . ASP A 1 286 ? 2.466 6.905 -25.001 1.00 64.31 286 ASP A CA 1
ATOM 2297 C C . ASP A 1 286 ? 3.559 6.443 -24.026 1.00 64.31 286 ASP A C 1
ATOM 2299 O O . ASP A 1 286 ? 4.703 6.898 -24.079 1.00 64.31 286 ASP A O 1
ATOM 2303 N N . SER A 1 287 ? 3.210 5.553 -23.094 1.00 67.62 287 SER A N 1
ATOM 2304 C CA . SER A 1 287 ? 4.155 5.069 -22.088 1.00 67.62 287 SER A CA 1
ATOM 2305 C C . SER A 1 287 ? 5.202 4.138 -22.710 1.00 67.62 287 SER A C 1
ATOM 2307 O O . SER A 1 287 ? 4.863 3.094 -23.270 1.00 67.62 287 SER A O 1
ATOM 2309 N N . SER A 1 288 ? 6.482 4.433 -22.505 1.00 73.50 288 SER A N 1
ATOM 2310 C CA . SER A 1 288 ? 7.621 3.569 -22.847 1.00 73.50 288 SER A CA 1
ATOM 2311 C C . SER A 1 288 ? 7.693 2.291 -22.004 1.00 73.50 288 SER A C 1
ATOM 2313 O O . SER A 1 288 ? 8.431 1.361 -22.342 1.00 73.50 288 SER A O 1
ATOM 2315 N N . ILE A 1 289 ? 6.923 2.223 -20.914 1.00 76.88 289 ILE A N 1
ATOM 2316 C CA . ILE A 1 289 ? 6.852 1.083 -20.000 1.00 76.88 289 ILE A CA 1
ATOM 2317 C C . ILE A 1 289 ? 5.418 0.569 -19.949 1.00 76.88 289 ILE A C 1
ATOM 2319 O O . ILE A 1 289 ? 4.485 1.324 -19.699 1.00 76.88 289 ILE A O 1
ATOM 2323 N N . SER A 1 290 ? 5.247 -0.738 -20.129 1.00 80.50 290 SER A N 1
ATOM 2324 C CA . SER A 1 290 ? 3.936 -1.374 -20.047 1.00 80.50 290 SER A CA 1
ATOM 2325 C C . SER A 1 290 ? 3.338 -1.263 -18.636 1.00 80.50 290 SER A C 1
ATOM 2327 O O . SER A 1 290 ? 4.039 -1.405 -17.631 1.00 80.50 290 SER A O 1
ATOM 2329 N N . LEU A 1 291 ? 2.017 -1.066 -18.548 1.00 81.88 291 LEU A N 1
ATOM 2330 C CA . LEU A 1 291 ? 1.304 -0.993 -17.267 1.00 81.88 291 LEU A CA 1
ATOM 2331 C C . LEU A 1 291 ? 1.605 -2.187 -16.333 1.00 81.88 291 LEU A C 1
ATOM 2333 O O . LEU A 1 291 ? 1.867 -1.939 -15.155 1.00 81.88 291 LEU A O 1
ATOM 2337 N N . PRO A 1 292 ? 1.653 -3.454 -16.808 1.00 84.06 292 PRO A N 1
ATOM 2338 C CA . PRO A 1 292 ? 2.052 -4.580 -15.968 1.00 84.06 292 PRO A CA 1
ATOM 2339 C C . PRO A 1 292 ? 3.430 -4.393 -15.332 1.00 84.06 292 PRO A C 1
ATOM 2341 O O . PRO A 1 292 ? 3.573 -4.634 -14.138 1.00 84.06 292 PRO A O 1
ATOM 2344 N N . ALA A 1 293 ? 4.428 -3.915 -16.082 1.00 82.62 293 ALA A N 1
ATOM 2345 C CA . ALA A 1 293 ? 5.768 -3.679 -15.548 1.00 82.62 293 ALA A CA 1
ATOM 2346 C C . ALA A 1 293 ? 5.793 -2.544 -14.510 1.00 82.62 293 ALA A C 1
ATOM 2348 O O . ALA A 1 293 ? 6.580 -2.607 -13.561 1.00 82.62 293 ALA A O 1
ATOM 2349 N N . ILE A 1 294 ? 4.907 -1.550 -14.651 1.00 85.81 294 ILE A N 1
ATOM 2350 C CA . ILE A 1 294 ? 4.782 -0.433 -13.708 1.00 85.81 294 ILE A CA 1
ATOM 2351 C C . ILE A 1 294 ? 4.251 -0.900 -12.352 1.00 85.81 294 ILE A C 1
ATOM 2353 O O . ILE A 1 294 ? 4.802 -0.538 -11.315 1.00 85.81 294 ILE A O 1
ATOM 2357 N N . ILE A 1 295 ? 3.202 -1.725 -12.354 1.00 89.44 295 ILE A N 1
ATOM 2358 C CA . ILE A 1 295 ? 2.528 -2.158 -11.121 1.00 89.44 295 ILE A CA 1
ATOM 2359 C C . ILE A 1 295 ? 3.121 -3.435 -10.512 1.00 89.44 295 ILE A C 1
ATOM 2361 O O . ILE A 1 295 ? 2.764 -3.787 -9.389 1.00 89.44 295 ILE A O 1
ATOM 2365 N N . ALA A 1 296 ? 4.003 -4.147 -11.225 1.00 89.50 296 ALA A N 1
ATOM 2366 C CA . ALA A 1 296 ? 4.479 -5.473 -10.822 1.00 89.50 296 ALA A CA 1
ATOM 2367 C C . ALA A 1 296 ? 5.130 -5.485 -9.427 1.00 89.50 296 ALA A C 1
ATOM 2369 O O . ALA A 1 296 ? 4.848 -6.381 -8.631 1.00 89.50 296 ALA A O 1
ATOM 2370 N N . SER A 1 297 ? 5.964 -4.485 -9.116 1.00 89.81 297 SER A N 1
ATOM 2371 C CA . SER A 1 297 ? 6.639 -4.350 -7.815 1.00 89.81 297 SER A CA 1
ATOM 2372 C C . SER A 1 297 ? 5.645 -4.184 -6.663 1.00 89.81 297 SER A C 1
ATOM 2374 O O . SER A 1 297 ? 5.772 -4.831 -5.624 1.00 89.81 297 SER A O 1
ATOM 2376 N N . TRP A 1 298 ? 4.606 -3.372 -6.857 1.00 93.69 298 TRP A N 1
ATOM 2377 C CA . TRP A 1 298 ? 3.521 -3.263 -5.892 1.00 93.69 298 TRP A CA 1
ATOM 2378 C C . TRP A 1 298 ? 2.731 -4.564 -5.788 1.00 93.69 298 TRP A C 1
ATOM 2380 O O . TRP A 1 298 ? 2.486 -5.015 -4.676 1.00 93.69 298 TRP A O 1
ATOM 2390 N N . ALA A 1 299 ? 2.362 -5.182 -6.913 1.00 92.62 299 ALA A N 1
ATOM 2391 C CA . ALA A 1 299 ? 1.513 -6.370 -6.939 1.00 92.62 299 ALA A CA 1
ATOM 2392 C C . ALA A 1 299 ? 2.138 -7.546 -6.172 1.00 92.62 299 ALA A C 1
ATOM 2394 O O . ALA A 1 299 ? 1.453 -8.196 -5.381 1.00 92.62 299 ALA A O 1
ATOM 2395 N N . VAL A 1 300 ? 3.445 -7.785 -6.337 1.00 93.31 300 VAL A N 1
ATOM 2396 C CA . VAL A 1 300 ? 4.148 -8.839 -5.586 1.00 93.31 300 VAL A CA 1
ATOM 2397 C C . VAL A 1 300 ? 4.187 -8.528 -4.087 1.00 93.31 300 VAL A C 1
ATOM 2399 O O . VAL A 1 300 ? 3.857 -9.386 -3.267 1.00 93.31 300 VAL A O 1
ATOM 2402 N N . CYS A 1 301 ? 4.500 -7.286 -3.704 1.00 94.06 301 CYS A N 1
ATOM 2403 C CA . CYS A 1 301 ? 4.483 -6.869 -2.303 1.00 94.06 301 CYS A CA 1
ATOM 2404 C C . CYS A 1 301 ? 3.071 -6.951 -1.708 1.00 94.06 301 CYS A C 1
ATOM 2406 O O . CYS A 1 301 ? 2.910 -7.417 -0.584 1.00 94.06 301 CYS A O 1
ATOM 2408 N N . ALA A 1 302 ? 2.049 -6.554 -2.462 1.00 94.50 302 ALA A N 1
ATOM 2409 C CA . ALA A 1 302 ? 0.649 -6.603 -2.069 1.00 94.50 302 ALA A CA 1
ATOM 2410 C C . ALA A 1 302 ? 0.166 -8.043 -1.858 1.00 94.50 302 ALA A C 1
ATOM 2412 O O . ALA A 1 302 ? -0.541 -8.309 -0.889 1.00 94.50 302 ALA A O 1
ATOM 2413 N N . ALA A 1 303 ? 0.595 -8.990 -2.697 1.00 94.12 303 ALA A N 1
ATOM 2414 C CA . ALA A 1 303 ? 0.264 -10.403 -2.535 1.00 94.12 303 ALA A CA 1
ATOM 2415 C C . ALA A 1 303 ? 0.847 -10.991 -1.239 1.00 94.12 303 ALA A C 1
ATOM 2417 O O . ALA A 1 303 ? 0.148 -11.704 -0.513 1.00 94.12 303 ALA A O 1
ATOM 2418 N N . PHE A 1 304 ? 2.099 -10.666 -0.900 1.00 92.81 304 PHE A N 1
ATOM 2419 C CA . PHE A 1 304 ? 2.699 -11.083 0.373 1.00 92.81 304 PHE A CA 1
ATOM 2420 C C . PHE A 1 304 ? 2.111 -10.341 1.572 1.00 92.81 304 PHE A C 1
ATOM 2422 O O . PHE A 1 304 ? 1.941 -10.922 2.642 1.00 92.81 304 PHE A O 1
ATOM 2429 N N . PHE A 1 305 ? 1.756 -9.072 1.402 1.00 94.06 305 PHE A N 1
ATOM 2430 C CA . PHE A 1 305 ? 1.064 -8.301 2.422 1.00 94.06 305 PHE A CA 1
ATOM 2431 C C . PHE A 1 305 ? -0.315 -8.895 2.732 1.00 94.06 305 PHE A C 1
ATOM 2433 O O . PHE A 1 305 ? -0.617 -9.155 3.896 1.00 94.06 305 PHE A O 1
ATOM 2440 N N . ALA A 1 306 ? -1.108 -9.218 1.708 1.00 92.75 306 ALA A N 1
ATOM 2441 C CA . ALA A 1 306 ? -2.386 -9.905 1.859 1.00 92.75 306 ALA A CA 1
ATOM 2442 C C . ALA A 1 306 ? -2.206 -11.257 2.564 1.00 92.75 306 ALA A C 1
ATOM 2444 O O . ALA A 1 306 ? -2.898 -11.543 3.542 1.00 92.75 306 ALA A O 1
ATOM 2445 N N . GLN A 1 307 ? -1.197 -12.038 2.167 1.00 91.81 307 GLN A N 1
ATOM 2446 C CA . GLN A 1 307 ? -0.841 -13.271 2.868 1.00 91.81 307 GLN A CA 1
ATOM 2447 C C . GLN A 1 307 ? -0.553 -13.031 4.359 1.00 91.81 307 GLN A C 1
ATOM 2449 O O . GLN A 1 307 ? -0.899 -13.870 5.180 1.00 91.81 307 GLN A O 1
ATOM 2454 N N . THR A 1 308 ? 0.052 -11.903 4.751 1.00 90.38 308 THR A N 1
ATOM 2455 C CA . THR A 1 308 ? 0.287 -11.616 6.179 1.00 90.38 308 THR A CA 1
ATOM 2456 C C . THR A 1 308 ? -0.987 -11.292 6.958 1.00 90.38 308 THR A C 1
ATOM 2458 O O . THR A 1 308 ? -1.080 -11.641 8.134 1.00 90.38 308 THR A O 1
ATOM 2461 N N . ILE A 1 309 ? -1.982 -10.677 6.315 1.00 91.50 309 ILE A N 1
ATOM 2462 C CA . ILE A 1 309 ? -3.265 -10.326 6.942 1.00 91.50 309 ILE A CA 1
ATOM 2463 C C . ILE A 1 309 ? -4.172 -11.555 7.060 1.00 91.50 309 ILE A C 1
ATOM 2465 O O . ILE A 1 309 ? -4.807 -11.755 8.096 1.00 91.50 309 ILE A O 1
ATOM 2469 N N . TRP A 1 310 ? -4.210 -12.387 6.018 1.00 91.50 310 TRP A N 1
ATOM 2470 C CA . TRP A 1 310 ? -5.081 -13.561 5.912 1.00 91.50 310 TRP A CA 1
ATOM 2471 C C . TRP A 1 310 ? -4.301 -14.877 5.977 1.00 91.50 310 TRP A C 1
ATOM 2473 O O . TRP A 1 310 ? -4.691 -15.870 5.367 1.00 91.50 310 TRP A O 1
ATOM 2483 N N . ARG A 1 311 ? -3.203 -14.901 6.743 1.00 89.00 311 ARG A N 1
ATOM 2484 C CA . ARG A 1 311 ? -2.245 -16.018 6.779 1.00 89.00 311 ARG A CA 1
ATOM 2485 C C . ARG A 1 311 ? -2.908 -17.368 7.003 1.00 89.00 311 ARG A C 1
ATOM 2487 O O . ARG A 1 311 ? -2.649 -18.291 6.241 1.00 89.00 311 ARG A O 1
ATOM 2494 N N . ARG A 1 312 ? -3.785 -17.457 8.006 1.00 87.50 312 ARG A N 1
ATOM 2495 C CA . ARG A 1 312 ? -4.507 -18.689 8.340 1.00 87.50 312 ARG A CA 1
ATOM 2496 C C . ARG A 1 312 ? -5.380 -19.185 7.186 1.00 87.50 312 ARG A C 1
ATOM 2498 O O . ARG A 1 312 ? -5.337 -20.363 6.867 1.00 87.50 312 ARG A O 1
ATOM 2505 N N . ALA A 1 313 ? -6.105 -18.285 6.521 1.00 87.38 313 ALA A N 1
ATOM 2506 C CA . ALA A 1 313 ? -6.914 -18.648 5.361 1.00 87.38 313 ALA A CA 1
ATOM 2507 C C . ALA A 1 313 ? -6.034 -19.134 4.195 1.00 87.38 313 ALA A C 1
ATOM 2509 O O . ALA A 1 313 ? -6.342 -20.145 3.575 1.00 87.38 313 ALA A O 1
ATOM 2510 N N . CYS A 1 314 ? -4.904 -18.466 3.930 1.00 87.50 314 CYS A N 1
ATOM 2511 C CA . CYS A 1 314 ? -3.951 -18.903 2.903 1.00 87.50 314 CYS A CA 1
ATOM 2512 C C . CYS A 1 314 ? -3.337 -20.277 3.218 1.00 87.50 314 CYS A C 1
ATOM 2514 O O . CYS A 1 314 ? -3.169 -21.103 2.320 1.00 87.50 314 CYS A O 1
ATOM 2516 N N . GLU A 1 315 ? -2.988 -20.513 4.483 1.00 88.69 315 GLU A N 1
ATOM 2517 C CA . GLU A 1 315 ? -2.426 -21.776 4.958 1.00 88.69 315 GLU A CA 1
ATOM 2518 C C . GLU A 1 315 ? -3.431 -22.924 4.836 1.00 88.69 315 GLU A C 1
ATOM 2520 O O . GLU A 1 315 ? -3.078 -23.967 4.296 1.00 88.69 315 GLU A O 1
ATOM 2525 N N . GLU A 1 316 ? -4.683 -22.705 5.247 1.00 91.38 316 GLU A N 1
ATOM 2526 C CA . GLU A 1 316 ? -5.758 -23.698 5.160 1.00 91.38 316 GLU A CA 1
ATOM 2527 C C . GLU A 1 316 ? -6.164 -24.008 3.707 1.00 91.38 316 GLU A C 1
ATOM 2529 O O . GLU A 1 316 ? -6.482 -25.152 3.395 1.00 91.38 316 GLU A O 1
ATOM 2534 N N . TRP A 1 317 ? -6.158 -23.017 2.807 1.00 89.12 317 TRP A N 1
ATOM 2535 C CA . TRP A 1 317 ? -6.654 -23.197 1.435 1.00 89.12 317 TRP A CA 1
ATOM 2536 C C . TRP A 1 317 ? -5.647 -23.840 0.481 1.00 89.12 317 TRP A C 1
ATOM 2538 O O . TRP A 1 317 ? -6.019 -24.685 -0.329 1.00 89.12 317 TRP A O 1
ATOM 2548 N N . ILE A 1 318 ? -4.396 -23.379 0.505 1.00 88.31 318 ILE A N 1
ATOM 2549 C CA . ILE A 1 318 ? -3.390 -23.719 -0.518 1.00 88.31 318 ILE A CA 1
ATOM 2550 C C . ILE A 1 318 ? -2.075 -24.183 0.119 1.00 88.31 318 ILE A C 1
ATOM 2552 O O . ILE A 1 318 ? -1.305 -24.903 -0.512 1.00 88.31 318 ILE A O 1
ATOM 2556 N N . GLY A 1 319 ? -1.807 -23.799 1.367 1.00 89.94 319 GLY A N 1
ATOM 2557 C CA . GLY A 1 319 ? -0.506 -23.979 1.999 1.00 89.94 319 GLY A CA 1
ATOM 2558 C C . GLY A 1 319 ? 0.471 -22.863 1.617 1.00 89.94 319 GLY A C 1
ATOM 2559 O O . GLY A 1 319 ? 0.563 -22.425 0.467 1.00 89.94 319 GLY A O 1
ATOM 2560 N N . LEU A 1 320 ? 1.233 -22.389 2.605 1.00 87.31 320 LEU A N 1
ATOM 2561 C CA . LEU A 1 320 ? 2.055 -21.180 2.470 1.00 87.31 320 LEU A CA 1
ATOM 2562 C C . LEU A 1 320 ? 3.141 -21.299 1.389 1.00 87.31 320 LEU A C 1
ATOM 2564 O O . LEU A 1 320 ? 3.332 -20.358 0.625 1.00 87.31 320 LEU A O 1
ATOM 2568 N N . ASN A 1 321 ? 3.799 -22.455 1.272 1.00 90.06 321 ASN A N 1
ATOM 2569 C CA . ASN A 1 321 ? 4.850 -22.659 0.270 1.00 90.06 321 ASN A CA 1
ATOM 2570 C C . ASN A 1 321 ? 4.297 -22.657 -1.162 1.00 90.06 321 ASN A C 1
ATOM 2572 O O . ASN A 1 321 ? 4.908 -22.072 -2.054 1.00 90.06 321 ASN A O 1
ATOM 2576 N N . ILE A 1 322 ? 3.127 -23.262 -1.387 1.00 90.88 322 ILE A N 1
ATOM 2577 C CA . ILE A 1 322 ? 2.493 -23.265 -2.712 1.00 90.88 322 ILE A CA 1
ATOM 2578 C C . ILE A 1 322 ? 2.059 -21.843 -3.073 1.00 90.88 322 ILE A C 1
ATOM 2580 O O . ILE A 1 322 ? 2.336 -21.388 -4.181 1.00 90.88 322 ILE A O 1
ATOM 2584 N N . TYR A 1 323 ? 1.459 -21.114 -2.127 1.00 92.25 323 TYR A N 1
ATOM 2585 C CA . TYR A 1 323 ? 1.087 -19.714 -2.326 1.00 92.25 323 TYR A CA 1
ATOM 2586 C C . TYR A 1 323 ? 2.293 -18.855 -2.734 1.00 92.25 323 TYR A C 1
ATOM 2588 O O . TYR A 1 323 ? 2.233 -18.150 -3.740 1.00 92.25 323 TYR A O 1
ATOM 2596 N N . ASP A 1 324 ? 3.407 -18.952 -2.000 1.00 91.81 324 ASP A N 1
ATOM 2597 C CA . ASP A 1 324 ? 4.619 -18.181 -2.300 1.00 91.81 324 ASP A CA 1
ATOM 2598 C C . ASP A 1 324 ? 5.153 -18.494 -3.698 1.00 91.81 324 ASP A C 1
ATOM 2600 O O . ASP A 1 324 ? 5.560 -17.590 -4.424 1.00 91.81 324 ASP A O 1
ATOM 2604 N N . SER A 1 325 ? 5.141 -19.767 -4.096 1.00 92.25 325 SER A N 1
ATOM 2605 C CA . SER A 1 325 ? 5.586 -20.174 -5.427 1.00 92.25 325 SER A CA 1
ATOM 2606 C C . SER A 1 325 ? 4.679 -19.667 -6.533 1.00 92.25 325 SER A C 1
ATOM 2608 O O . SER A 1 325 ? 5.183 -19.195 -7.549 1.00 92.25 325 SER A O 1
ATOM 2610 N N . VAL A 1 326 ? 3.360 -19.689 -6.336 1.00 92.44 326 VAL A N 1
ATOM 2611 C CA . VAL A 1 326 ? 2.405 -19.121 -7.297 1.00 92.44 326 VAL A CA 1
ATOM 2612 C C . VAL A 1 326 ? 2.633 -17.618 -7.456 1.00 92.44 326 VAL A C 1
ATOM 2614 O O . VAL A 1 326 ? 2.752 -17.141 -8.583 1.00 92.44 326 VAL A O 1
ATOM 2617 N N . VAL A 1 327 ? 2.766 -16.875 -6.353 1.00 92.88 327 VAL A N 1
ATOM 2618 C CA . VAL A 1 327 ? 3.027 -15.426 -6.388 1.00 92.88 327 VAL A CA 1
ATOM 2619 C C . VAL A 1 327 ? 4.336 -15.118 -7.115 1.00 92.88 327 VAL A C 1
ATOM 2621 O O . VAL A 1 327 ? 4.354 -14.272 -8.010 1.00 92.88 327 VAL A O 1
ATOM 2624 N N . MET A 1 328 ? 5.422 -15.823 -6.784 1.00 92.88 328 MET A N 1
ATOM 2625 C CA . MET A 1 328 ? 6.719 -15.596 -7.427 1.00 92.88 328 MET A CA 1
ATOM 2626 C C . MET A 1 328 ? 6.725 -16.007 -8.904 1.00 92.88 328 MET A C 1
ATOM 2628 O O . MET A 1 328 ? 7.372 -15.342 -9.710 1.00 92.88 328 MET A O 1
ATOM 2632 N N . MET A 1 329 ? 5.984 -17.051 -9.285 1.00 88.88 329 MET A N 1
ATOM 2633 C CA . MET A 1 329 ? 5.840 -17.470 -10.681 1.00 88.88 329 MET A CA 1
ATOM 2634 C C . MET A 1 329 ? 5.041 -16.449 -11.498 1.00 88.88 329 MET A C 1
ATOM 2636 O O . MET A 1 329 ? 5.439 -16.098 -12.606 1.00 88.88 329 MET A O 1
ATOM 2640 N N . LEU A 1 330 ? 3.946 -15.917 -10.945 1.00 89.44 330 LEU A N 1
ATOM 2641 C CA . LEU A 1 330 ? 3.190 -14.835 -11.581 1.00 89.44 330 LEU A CA 1
ATOM 2642 C C . LEU A 1 330 ? 4.048 -13.576 -11.733 1.00 89.44 330 LEU A C 1
ATOM 2644 O O . LEU A 1 330 ? 4.021 -12.945 -12.790 1.00 89.44 330 LEU A O 1
ATOM 2648 N N . PHE A 1 331 ? 4.851 -13.243 -10.718 1.00 89.94 331 PHE A N 1
ATOM 2649 C CA . PHE A 1 331 ? 5.781 -12.122 -10.797 1.00 89.94 331 PHE A CA 1
ATOM 2650 C C . PHE A 1 331 ? 6.850 -12.355 -11.870 1.00 89.94 331 PHE A C 1
ATOM 2652 O O . PHE A 1 331 ? 7.047 -11.479 -12.703 1.00 89.94 331 PHE A O 1
ATOM 2659 N N . LEU A 1 332 ? 7.448 -13.551 -11.939 1.00 86.19 332 LEU A N 1
ATOM 2660 C CA . LEU A 1 332 ? 8.382 -13.945 -13.000 1.00 86.19 332 LEU A CA 1
ATOM 2661 C C . LEU A 1 332 ? 7.770 -13.747 -14.394 1.00 86.19 332 LEU A C 1
ATOM 2663 O O . LEU A 1 332 ? 8.387 -13.108 -15.247 1.00 86.19 332 LEU A O 1
ATOM 2667 N N . VAL A 1 333 ? 6.557 -14.265 -14.622 1.00 83.69 333 VAL A N 1
ATOM 2668 C CA . VAL A 1 333 ? 5.847 -14.135 -15.905 1.00 83.69 333 VAL A CA 1
ATOM 2669 C C . VAL A 1 333 ? 5.596 -12.665 -16.232 1.00 83.69 333 VAL A C 1
ATOM 2671 O O . VAL A 1 333 ? 5.863 -12.250 -17.360 1.00 83.69 333 VAL A O 1
ATOM 2674 N N . ALA A 1 334 ? 5.150 -11.865 -15.261 1.00 81.44 334 ALA A N 1
ATOM 2675 C CA . ALA A 1 334 ? 4.919 -10.436 -15.448 1.00 81.44 334 ALA A CA 1
ATOM 2676 C C . ALA A 1 334 ? 6.217 -9.669 -15.761 1.00 81.44 334 ALA A C 1
ATOM 2678 O O . ALA A 1 334 ? 6.227 -8.781 -16.611 1.00 81.44 334 ALA A O 1
ATOM 2679 N N . THR A 1 335 ? 7.336 -10.021 -15.126 1.00 78.69 335 THR A N 1
ATOM 2680 C CA . THR A 1 335 ? 8.618 -9.356 -15.381 1.00 78.69 335 THR A CA 1
ATOM 2681 C C . THR A 1 335 ? 9.241 -9.773 -16.709 1.00 78.69 335 THR A C 1
ATOM 2683 O O . THR A 1 335 ? 9.772 -8.920 -17.413 1.00 78.69 335 THR A O 1
ATOM 2686 N N . MET A 1 336 ? 9.134 -11.050 -17.089 1.00 75.44 336 MET A N 1
ATOM 2687 C CA . MET A 1 336 ? 9.811 -11.604 -18.269 1.00 75.44 336 MET A CA 1
ATOM 2688 C C . MET A 1 336 ? 9.002 -11.457 -19.565 1.00 75.44 336 MET A C 1
ATOM 2690 O O . MET A 1 336 ? 9.589 -11.287 -20.629 1.00 75.44 336 MET A O 1
ATOM 2694 N N . SER A 1 337 ? 7.666 -11.512 -19.510 1.00 70.31 337 SER A N 1
ATOM 2695 C CA . SER A 1 337 ? 6.825 -11.523 -20.726 1.00 70.31 337 SER A CA 1
ATOM 2696 C C . SER A 1 337 ? 6.581 -10.133 -21.310 1.00 70.31 337 SER A C 1
ATOM 2698 O O . SER A 1 337 ? 6.272 -10.008 -22.491 1.00 70.31 337 SER A O 1
ATOM 2700 N N . PHE A 1 338 ? 6.701 -9.086 -20.492 1.00 60.88 338 PHE A N 1
ATOM 2701 C CA . PHE A 1 338 ? 6.278 -7.732 -20.863 1.00 60.88 338 PHE A CA 1
ATOM 2702 C C . PHE A 1 338 ? 7.433 -6.750 -21.064 1.00 60.88 338 PHE A C 1
ATOM 2704 O O . PHE A 1 338 ? 7.189 -5.551 -21.207 1.00 60.88 338 PHE A O 1
ATOM 2711 N N . THR A 1 339 ? 8.684 -7.226 -21.048 1.00 55.81 339 THR A N 1
ATOM 2712 C CA . THR A 1 339 ? 9.859 -6.349 -21.071 1.00 55.81 339 THR A CA 1
ATOM 2713 C C . THR A 1 339 ? 10.937 -6.899 -22.012 1.00 55.81 339 THR A C 1
ATOM 2715 O O . THR A 1 339 ? 11.685 -7.817 -21.699 1.00 55.81 339 THR A O 1
ATOM 2718 N N . SER A 1 340 ? 11.003 -6.352 -23.228 1.00 54.81 340 SER A N 1
ATOM 2719 C CA . SER A 1 340 ? 12.109 -6.603 -24.168 1.00 54.81 340 SER A CA 1
ATOM 2720 C C . SER A 1 340 ? 13.255 -5.596 -24.002 1.00 54.81 340 SER A C 1
ATOM 2722 O O . SER A 1 340 ? 14.304 -5.747 -24.627 1.00 54.81 340 SER A O 1
ATOM 2724 N N . SER A 1 341 ? 13.062 -4.571 -23.163 1.00 63.88 341 SER A N 1
ATOM 2725 C CA . SER A 1 341 ? 13.987 -3.460 -22.945 1.00 63.88 341 SER A CA 1
ATOM 2726 C C . SER A 1 341 ? 14.672 -3.532 -21.576 1.00 63.88 341 SER A C 1
ATOM 2728 O O . SER A 1 341 ? 14.071 -3.887 -20.563 1.00 63.88 341 SER A O 1
ATOM 2730 N N . VAL A 1 342 ? 15.952 -3.152 -21.535 1.00 68.81 342 VAL A N 1
ATOM 2731 C CA . VAL A 1 342 ? 16.761 -3.058 -20.305 1.00 68.81 342 VAL A CA 1
ATOM 2732 C C . VAL A 1 342 ? 16.554 -1.681 -19.658 1.00 68.81 342 VAL A C 1
ATOM 2734 O O . VAL A 1 342 ? 17.495 -0.909 -19.492 1.00 68.81 342 VAL A O 1
ATOM 2737 N N . SER A 1 343 ? 15.305 -1.317 -19.358 1.00 74.88 343 SER A N 1
ATOM 2738 C CA . SER A 1 343 ? 15.018 -0.070 -18.636 1.00 74.88 343 SER A CA 1
ATOM 2739 C C . SER A 1 343 ? 15.192 -0.255 -17.124 1.00 74.88 343 SER A C 1
ATOM 2741 O O . SER A 1 343 ? 15.104 -1.370 -16.601 1.00 74.88 343 SER A O 1
ATOM 2743 N N . ALA A 1 344 ? 15.455 0.831 -16.390 1.00 79.44 344 ALA A N 1
ATOM 2744 C CA . ALA A 1 344 ? 15.719 0.743 -14.950 1.00 79.44 344 ALA A CA 1
ATOM 2745 C C . ALA A 1 344 ? 14.572 0.075 -14.149 1.00 79.44 344 ALA A C 1
ATOM 2747 O O . ALA A 1 344 ? 14.873 -0.785 -13.321 1.00 79.44 344 ALA A O 1
ATOM 2748 N N . PRO A 1 345 ? 13.276 0.350 -14.417 1.00 82.19 345 PRO A N 1
ATOM 274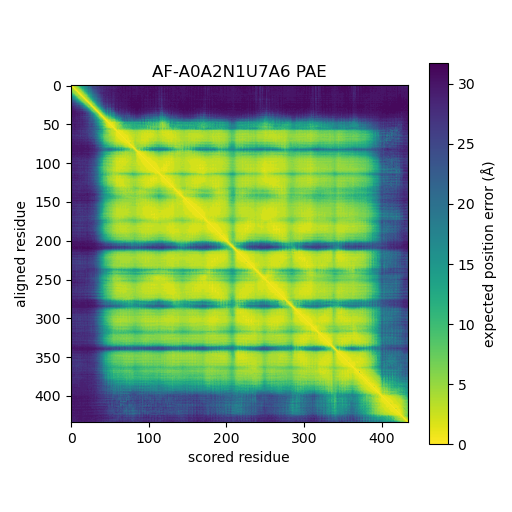9 C CA . PRO A 1 345 ? 12.158 -0.336 -13.758 1.00 82.19 345 PRO A CA 1
ATOM 2750 C C . PRO A 1 345 ? 12.146 -1.848 -13.970 1.00 82.19 345 PRO A C 1
ATOM 2752 O O . PRO A 1 345 ? 11.852 -2.619 -13.057 1.00 82.19 345 PRO A O 1
ATOM 2755 N N . VAL A 1 346 ? 12.537 -2.286 -15.166 1.00 81.62 346 VAL A N 1
ATOM 2756 C CA . VAL A 1 346 ? 12.661 -3.704 -15.498 1.00 81.62 346 VAL A CA 1
ATOM 2757 C C . VAL A 1 346 ? 13.771 -4.330 -14.667 1.00 81.62 346 VAL A C 1
ATOM 2759 O O . VAL A 1 346 ? 13.546 -5.356 -14.027 1.00 81.62 346 VAL A O 1
ATOM 2762 N N . VAL A 1 347 ? 14.943 -3.695 -14.607 1.00 83.38 347 VAL A N 1
ATOM 2763 C CA . VAL A 1 347 ? 16.073 -4.171 -13.795 1.00 83.38 347 VAL A CA 1
ATOM 2764 C C . VAL A 1 347 ? 15.695 -4.249 -12.313 1.00 83.38 347 VAL A C 1
ATOM 2766 O O . VAL A 1 347 ? 15.955 -5.268 -11.675 1.00 83.38 347 VAL A O 1
ATOM 2769 N N . ILE A 1 348 ? 15.026 -3.227 -11.771 1.00 86.69 348 ILE A N 1
ATOM 2770 C CA . ILE A 1 348 ? 14.570 -3.221 -10.373 1.00 86.69 348 ILE A CA 1
ATOM 2771 C C . ILE A 1 348 ? 13.592 -4.376 -10.118 1.00 86.69 348 ILE A C 1
ATOM 2773 O O . ILE A 1 348 ? 13.751 -5.098 -9.135 1.00 86.69 348 ILE A O 1
ATOM 2777 N N . ASN A 1 349 ? 12.631 -4.618 -11.015 1.00 89.38 349 ASN A N 1
ATOM 2778 C CA . ASN A 1 349 ? 11.704 -5.742 -10.877 1.00 89.38 349 ASN A CA 1
ATOM 2779 C C . ASN A 1 349 ? 12.422 -7.104 -10.894 1.00 89.38 349 ASN A C 1
ATOM 2781 O O . ASN A 1 349 ? 12.072 -7.988 -10.114 1.00 89.38 349 ASN A O 1
ATOM 2785 N N . HIS A 1 350 ? 13.457 -7.271 -11.720 1.00 86.81 350 HIS A N 1
ATOM 2786 C CA . HIS A 1 350 ? 14.269 -8.491 -11.726 1.00 86.81 350 HIS A CA 1
ATOM 2787 C C . HIS A 1 350 ? 15.074 -8.666 -10.430 1.00 86.81 350 HIS A C 1
ATOM 2789 O O . HIS A 1 350 ? 15.165 -9.777 -9.907 1.00 86.81 350 HIS A O 1
ATOM 2795 N N . ILE A 1 351 ? 15.614 -7.580 -9.867 1.00 87.81 351 ILE A N 1
ATOM 2796 C CA . ILE A 1 351 ? 16.281 -7.611 -8.556 1.00 87.81 351 ILE A CA 1
ATOM 2797 C C . ILE A 1 351 ? 15.286 -8.037 -7.471 1.00 87.81 351 ILE A C 1
ATOM 2799 O O . ILE A 1 351 ? 15.595 -8.921 -6.673 1.00 87.81 351 ILE A O 1
ATOM 2803 N N . LEU A 1 352 ? 14.079 -7.462 -7.467 1.00 89.56 352 LEU A N 1
ATOM 2804 C CA . LEU A 1 352 ? 13.013 -7.843 -6.536 1.00 89.56 352 LEU A CA 1
ATOM 2805 C C . LEU A 1 352 ? 12.606 -9.311 -6.700 1.00 89.56 352 LEU A C 1
ATOM 2807 O O . LEU A 1 352 ? 12.353 -9.986 -5.706 1.00 89.56 352 LEU A O 1
ATOM 2811 N N . LEU A 1 353 ? 12.574 -9.822 -7.933 1.00 90.69 353 LEU A N 1
ATOM 2812 C CA . LEU A 1 353 ? 12.242 -11.214 -8.229 1.00 90.69 353 LEU A CA 1
ATOM 2813 C C . LEU A 1 353 ? 13.282 -12.157 -7.620 1.00 90.69 353 LEU A C 1
ATOM 2815 O O . LEU A 1 353 ? 12.928 -13.079 -6.885 1.00 90.69 353 LEU A O 1
ATOM 2819 N N . VAL A 1 354 ? 14.564 -11.899 -7.884 1.00 90.62 354 VAL A N 1
ATOM 2820 C CA . VAL A 1 354 ? 15.681 -12.679 -7.333 1.00 90.62 354 VAL A CA 1
ATOM 2821 C C . VAL A 1 354 ? 15.680 -12.607 -5.806 1.00 90.62 354 VAL A C 1
ATOM 2823 O O . VAL A 1 354 ? 15.789 -13.640 -5.145 1.00 90.62 354 VAL A O 1
ATOM 2826 N N . ALA A 1 355 ? 15.489 -11.413 -5.238 1.00 90.00 355 ALA A N 1
ATOM 2827 C CA . ALA A 1 355 ? 15.414 -11.218 -3.794 1.00 90.00 355 ALA A CA 1
ATOM 2828 C C . ALA A 1 355 ? 14.231 -11.975 -3.167 1.00 90.00 355 ALA A C 1
ATOM 2830 O O . ALA A 1 355 ? 14.405 -12.630 -2.143 1.00 90.00 355 ALA A O 1
ATOM 2831 N N . GLY A 1 356 ? 13.048 -11.940 -3.788 1.00 89.62 356 GLY A N 1
ATOM 2832 C CA . GLY A 1 356 ? 11.859 -12.654 -3.321 1.00 89.62 356 GLY A CA 1
ATOM 2833 C C . GLY A 1 356 ? 12.016 -14.176 -3.381 1.00 89.62 356 GLY A C 1
ATOM 2834 O O . GLY A 1 356 ? 11.692 -14.868 -2.412 1.00 89.62 356 GLY A O 1
ATOM 2835 N N . LEU A 1 357 ? 12.577 -14.704 -4.476 1.00 91.94 357 LEU A N 1
ATOM 2836 C CA . LEU A 1 357 ? 12.876 -16.133 -4.630 1.00 91.94 357 LEU A CA 1
ATOM 2837 C C . LEU A 1 357 ? 13.891 -16.595 -3.578 1.00 91.94 357 LEU A C 1
ATOM 2839 O O . LEU A 1 357 ? 13.665 -17.599 -2.907 1.00 91.94 357 LEU A O 1
ATOM 2843 N N . ALA A 1 358 ? 14.971 -15.834 -3.382 1.00 90.75 358 ALA A N 1
ATOM 2844 C CA . ALA A 1 358 ? 15.984 -16.139 -2.377 1.00 90.75 358 ALA A CA 1
ATOM 2845 C C . ALA A 1 358 ? 15.421 -16.060 -0.948 1.00 90.75 358 ALA A C 1
ATOM 2847 O O . ALA A 1 358 ? 15.649 -16.967 -0.151 1.00 90.75 358 ALA A O 1
ATOM 2848 N N . ALA A 1 359 ? 14.644 -15.020 -0.629 1.00 88.62 359 ALA A N 1
ATOM 2849 C CA . ALA A 1 359 ? 14.062 -14.837 0.697 1.00 88.62 359 ALA A CA 1
ATOM 2850 C C . ALA A 1 359 ? 13.089 -15.968 1.051 1.00 88.62 359 ALA A C 1
ATOM 2852 O O . ALA A 1 359 ? 13.165 -16.525 2.143 1.00 88.62 359 ALA A O 1
ATOM 2853 N N . THR A 1 360 ? 12.195 -16.339 0.135 1.00 90.25 360 THR A N 1
ATOM 2854 C CA . THR A 1 360 ? 11.229 -17.429 0.359 1.00 90.25 360 THR A CA 1
ATOM 2855 C C . THR A 1 360 ? 11.897 -18.803 0.391 1.00 90.25 360 THR A C 1
ATOM 2857 O O . THR A 1 360 ? 11.510 -19.646 1.197 1.00 90.25 360 THR A O 1
ATOM 2860 N N . TRP A 1 361 ? 12.942 -19.023 -0.412 1.00 92.06 361 TRP A N 1
ATOM 2861 C CA . TRP A 1 361 ? 13.751 -20.236 -0.324 1.00 92.06 361 TRP A CA 1
ATOM 2862 C C . TRP A 1 361 ? 14.454 -20.351 1.035 1.00 92.06 361 TRP A C 1
ATOM 2864 O O . TRP A 1 361 ? 14.335 -21.385 1.680 1.00 92.06 361 TRP A O 1
ATOM 2874 N N . GLN A 1 362 ? 15.125 -19.292 1.500 1.00 88.94 362 GLN A N 1
ATOM 2875 C CA . GLN A 1 362 ? 15.906 -19.321 2.743 1.00 88.94 362 GLN A CA 1
ATOM 2876 C C . GLN A 1 362 ? 15.050 -19.313 4.012 1.00 88.94 362 GLN A C 1
ATOM 2878 O O . GLN A 1 362 ? 15.417 -19.932 5.003 1.00 88.94 362 GLN A O 1
ATOM 2883 N N . THR A 1 363 ? 13.942 -18.569 4.025 1.00 84.12 363 THR A N 1
ATOM 2884 C CA . THR A 1 363 ? 13.151 -18.379 5.256 1.00 84.12 363 THR A CA 1
ATOM 2885 C C . THR A 1 363 ? 12.040 -19.405 5.441 1.00 84.12 363 THR A C 1
ATOM 2887 O O . THR A 1 363 ? 11.558 -19.562 6.560 1.00 84.12 363 THR A O 1
ATOM 2890 N N . ARG A 1 364 ? 11.611 -20.083 4.369 1.00 83.88 364 ARG A N 1
ATOM 2891 C CA . ARG A 1 364 ? 10.495 -21.047 4.389 1.00 83.88 364 ARG A CA 1
ATOM 2892 C C . ARG A 1 364 ? 10.850 -22.409 3.783 1.00 83.88 364 ARG A C 1
ATOM 2894 O O . ARG A 1 364 ? 9.956 -23.216 3.534 1.00 83.88 364 ARG A O 1
ATOM 2901 N N . ASP A 1 365 ? 12.133 -22.646 3.505 1.00 88.88 365 ASP A N 1
ATOM 2902 C CA . ASP A 1 365 ? 12.645 -23.856 2.847 1.00 88.88 365 ASP A CA 1
ATOM 2903 C C . ASP A 1 365 ? 11.900 -24.205 1.544 1.00 88.88 365 ASP A C 1
ATOM 2905 O O . ASP A 1 365 ? 11.747 -25.372 1.162 1.00 88.88 365 ASP A O 1
ATOM 2909 N N . ASN A 1 366 ? 11.421 -23.182 0.825 1.00 91.00 366 ASN A N 1
ATOM 2910 C CA . ASN A 1 366 ? 10.633 -23.377 -0.382 1.00 91.00 366 ASN A CA 1
ATOM 2911 C C . ASN A 1 366 ? 11.531 -23.774 -1.567 1.00 91.00 366 ASN A C 1
ATOM 2913 O O . ASN A 1 366 ? 12.073 -22.932 -2.288 1.00 91.00 366 ASN A O 1
ATOM 2917 N N . ARG A 1 367 ? 11.667 -25.087 -1.784 1.00 92.00 367 ARG A N 1
ATOM 2918 C CA . ARG A 1 367 ? 12.496 -25.665 -2.855 1.00 92.00 367 ARG A CA 1
ATOM 2919 C C . ARG A 1 367 ? 12.036 -25.281 -4.261 1.00 92.00 367 ARG A C 1
ATOM 2921 O O . ARG A 1 367 ? 12.882 -25.159 -5.141 1.00 92.00 367 ARG A O 1
ATOM 2928 N N . ILE A 1 368 ? 10.735 -25.063 -4.477 1.00 91.62 368 ILE A N 1
ATOM 2929 C CA . ILE A 1 368 ? 10.202 -24.651 -5.786 1.00 91.62 368 ILE A CA 1
ATOM 2930 C C . ILE A 1 368 ? 10.760 -23.273 -6.153 1.00 91.62 368 ILE A C 1
ATOM 2932 O O . ILE A 1 368 ? 11.214 -23.066 -7.276 1.00 91.62 368 ILE A O 1
ATOM 2936 N N . ASN A 1 369 ? 10.827 -22.358 -5.185 1.00 92.19 369 ASN A N 1
ATOM 2937 C CA . ASN A 1 369 ? 11.406 -21.032 -5.403 1.00 92.19 369 ASN A CA 1
ATOM 2938 C C . ASN A 1 369 ? 12.929 -21.096 -5.584 1.00 92.19 369 ASN A C 1
ATOM 2940 O O . ASN A 1 369 ? 13.475 -20.347 -6.393 1.00 92.19 369 ASN A O 1
ATOM 2944 N N . GLY A 1 370 ? 13.606 -22.043 -4.924 1.00 90.00 370 GLY A N 1
ATOM 2945 C CA . GLY A 1 370 ? 15.011 -22.361 -5.201 1.00 90.00 370 GLY A CA 1
ATOM 2946 C C . GLY A 1 370 ? 15.247 -22.803 -6.654 1.00 90.00 370 GLY A C 1
ATOM 2947 O O . GLY A 1 370 ? 16.151 -22.295 -7.313 1.00 90.00 370 GLY A O 1
ATOM 2948 N N . ILE A 1 371 ? 14.388 -23.676 -7.194 1.00 90.50 371 ILE A N 1
ATOM 2949 C CA . ILE A 1 371 ? 14.428 -24.078 -8.614 1.00 90.50 371 ILE A CA 1
ATOM 2950 C C . ILE A 1 371 ? 14.140 -22.877 -9.525 1.00 90.50 371 ILE A C 1
ATOM 2952 O O . ILE A 1 371 ? 14.837 -22.677 -10.521 1.00 90.50 371 ILE A O 1
ATOM 2956 N N . GLY A 1 372 ? 13.156 -22.044 -9.171 1.00 89.69 372 GLY A N 1
ATOM 2957 C CA . GLY A 1 372 ? 12.849 -20.805 -9.889 1.00 89.69 372 GLY A CA 1
ATOM 2958 C C . GLY A 1 372 ? 14.056 -19.866 -9.985 1.00 89.69 372 GLY A C 1
ATOM 2959 O O . GLY A 1 372 ? 14.332 -19.331 -11.057 1.00 89.69 372 GLY A O 1
ATOM 2960 N N . LEU A 1 373 ? 14.832 -19.733 -8.903 1.00 90.31 373 LEU A N 1
ATOM 2961 C CA . LEU A 1 373 ? 16.071 -18.950 -8.875 1.00 90.31 373 LEU A CA 1
ATOM 2962 C C . LEU A 1 373 ? 17.093 -19.485 -9.888 1.00 90.31 373 LEU A C 1
ATOM 2964 O O . LEU A 1 373 ? 17.659 -18.713 -10.664 1.00 90.31 373 LEU A O 1
ATOM 2968 N N . SER A 1 374 ? 17.297 -20.806 -9.927 1.00 86.62 374 SER A N 1
ATOM 2969 C CA . SER A 1 374 ? 18.160 -21.444 -10.929 1.00 86.62 374 SER A CA 1
ATOM 2970 C C . SER A 1 374 ? 17.660 -21.191 -12.354 1.00 86.62 374 SER A C 1
ATOM 2972 O O . SER A 1 374 ? 18.462 -20.902 -13.239 1.00 86.62 374 SER A O 1
ATOM 2974 N N . GLY A 1 375 ? 16.341 -21.225 -12.571 1.00 87.19 375 GLY A N 1
ATOM 2975 C CA . GLY A 1 375 ? 15.717 -20.886 -13.851 1.00 87.19 375 GLY A CA 1
ATOM 2976 C C . GLY A 1 375 ? 16.023 -19.456 -14.309 1.00 87.19 375 GLY A C 1
ATOM 2977 O O . GLY A 1 375 ? 16.385 -19.252 -15.466 1.00 87.19 375 GLY A O 1
ATOM 2978 N N . VAL A 1 376 ? 15.965 -18.476 -13.400 1.00 86.50 376 VAL A N 1
ATOM 2979 C CA . VAL A 1 376 ? 16.323 -17.075 -13.693 1.00 86.50 376 VAL A CA 1
ATOM 2980 C C . VAL A 1 376 ? 17.803 -16.945 -14.072 1.00 86.50 376 VAL A C 1
ATOM 2982 O O . VAL A 1 376 ? 18.131 -16.271 -15.048 1.00 86.50 376 VAL A O 1
ATOM 2985 N N . VAL A 1 377 ? 18.706 -17.622 -13.355 1.00 84.31 377 VAL A N 1
ATOM 2986 C CA . VAL A 1 377 ? 20.147 -17.626 -13.680 1.00 84.31 377 VAL A CA 1
ATOM 2987 C C . VAL A 1 377 ? 20.406 -18.234 -15.061 1.00 84.31 377 VAL A C 1
ATOM 2989 O O . VAL A 1 377 ? 21.161 -17.667 -15.858 1.00 84.31 377 VAL A O 1
ATOM 2992 N N . LEU A 1 378 ? 19.757 -19.360 -15.372 1.00 84.69 378 LEU A N 1
ATOM 2993 C CA . LEU A 1 378 ? 19.856 -20.006 -16.682 1.00 84.69 378 LEU A CA 1
ATOM 2994 C C . LEU A 1 378 ? 19.321 -19.106 -17.796 1.00 84.69 378 LEU A C 1
ATOM 2996 O O . LEU A 1 378 ? 19.955 -19.004 -18.845 1.00 84.69 378 LEU A O 1
ATOM 3000 N N . TRP A 1 379 ? 18.207 -18.409 -17.559 1.00 84.56 379 TRP A N 1
ATOM 3001 C CA . TRP A 1 379 ? 17.649 -17.448 -18.506 1.00 84.56 379 TRP A CA 1
ATOM 3002 C C . TRP A 1 379 ? 18.638 -16.326 -18.824 1.00 84.56 379 TRP A C 1
ATOM 3004 O O . TRP A 1 379 ? 18.936 -16.085 -19.993 1.00 84.56 379 TRP A O 1
ATOM 3014 N N . TYR A 1 380 ? 19.197 -15.671 -17.801 1.00 82.44 380 TYR A N 1
ATOM 3015 C CA . TYR A 1 380 ? 20.182 -14.604 -18.002 1.00 82.44 380 TYR A CA 1
ATOM 3016 C C . TYR A 1 380 ? 21.435 -15.098 -18.722 1.00 82.44 380 TYR A C 1
ATOM 3018 O O . TYR A 1 380 ? 21.918 -14.437 -19.641 1.00 82.44 380 TYR A O 1
ATOM 3026 N N . THR A 1 381 ? 21.929 -16.278 -18.350 1.00 78.12 381 THR A N 1
ATOM 3027 C CA . THR A 1 381 ? 23.078 -16.903 -19.016 1.00 78.12 381 THR A CA 1
ATOM 3028 C C . THR A 1 381 ? 22.767 -17.184 -20.487 1.00 78.12 381 THR A C 1
ATOM 3030 O O . THR A 1 381 ? 23.553 -16.834 -21.364 1.00 78.12 381 THR A O 1
ATOM 3033 N N . GLY A 1 382 ? 21.591 -17.743 -20.782 1.00 80.75 382 GLY A N 1
ATOM 3034 C CA . GLY A 1 382 ? 21.125 -17.994 -22.145 1.00 80.75 382 GLY A CA 1
ATOM 3035 C C . GLY A 1 382 ? 20.955 -16.713 -22.965 1.00 80.75 382 GLY A C 1
ATOM 3036 O O . GLY A 1 382 ? 21.352 -16.672 -24.129 1.00 80.75 382 GLY A O 1
ATOM 3037 N N . ALA A 1 383 ? 20.434 -15.642 -22.361 1.00 80.19 383 ALA A N 1
ATOM 3038 C CA . ALA A 1 383 ? 20.300 -14.338 -23.006 1.00 80.19 383 ALA A CA 1
ATOM 3039 C C . ALA A 1 383 ? 21.668 -13.736 -23.371 1.00 80.19 383 ALA A C 1
ATOM 3041 O O . ALA A 1 383 ? 21.845 -13.259 -24.493 1.00 80.19 383 ALA A O 1
ATOM 3042 N N . GLN A 1 384 ? 22.652 -13.821 -22.469 1.00 75.81 384 GLN A N 1
ATOM 3043 C CA . GLN A 1 384 ? 24.026 -13.379 -22.731 1.00 75.81 384 GLN A CA 1
ATOM 3044 C C . GLN A 1 384 ? 24.709 -14.227 -23.809 1.00 75.81 384 GLN A C 1
ATOM 3046 O O . GLN A 1 384 ? 25.346 -13.678 -24.704 1.00 75.81 384 GLN A O 1
ATOM 3051 N N . LEU A 1 385 ? 24.521 -15.551 -23.787 1.00 75.06 385 LEU A N 1
ATOM 3052 C CA . LEU A 1 385 ? 25.024 -16.444 -24.835 1.00 75.06 385 LEU A CA 1
ATOM 3053 C C . LEU A 1 385 ? 24.405 -16.129 -26.199 1.00 75.06 385 LEU A C 1
ATOM 3055 O O . LEU A 1 385 ? 25.119 -16.099 -27.197 1.00 75.06 385 LEU A O 1
ATOM 3059 N N . LYS A 1 386 ? 23.100 -15.844 -26.256 1.00 78.88 386 LYS A N 1
ATOM 3060 C CA . LYS A 1 386 ? 22.422 -15.426 -27.490 1.00 78.88 386 LYS A CA 1
ATOM 3061 C C . LYS A 1 386 ? 22.952 -14.085 -27.993 1.00 78.88 386 LYS A C 1
ATOM 3063 O O . LYS A 1 386 ? 23.190 -13.945 -29.188 1.00 78.88 386 LYS A O 1
ATOM 3068 N N . TYR A 1 387 ? 23.154 -13.113 -27.104 1.00 76.31 387 TYR A N 1
ATOM 3069 C CA . TYR A 1 387 ? 23.733 -11.820 -27.465 1.00 76.31 387 TYR A CA 1
ATOM 3070 C C . TYR A 1 387 ? 25.162 -11.971 -28.003 1.00 76.31 387 TYR A C 1
ATOM 3072 O O . TYR A 1 387 ? 25.459 -11.484 -29.092 1.00 76.31 387 TYR A O 1
ATOM 3080 N N . ALA A 1 388 ? 26.017 -12.713 -27.294 1.00 70.75 388 ALA A N 1
ATOM 3081 C CA . ALA A 1 388 ? 27.379 -13.013 -27.727 1.00 70.75 388 ALA A CA 1
ATOM 3082 C C . ALA A 1 388 ? 27.399 -13.787 -29.054 1.00 70.75 388 ALA A C 1
ATOM 3084 O O . ALA A 1 388 ? 28.195 -13.473 -29.933 1.00 70.75 388 ALA A O 1
ATOM 3085 N N . GLY A 1 389 ? 26.490 -14.750 -29.228 1.00 79.50 389 GLY A N 1
ATOM 3086 C CA . GLY A 1 389 ? 26.313 -15.497 -30.471 1.00 79.50 389 GLY A CA 1
ATOM 3087 C C . GLY A 1 389 ? 25.902 -14.597 -31.633 1.00 79.50 389 GLY A C 1
ATOM 3088 O O . GLY A 1 389 ? 26.520 -14.654 -32.689 1.00 79.50 389 GLY A O 1
ATOM 3089 N N . ASN A 1 390 ? 24.928 -13.708 -31.433 1.00 81.06 390 ASN A N 1
ATOM 3090 C CA . ASN A 1 390 ? 24.515 -12.735 -32.446 1.00 81.06 390 ASN A CA 1
ATOM 3091 C C . ASN A 1 390 ? 25.649 -11.766 -32.804 1.00 81.06 390 ASN A C 1
ATOM 3093 O O . ASN A 1 390 ? 25.861 -11.499 -33.982 1.00 81.06 390 ASN A O 1
ATOM 3097 N N . ALA A 1 391 ? 26.399 -11.274 -31.815 1.00 76.62 391 ALA A N 1
ATOM 3098 C CA . ALA A 1 391 ? 27.560 -10.418 -32.046 1.00 76.62 391 ALA A CA 1
ATOM 3099 C C . ALA A 1 391 ? 28.674 -11.162 -32.802 1.00 76.62 391 ALA A C 1
ATOM 3101 O O . ALA A 1 391 ? 29.280 -10.603 -33.713 1.00 76.62 391 ALA A O 1
ATOM 3102 N N . ALA A 1 392 ? 28.911 -12.434 -32.471 1.00 77.19 392 ALA A N 1
ATOM 3103 C CA . ALA A 1 392 ? 29.867 -13.285 -33.171 1.00 77.19 392 ALA A CA 1
ATOM 3104 C C . ALA A 1 392 ? 29.429 -13.578 -34.614 1.00 77.19 392 ALA A C 1
ATOM 3106 O O . ALA A 1 392 ? 30.266 -13.567 -35.513 1.00 77.19 392 ALA A O 1
ATOM 3107 N N . VAL A 1 393 ? 28.131 -13.795 -34.853 1.00 83.19 393 VAL A N 1
ATOM 3108 C CA . VAL A 1 393 ? 27.565 -13.966 -36.199 1.00 83.19 393 VAL A CA 1
ATOM 3109 C C . VAL A 1 393 ? 27.676 -12.671 -36.998 1.00 83.19 393 VAL A C 1
ATOM 3111 O O . VAL A 1 393 ? 28.182 -12.715 -38.112 1.00 83.19 393 VAL A O 1
ATOM 3114 N N . ASP A 1 394 ? 27.282 -11.522 -36.444 1.00 84.19 394 ASP A N 1
ATOM 3115 C CA . ASP A 1 394 ? 27.389 -10.221 -37.120 1.00 84.19 394 ASP A CA 1
ATOM 3116 C C . ASP A 1 394 ? 28.851 -9.889 -37.462 1.00 84.19 394 ASP A C 1
ATOM 3118 O O . ASP A 1 394 ? 29.171 -9.571 -38.610 1.00 84.19 394 ASP A O 1
ATOM 3122 N N . TYR A 1 395 ? 29.768 -10.080 -36.508 1.00 78.38 395 TYR A N 1
ATOM 3123 C CA . TYR A 1 395 ? 31.206 -9.977 -36.753 1.00 78.38 395 TYR A CA 1
ATOM 3124 C C . TYR A 1 395 ? 31.652 -10.938 -37.861 1.00 78.38 395 TYR A C 1
ATOM 3126 O O . TYR A 1 395 ? 32.292 -10.519 -38.822 1.00 78.38 395 TYR A O 1
ATOM 3134 N N . GLY A 1 396 ? 31.236 -12.203 -37.780 1.00 78.69 396 GLY A N 1
ATOM 3135 C CA . GLY A 1 396 ? 31.498 -13.229 -38.782 1.00 78.69 396 GLY A CA 1
ATOM 3136 C C . GLY A 1 396 ? 31.022 -12.843 -40.183 1.00 78.69 396 GLY A C 1
ATOM 3137 O O . GLY A 1 396 ? 31.758 -13.005 -41.152 1.00 78.69 396 GLY A O 1
ATOM 3138 N N . THR A 1 397 ? 29.830 -12.264 -40.315 1.00 82.50 397 THR A N 1
ATOM 3139 C CA . THR A 1 397 ? 29.293 -11.823 -41.613 1.00 82.50 397 THR A CA 1
ATOM 3140 C C . THR A 1 397 ? 30.045 -10.634 -42.213 1.00 82.50 397 THR A C 1
ATOM 3142 O O . THR A 1 397 ? 30.003 -10.440 -43.426 1.00 82.50 397 THR A O 1
ATOM 3145 N N . LYS A 1 398 ? 30.777 -9.870 -41.392 1.00 84.44 398 LYS A N 1
ATOM 3146 C CA . LYS A 1 398 ? 31.604 -8.728 -41.816 1.00 84.44 398 LYS A CA 1
ATOM 3147 C C . LYS A 1 398 ? 33.054 -9.110 -42.134 1.00 84.44 398 LYS A C 1
ATOM 3149 O O . LYS A 1 398 ? 33.796 -8.288 -42.671 1.00 84.44 398 LYS A O 1
ATOM 3154 N N . LEU A 1 399 ? 33.476 -10.336 -41.820 1.00 78.88 399 LEU A N 1
ATOM 3155 C CA . LEU A 1 399 ? 34.830 -10.815 -42.098 1.00 78.88 399 LEU A CA 1
ATOM 3156 C C . LEU A 1 399 ? 35.021 -11.184 -43.575 1.00 78.88 399 LEU A C 1
ATOM 3158 O O . LEU A 1 399 ? 34.155 -11.775 -44.219 1.00 78.88 399 LEU A O 1
ATOM 3162 N N . SER A 1 400 ? 36.213 -10.902 -44.106 1.00 83.19 400 SER A N 1
ATOM 3163 C CA . SER A 1 400 ? 36.607 -11.357 -45.441 1.00 83.19 400 SER A CA 1
ATOM 3164 C C . SER A 1 400 ? 36.798 -12.880 -45.483 1.00 83.19 400 SER A C 1
ATOM 3166 O O . SER A 1 400 ? 37.087 -13.522 -44.470 1.00 83.19 400 SER A O 1
ATOM 3168 N N . LYS A 1 401 ? 36.705 -13.480 -46.680 1.00 80.38 401 LYS A N 1
ATOM 3169 C CA . LYS A 1 401 ? 36.960 -14.923 -46.881 1.00 80.38 401 LYS A CA 1
ATOM 3170 C C . LYS A 1 401 ? 38.341 -15.354 -46.363 1.00 80.38 401 LYS A C 1
ATOM 3172 O O . LYS A 1 401 ? 38.484 -16.453 -45.838 1.00 80.38 401 LYS A O 1
ATOM 3177 N N . THR A 1 402 ? 39.344 -14.482 -46.473 1.00 76.50 402 THR A N 1
ATOM 3178 C CA . THR A 1 402 ? 40.706 -14.705 -45.967 1.00 76.50 402 THR A CA 1
ATOM 3179 C C . THR A 1 402 ? 40.764 -14.725 -44.442 1.00 76.50 402 THR A C 1
ATOM 3181 O O . THR A 1 402 ? 41.447 -15.575 -43.874 1.00 76.50 402 THR A O 1
ATOM 3184 N N . ALA A 1 403 ? 40.018 -13.847 -43.767 1.00 73.62 403 ALA A N 1
ATOM 3185 C CA . ALA A 1 403 ? 39.932 -13.856 -42.310 1.00 73.62 403 ALA A CA 1
ATOM 3186 C C . ALA A 1 403 ? 39.200 -15.106 -41.790 1.00 73.62 403 ALA A C 1
ATOM 3188 O O . ALA A 1 403 ? 39.659 -15.728 -40.835 1.00 73.62 403 ALA A O 1
ATOM 3189 N N . TRP A 1 404 ? 38.132 -15.542 -42.469 1.00 80.62 404 TRP A N 1
ATOM 3190 C CA . TRP A 1 404 ? 37.468 -16.816 -42.167 1.00 80.62 404 TRP A CA 1
ATOM 3191 C C . TRP A 1 404 ? 38.395 -18.022 -42.325 1.00 80.62 404 TRP A C 1
ATOM 3193 O O . TRP A 1 404 ? 38.428 -18.881 -41.446 1.00 80.62 404 TRP A O 1
ATOM 3203 N N . ALA A 1 405 ? 39.180 -18.077 -43.404 1.00 74.38 405 ALA A N 1
ATOM 3204 C CA . ALA A 1 405 ? 40.152 -19.148 -43.610 1.00 74.38 405 ALA A CA 1
ATOM 3205 C C . ALA A 1 405 ? 41.197 -19.194 -42.480 1.00 74.38 405 ALA A C 1
ATOM 3207 O O . ALA A 1 405 ? 41.457 -20.265 -41.937 1.00 74.38 405 ALA A O 1
ATOM 3208 N N . ALA A 1 406 ? 41.734 -18.039 -42.070 1.00 71.75 406 ALA A N 1
ATOM 3209 C CA . ALA A 1 406 ? 42.692 -17.950 -40.968 1.00 71.75 406 ALA A CA 1
ATOM 3210 C C . ALA A 1 406 ? 42.088 -18.387 -39.620 1.00 71.75 406 ALA A C 1
ATOM 3212 O O . ALA A 1 406 ? 42.728 -19.130 -38.876 1.00 71.75 406 ALA A O 1
ATOM 3213 N N . ILE A 1 407 ? 40.845 -17.987 -39.323 1.00 72.06 407 ILE A N 1
ATOM 3214 C CA . ILE A 1 407 ? 40.134 -18.388 -38.097 1.00 72.06 407 ILE A CA 1
ATOM 3215 C C . ILE A 1 407 ? 39.865 -19.895 -38.085 1.00 72.06 407 ILE A C 1
ATOM 3217 O O . ILE A 1 407 ? 40.111 -20.542 -37.070 1.00 72.06 407 ILE A O 1
ATOM 3221 N N . LEU A 1 408 ? 39.396 -20.475 -39.194 1.00 83.31 408 LEU A N 1
ATOM 3222 C CA . LEU A 1 408 ? 39.126 -21.914 -39.286 1.00 83.31 408 LEU A CA 1
ATOM 3223 C C . LEU A 1 408 ? 40.410 -22.743 -39.172 1.00 83.31 408 LEU A C 1
ATOM 3225 O O . LEU A 1 408 ? 40.432 -23.743 -38.455 1.00 83.31 408 LEU A O 1
ATOM 3229 N N . MET A 1 409 ? 41.495 -22.305 -39.819 1.00 76.94 409 MET A N 1
ATOM 3230 C CA . MET A 1 409 ? 42.807 -22.942 -39.687 1.00 76.94 409 MET A CA 1
ATOM 3231 C C . MET A 1 409 ? 43.323 -22.854 -38.245 1.00 76.94 409 MET A C 1
ATOM 3233 O O . MET A 1 409 ? 43.712 -23.872 -37.677 1.00 76.94 409 MET A O 1
ATOM 3237 N N . GLY A 1 410 ? 43.258 -21.676 -37.615 1.00 74.25 410 GLY A N 1
ATOM 3238 C CA . GLY A 1 410 ? 43.640 -21.495 -36.211 1.00 74.25 410 GLY A CA 1
ATOM 3239 C C . GLY A 1 410 ? 42.797 -22.343 -35.251 1.00 74.25 410 GLY A C 1
ATOM 3240 O O . GLY A 1 410 ? 43.341 -23.033 -34.390 1.00 74.25 410 GLY A O 1
ATOM 3241 N N . GLY A 1 411 ? 41.475 -22.365 -35.444 1.00 76.44 411 GLY A N 1
ATOM 3242 C CA . GLY A 1 411 ? 40.545 -23.187 -34.669 1.00 76.44 411 GLY A CA 1
ATOM 3243 C C . GLY A 1 411 ? 40.831 -24.685 -34.792 1.00 76.44 411 GLY A C 1
ATOM 3244 O O . GLY A 1 411 ? 40.799 -25.395 -33.788 1.00 76.44 411 GLY A O 1
ATOM 3245 N N . SER A 1 412 ? 41.201 -25.160 -35.987 1.00 77.31 412 SER A N 1
ATOM 3246 C CA . SER A 1 412 ? 41.621 -26.549 -36.208 1.00 77.31 412 SER A CA 1
ATOM 3247 C C . SER A 1 412 ? 42.836 -26.927 -35.356 1.00 77.31 412 SER A C 1
ATOM 3249 O O . SER A 1 412 ? 42.848 -28.005 -34.764 1.00 77.31 412 SER A O 1
ATOM 3251 N N . PHE A 1 413 ? 43.844 -26.054 -35.246 1.00 77.19 413 PHE A N 1
ATOM 3252 C CA . PHE A 1 413 ? 45.019 -26.314 -34.404 1.00 77.19 413 PHE A CA 1
ATOM 3253 C C . PHE A 1 413 ? 44.679 -26.333 -32.909 1.00 77.19 413 PHE A C 1
ATOM 3255 O O . PHE A 1 413 ? 45.180 -27.189 -32.179 1.00 77.19 413 PHE A O 1
ATOM 3262 N N . VAL A 1 414 ? 43.794 -25.441 -32.453 1.00 76.44 414 VAL A N 1
ATOM 3263 C CA . VAL A 1 414 ? 43.340 -25.413 -31.051 1.00 76.44 414 VAL A CA 1
ATOM 3264 C C . VAL A 1 414 ? 42.568 -26.685 -30.696 1.00 76.44 414 VAL A C 1
ATOM 3266 O O . VAL A 1 414 ? 42.850 -27.305 -29.671 1.00 76.44 414 VAL A O 1
ATOM 3269 N N . LEU A 1 415 ? 41.631 -27.114 -31.548 1.00 83.69 415 LEU A N 1
ATOM 3270 C CA . LEU A 1 415 ? 40.859 -28.342 -31.333 1.00 83.69 415 LEU A CA 1
ATOM 3271 C C . LEU A 1 415 ? 41.745 -29.590 -31.355 1.00 83.69 415 LEU A C 1
ATOM 3273 O O . LEU A 1 415 ? 41.567 -30.478 -30.522 1.00 83.69 415 LEU A O 1
ATOM 3277 N N . LEU A 1 416 ? 42.733 -29.634 -32.252 1.00 84.31 416 LEU A N 1
ATOM 3278 C CA . LEU A 1 416 ? 43.732 -30.699 -32.291 1.00 84.31 416 LEU A CA 1
ATOM 3279 C C . LEU A 1 416 ? 44.538 -30.755 -30.979 1.00 84.31 416 LEU A C 1
ATOM 3281 O O . LEU A 1 416 ? 44.687 -31.828 -30.393 1.00 84.31 416 LEU A O 1
ATOM 3285 N N . GLY A 1 417 ? 44.997 -29.603 -30.476 1.00 82.12 417 GLY A N 1
ATOM 3286 C CA . GLY A 1 417 ? 45.714 -29.502 -29.201 1.00 82.12 417 GLY A CA 1
ATOM 3287 C C . GLY A 1 417 ? 44.866 -29.915 -27.992 1.00 82.12 417 GLY A C 1
ATOM 3288 O O . GLY A 1 417 ? 45.333 -30.666 -27.136 1.00 82.12 417 GLY A O 1
ATOM 3289 N N . LEU A 1 418 ? 43.599 -29.494 -27.939 1.00 83.88 418 LEU A N 1
ATOM 3290 C CA . LEU A 1 418 ? 42.660 -29.896 -26.885 1.00 83.88 418 LEU A CA 1
ATOM 3291 C C . LEU A 1 418 ? 42.350 -31.397 -26.929 1.00 83.88 418 LEU A C 1
ATOM 3293 O O . LEU A 1 418 ? 42.345 -32.047 -25.884 1.00 83.88 418 LEU A O 1
ATOM 3297 N N . GLY A 1 419 ? 42.144 -31.967 -28.119 1.00 86.25 419 GLY A N 1
ATOM 3298 C CA . GLY A 1 419 ? 41.950 -33.407 -28.298 1.00 86.25 419 GLY A CA 1
ATOM 3299 C C . GLY A 1 419 ? 43.165 -34.222 -27.843 1.00 86.25 419 GLY A C 1
ATOM 3300 O O . GLY A 1 419 ? 43.013 -35.260 -27.193 1.00 86.25 419 GLY A O 1
ATOM 3301 N N . PHE A 1 420 ? 44.374 -33.719 -28.105 1.00 88.00 420 PHE A N 1
ATOM 3302 C CA . PHE A 1 420 ? 45.615 -34.317 -27.614 1.00 88.00 420 PHE A CA 1
ATOM 3303 C C . PHE A 1 420 ? 45.717 -34.260 -26.080 1.00 88.00 420 PHE A C 1
ATOM 3305 O O . PHE A 1 420 ? 45.966 -35.287 -25.447 1.00 88.00 420 PHE A O 1
ATOM 3312 N N . LEU A 1 421 ? 45.441 -33.106 -25.461 1.00 82.19 421 LEU A N 1
ATOM 3313 C CA . LEU A 1 421 ? 45.432 -32.957 -23.998 1.00 82.19 421 LEU A CA 1
ATOM 3314 C C . LEU A 1 421 ? 44.392 -33.860 -23.320 1.00 82.19 421 LEU A C 1
ATOM 3316 O O . LEU A 1 421 ? 44.703 -34.521 -22.330 1.00 82.19 421 LEU A O 1
ATOM 3320 N N . LEU A 1 422 ? 43.178 -33.949 -23.870 1.00 85.12 422 LEU A N 1
ATOM 3321 C CA . LEU A 1 422 ? 42.137 -34.864 -23.385 1.00 85.12 422 LEU A CA 1
ATOM 3322 C C . LEU A 1 422 ? 42.579 -36.330 -23.467 1.00 85.12 422 LEU A C 1
ATOM 3324 O O . LEU A 1 422 ? 42.330 -37.107 -22.543 1.00 85.12 422 LEU A O 1
ATOM 3328 N N . SER A 1 423 ? 43.280 -36.700 -24.540 1.00 83.38 423 SER A N 1
ATOM 3329 C CA . SER A 1 423 ? 43.836 -38.046 -24.710 1.00 83.38 423 SER A CA 1
ATOM 3330 C C . SER A 1 423 ? 44.925 -38.355 -23.674 1.00 83.38 423 SER A C 1
ATOM 3332 O O . SER A 1 423 ? 44.969 -39.464 -23.140 1.00 83.38 423 SER A O 1
ATOM 3334 N N . LEU A 1 424 ? 45.760 -37.370 -23.321 1.00 82.38 424 LEU A N 1
ATOM 3335 C CA . LEU A 1 424 ? 46.754 -37.500 -22.249 1.00 82.38 424 LEU A CA 1
ATOM 3336 C C . LEU A 1 424 ? 46.105 -37.657 -20.867 1.00 82.38 424 LEU A C 1
ATOM 3338 O O . LEU A 1 424 ? 46.521 -38.523 -20.097 1.00 82.38 424 LEU A O 1
ATOM 3342 N N . ILE A 1 425 ? 45.065 -36.875 -20.563 1.00 82.06 425 ILE A N 1
ATOM 3343 C CA . ILE A 1 425 ? 44.335 -36.955 -19.285 1.00 82.06 425 ILE A CA 1
ATOM 3344 C C . ILE A 1 425 ? 43.675 -38.332 -19.124 1.00 82.06 425 ILE A C 1
ATOM 3346 O O . ILE A 1 425 ? 43.788 -38.957 -18.068 1.00 82.06 425 ILE A O 1
ATOM 3350 N N . ARG A 1 426 ? 43.040 -38.845 -20.185 1.00 74.81 426 ARG A N 1
ATOM 3351 C CA . ARG A 1 426 ? 42.375 -40.156 -20.174 1.00 74.81 426 ARG A CA 1
ATOM 3352 C C . ARG A 1 426 ? 43.362 -41.318 -20.000 1.00 74.81 426 ARG A C 1
ATOM 3354 O O . ARG A 1 426 ? 43.086 -42.237 -19.233 1.00 74.81 426 ARG A O 1
ATOM 3361 N N . ASN A 1 427 ? 44.532 -41.253 -20.636 1.00 68.25 427 ASN A N 1
ATOM 3362 C CA . ASN A 1 427 ? 45.581 -42.269 -20.478 1.00 68.25 427 ASN A CA 1
ATOM 3363 C C . ASN A 1 427 ? 46.310 -42.182 -19.124 1.00 68.25 427 ASN A C 1
ATOM 3365 O O . ASN A 1 427 ? 46.798 -43.195 -18.624 1.00 68.25 427 ASN A O 1
ATOM 3369 N N . GLY A 1 428 ? 46.362 -40.999 -18.504 1.00 61.47 428 GLY A N 1
ATOM 3370 C CA . GLY A 1 428 ? 46.888 -40.820 -17.148 1.00 61.47 428 GLY A CA 1
ATOM 3371 C C . GLY A 1 428 ? 45.989 -41.416 -16.059 1.00 61.47 428 GLY A C 1
ATOM 3372 O O . GLY A 1 428 ? 46.499 -41.917 -15.060 1.00 61.47 428 GLY A O 1
ATOM 3373 N N . ALA A 1 429 ? 44.667 -41.414 -16.262 1.00 55.44 429 ALA A N 1
ATOM 3374 C CA . ALA A 1 429 ? 43.704 -42.003 -15.329 1.00 55.44 429 ALA A CA 1
ATOM 3375 C C . ALA A 1 429 ? 43.745 -43.544 -15.329 1.00 55.44 429 ALA A C 1
ATOM 3377 O O . ALA A 1 429 ? 43.736 -44.154 -14.265 1.00 55.44 429 ALA A O 1
ATOM 3378 N N . SER A 1 430 ? 43.904 -44.174 -16.500 1.00 55.72 430 SER A N 1
ATOM 3379 C CA . SER A 1 430 ? 43.984 -45.641 -16.630 1.00 55.72 430 SER A CA 1
ATOM 3380 C C . SER A 1 430 ? 45.244 -46.261 -16.006 1.00 55.72 430 SER A C 1
ATOM 3382 O O . SER A 1 430 ? 45.274 -47.462 -15.764 1.00 55.72 430 SER A O 1
ATOM 3384 N N . LYS A 1 431 ? 46.290 -45.467 -15.742 1.00 55.56 431 LYS A N 1
ATOM 3385 C CA . LYS A 1 431 ? 47.533 -45.925 -15.096 1.00 55.56 431 LYS A CA 1
ATOM 3386 C C . LYS A 1 431 ? 47.484 -45.924 -13.564 1.00 55.56 431 LYS A C 1
ATOM 3388 O O . LYS A 1 431 ? 48.473 -46.304 -12.953 1.00 55.56 431 LYS A O 1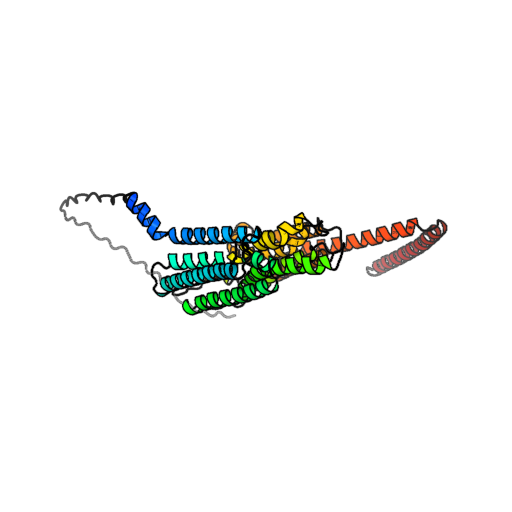
ATOM 3393 N N . LYS A 1 432 ? 46.383 -45.471 -12.953 1.00 53.72 432 LYS A N 1
ATOM 3394 C CA . LYS A 1 432 ? 46.183 -45.488 -11.492 1.00 53.72 432 LYS A CA 1
ATOM 3395 C C . LYS A 1 432 ? 45.327 -46.663 -10.994 1.00 53.72 432 LYS A C 1
ATOM 3397 O O . LYS A 1 432 ? 45.117 -46.756 -9.791 1.00 53.72 432 LYS A O 1
ATOM 3402 N N . GLU A 1 433 ? 44.842 -47.527 -11.888 1.00 52.75 433 GLU A N 1
ATOM 3403 C CA . GLU A 1 433 ? 44.024 -48.711 -11.551 1.00 52.75 433 GLU A CA 1
ATOM 3404 C C . GLU A 1 433 ? 44.758 -50.058 -11.717 1.00 52.75 433 GLU A C 1
ATOM 3406 O O . GLU A 1 433 ? 44.150 -51.107 -11.529 1.00 52.75 433 GLU A O 1
ATOM 3411 N N . ASN A 1 434 ? 46.065 -50.034 -11.996 1.00 44.62 434 ASN A N 1
ATOM 3412 C CA . ASN A 1 434 ? 46.993 -51.159 -11.807 1.00 44.62 434 ASN A CA 1
ATOM 3413 C C . ASN A 1 434 ? 48.105 -50.707 -10.863 1.00 44.62 434 ASN A C 1
ATOM 3415 O O . ASN A 1 434 ? 48.639 -51.573 -10.137 1.00 44.62 434 ASN A O 1
#